Protein AF-A0A936IAR1-F1 (afdb_monomer_lite)

Radius of gyration: 33.83 Å; chains: 1; bounding box: 69×89×82 Å

Secondary structure (DSSP, 8-state):
--EEEEEEEEEEPPS-GGGTT--EEEEEEE-STTTTGGGT--HHHHHHHH---TTSEE-SS--SEEEEEEE---EEEEEEEEEEEEE-TT--EEEEEEEEEEEE--EEEEEEETT--EEEEEEEE-TTS-EEEEPPPBSSHHHHHHHHHHHHHHHHHHHHHHHHHHHHHHHHHHHHHHH--EEEEEEEEEE--SS--TTHHHHHHHHHHHHHHHTT--TT--HHHHHHHHHHHHHHHHHHHHHS-TTSHHHHHHHHHHHHHHHHHHHHTT-HHHHHHHHHHHHTT-S-THHHHHHHHHHHHHHHHHHHTT--STTPPP--TT--------------S---PPP---------GGGS---TT-EEEEEEEEETT--EEEEEEEE---TT-----SSTT--EEEEEE-TTS-EEEE---TTTEEEEEETTEEEEEEEE--TT-SS--EEEEEEEEEE-SS-EEEEEE---SS------PEEEEE-TT--EEEE-TT-TTHHHHHHHHTTT-HHHHHHHHH--SSPP-HHHHHHHHHHHHHTT-

Foldseek 3Di:
DDKDKAKAKFKDFALDLPCLVFAEEEEEEAEPFLQQVLLVHDDVVLCVPQADAARHHYDNDQGQKYKYKYKHHKDWPAWDKDWDWDADPVRDIAIKIKIKTKIWIWIKIFIAGSVRHTPDIDTLTDPVPIDMDMGDIGRDPVVCVVCVVVRCSVPVSVVVVVRSSVSSNVVNVVNNRRHHIDIDIDILMADADPDDDPVRVVVVVLVVQLSVLRNPHYFPDDLVVSCVSSVVSLVVLVVLLVVFDCVDPVSVVVNLSSLVNQLSSCLQSLNLVSNVVSLVVNCVSDPPCPVSVVVNVVVVSRVVSCVSSVHSHSSDRRDPPPDDRNPPPPPPPPDDDDDDDPDDDPDDDDDDCVVDPADPPWDKFWKWFAWPVRDIATFIKTFQDDSGPDQQQDDPPHRIWTWHADPVRDIDTDGSPLNTTAWMDGHPKTKGWDFDDDPPDDDGTDTWIWIFPDDAQAKTKTWTDDNDPDDDDDPFIWIWMAGPVRDIDIDTQPPQCNLVVQCVVLVQQVVLNVVSVVDDSGDDDSVNSSVVRVSSNVSVD

Structure (mmCIF, N/CA/C/O backbone):
data_AF-A0A936IAR1-F1
#
_entry.id   AF-A0A936IAR1-F1
#
loop_
_atom_site.group_PDB
_atom_site.id
_atom_site.type_symbol
_atom_site.label_atom_id
_atom_site.label_alt_id
_atom_site.label_comp_id
_atom_site.label_asym_id
_atom_site.label_entity_id
_atom_site.label_seq_id
_atom_site.pdbx_PDB_ins_code
_atom_site.Cartn_x
_atom_site.Cartn_y
_atom_site.Cartn_z
_atom_site.occupancy
_atom_site.B_iso_or_equiv
_atom_site.auth_seq_id
_atom_site.auth_comp_id
_atom_site.auth_asym_id
_atom_site.auth_atom_id
_atom_site.pdbx_PDB_model_num
ATOM 1 N N . MET A 1 1 ? -17.694 34.033 28.158 1.00 59.47 1 MET A N 1
ATOM 2 C CA . MET A 1 1 ? -18.047 32.607 28.309 1.00 59.47 1 MET A CA 1
ATOM 3 C C . MET A 1 1 ? -16.721 31.924 28.421 1.00 59.47 1 MET A C 1
ATOM 5 O O . MET A 1 1 ? -16.069 31.722 27.400 1.00 59.47 1 MET A O 1
ATOM 9 N N . ASP A 1 2 ? -16.324 31.655 29.648 1.00 74.88 2 ASP A N 1
ATOM 10 C CA . ASP A 1 2 ? -15.101 30.946 29.929 1.00 74.88 2 ASP A CA 1
ATOM 11 C C . ASP A 1 2 ? -15.314 29.484 29.563 1.00 74.88 2 ASP A C 1
ATOM 13 O O . ASP A 1 2 ? -16.327 28.851 29.879 1.00 74.88 2 ASP A O 1
ATOM 17 N N . LYS A 1 3 ? -14.375 29.000 28.765 1.00 82.31 3 LYS A N 1
ATOM 18 C CA . LYS A 1 3 ? -14.337 27.645 28.248 1.00 82.31 3 LYS A CA 1
ATOM 19 C C . LYS A 1 3 ? -13.062 27.039 28.778 1.00 82.31 3 LYS A C 1
ATOM 21 O O . LYS A 1 3 ? -11.990 27.591 28.531 1.00 82.31 3 LYS A O 1
ATOM 26 N N . ASN A 1 4 ? -13.180 25.905 29.445 1.00 83.44 4 ASN A N 1
ATOM 27 C CA . ASN A 1 4 ? -12.021 25.112 29.796 1.00 83.44 4 ASN A CA 1
ATOM 28 C C . ASN A 1 4 ? -11.993 23.873 28.909 1.00 83.44 4 ASN A C 1
ATOM 30 O O . ASN A 1 4 ? -13.017 23.225 28.698 1.00 83.44 4 ASN A O 1
ATOM 34 N N . SER A 1 5 ? -10.840 23.603 28.304 1.00 87.31 5 SER A N 1
ATOM 35 C CA . SER A 1 5 ? -10.680 22.512 27.346 1.00 87.31 5 SER A CA 1
ATOM 36 C C . SER A 1 5 ? -9.645 21.529 27.859 1.00 87.31 5 SER A C 1
ATOM 38 O O . SER A 1 5 ? -8.493 21.891 28.088 1.00 87.31 5 SER A O 1
ATOM 40 N N . THR A 1 6 ? -10.059 20.277 28.021 1.00 88.62 6 THR A N 1
ATOM 41 C CA . THR A 1 6 ? -9.188 19.184 28.453 1.00 88.62 6 THR A CA 1
ATOM 42 C C . THR A 1 6 ? -8.866 18.292 27.257 1.00 88.62 6 THR A C 1
ATOM 44 O O . THR A 1 6 ? -9.799 17.823 26.601 1.00 88.62 6 THR A O 1
ATOM 47 N N . PRO A 1 7 ? -7.579 18.056 26.942 1.00 89.25 7 PRO A N 1
ATOM 48 C CA . PRO A 1 7 ? -7.218 17.157 25.860 1.00 89.25 7 PRO A CA 1
ATOM 49 C C . PRO A 1 7 ? -7.567 15.723 26.250 1.00 89.25 7 PRO A C 1
ATOM 51 O O . PRO A 1 7 ? -7.289 15.291 27.369 1.00 89.25 7 PRO A O 1
ATOM 54 N N . ILE A 1 8 ? -8.129 14.986 25.305 1.00 89.06 8 ILE A N 1
ATOM 55 C CA . ILE A 1 8 ? -8.399 13.559 25.420 1.00 89.06 8 ILE A CA 1
ATOM 56 C C . ILE A 1 8 ? -7.881 12.839 24.182 1.00 89.06 8 ILE A C 1
ATOM 58 O O . ILE A 1 8 ? -7.588 13.452 23.154 1.00 89.06 8 ILE A O 1
ATOM 62 N N . SER A 1 9 ? -7.797 11.520 24.284 1.00 89.25 9 SER A N 1
ATOM 63 C CA . SER A 1 9 ? -7.494 10.661 23.150 1.00 89.25 9 SER A CA 1
ATOM 64 C C . SER A 1 9 ? -8.516 9.541 23.073 1.00 89.25 9 SER A C 1
ATOM 66 O O . SER A 1 9 ? -8.748 8.860 24.074 1.00 89.25 9 SER A O 1
ATOM 68 N N . HIS A 1 10 ? -9.135 9.365 21.912 1.00 89.75 10 HIS A N 1
ATOM 69 C CA . HIS A 1 10 ? -10.097 8.295 21.661 1.00 89.75 10 HIS A CA 1
ATOM 70 C C . HIS A 1 10 ? -9.846 7.658 20.294 1.00 89.75 10 HIS A C 1
ATOM 72 O O . HIS A 1 10 ? -9.006 8.103 19.512 1.00 89.75 10 HIS A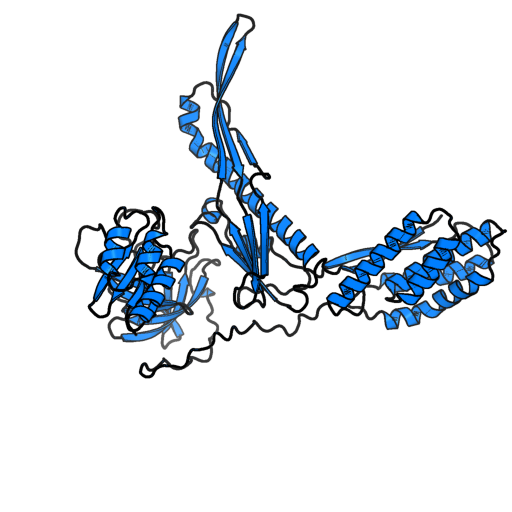 O 1
ATOM 78 N N . THR A 1 11 ? -10.567 6.583 19.995 1.00 91.56 11 THR A N 1
ATOM 79 C CA . THR A 1 11 ? -10.471 5.907 18.703 1.00 91.56 11 THR A CA 1
ATOM 80 C C . THR A 1 11 ? -11.414 6.560 17.703 1.00 91.56 11 THR A C 1
ATOM 82 O O . THR A 1 11 ? -12.587 6.802 17.985 1.00 91.56 11 THR A O 1
ATOM 85 N N . CYS A 1 12 ? -10.893 6.849 16.518 1.00 91.62 12 CYS A N 1
ATOM 86 C CA . CYS A 1 12 ? -11.665 7.214 15.347 1.00 91.62 12 CYS A CA 1
ATOM 87 C C . CYS A 1 12 ? -11.872 5.959 14.498 1.00 91.62 12 CYS A C 1
ATOM 89 O O . CYS A 1 12 ? -10.909 5.271 14.136 1.00 91.62 12 CYS A O 1
ATOM 91 N N . PHE A 1 13 ? -13.135 5.655 14.217 1.00 93.44 13 PHE A N 1
ATOM 92 C CA . PHE A 1 13 ? -13.544 4.447 13.510 1.00 93.44 13 PHE A CA 1
ATOM 93 C C . PHE A 1 13 ? -13.489 4.639 11.991 1.00 93.44 13 PHE A C 1
ATOM 95 O O . PHE A 1 13 ? -13.667 5.762 11.508 1.00 93.44 13 PHE A O 1
ATOM 102 N N . PRO A 1 14 ? -13.262 3.555 11.234 1.00 94.81 14 PRO A N 1
ATOM 103 C CA . PRO A 1 14 ? -13.163 3.637 9.786 1.00 94.81 14 PRO A CA 1
ATOM 104 C C . PRO A 1 14 ? -14.493 3.990 9.124 1.00 94.81 14 PRO A C 1
ATOM 106 O O . PRO A 1 14 ? -15.549 3.531 9.552 1.00 94.81 14 PRO A O 1
ATOM 109 N N . GLU A 1 15 ? -14.439 4.730 8.014 1.00 92.25 15 GLU A N 1
ATOM 110 C CA . GLU A 1 15 ? -15.634 5.050 7.212 1.00 92.25 15 GLU A CA 1
ATOM 111 C C . GLU A 1 15 ? -16.291 3.796 6.601 1.00 92.25 15 GLU A C 1
ATOM 113 O O . GLU A 1 15 ? -17.480 3.803 6.278 1.00 92.25 15 GLU A O 1
ATOM 118 N N . SER A 1 16 ? -15.534 2.704 6.461 1.00 93.56 16 SER A N 1
ATOM 119 C CA . SER A 1 16 ? -16.003 1.400 6.008 1.00 93.56 16 SER A CA 1
ATOM 120 C C . SER A 1 16 ? -15.569 0.291 6.962 1.00 93.56 16 SER A C 1
ATOM 122 O O . SER A 1 16 ? -14.384 0.090 7.216 1.00 93.56 16 SER A O 1
ATOM 124 N N . SER A 1 17 ? -16.529 -0.518 7.409 1.00 94.19 17 SER A N 1
ATOM 125 C CA . SER A 1 17 ? -16.262 -1.686 8.255 1.00 94.19 17 SER A CA 1
ATOM 126 C C . SER A 1 17 ? -15.832 -2.937 7.479 1.00 94.19 17 SER A C 1
ATOM 128 O O . SER A 1 17 ? -15.724 -4.013 8.065 1.00 94.19 17 SER A O 1
ATOM 130 N N . ALA A 1 18 ? -15.616 -2.835 6.162 1.00 94.38 18 ALA A N 1
ATOM 131 C CA . ALA A 1 18 ? -15.387 -3.990 5.292 1.00 94.38 18 ALA A CA 1
ATOM 132 C C . ALA A 1 18 ? -14.153 -4.821 5.688 1.00 94.38 18 ALA A C 1
ATOM 134 O O . ALA A 1 18 ? -14.153 -6.034 5.502 1.00 94.38 18 ALA A O 1
ATOM 135 N N . LEU A 1 19 ? -13.123 -4.176 6.248 1.00 95.56 19 LEU A N 1
ATOM 136 C CA . LEU A 1 19 ? -11.888 -4.834 6.691 1.00 95.56 19 LEU A CA 1
ATOM 137 C C . LEU A 1 19 ? -11.817 -5.026 8.213 1.00 95.56 19 LEU A C 1
ATOM 139 O O . LEU A 1 19 ? -10.897 -5.680 8.696 1.00 95.56 19 LEU A O 1
ATOM 143 N N . SER A 1 20 ? -12.797 -4.526 8.975 1.00 93.81 20 SER A N 1
ATOM 144 C CA . SER A 1 20 ? -12.802 -4.589 10.443 1.00 93.81 20 SER A CA 1
ATOM 145 C C . SER A 1 20 ? -12.692 -6.005 11.032 1.00 93.81 20 SER A C 1
ATOM 147 O O . SER A 1 20 ? -12.072 -6.136 12.088 1.00 93.81 20 SER A O 1
ATOM 149 N N . PRO A 1 21 ? -13.222 -7.076 10.400 1.00 93.75 21 PRO A N 1
ATOM 150 C CA . PRO A 1 21 ? -12.999 -8.441 10.883 1.00 93.75 21 PRO A CA 1
ATOM 151 C C . PRO A 1 21 ? -11.535 -8.903 10.811 1.00 93.75 21 PRO A C 1
ATOM 153 O O . PRO A 1 21 ? -11.141 -9.776 11.578 1.00 93.75 21 PRO A O 1
ATOM 156 N N . LEU A 1 22 ? -10.727 -8.320 9.919 1.00 94.50 22 LEU A N 1
ATOM 157 C CA . LEU A 1 22 ? -9.343 -8.720 9.649 1.00 94.50 22 LEU A CA 1
ATOM 158 C C . LEU A 1 22 ? -8.383 -7.898 10.507 1.00 94.50 22 LEU A C 1
ATOM 160 O O . LEU A 1 22 ? -8.612 -6.708 10.719 1.00 94.50 22 LEU A O 1
ATOM 164 N N . LYS A 1 23 ? -7.303 -8.492 11.007 1.00 95.12 23 LYS A N 1
ATOM 165 C CA . LYS A 1 23 ? -6.324 -7.851 11.905 1.00 95.12 23 LYS A CA 1
ATOM 166 C C . LYS A 1 23 ? -4.976 -7.583 11.244 1.00 95.12 23 LYS A C 1
ATOM 168 O O . LYS A 1 23 ? -4.215 -6.741 11.726 1.00 95.12 23 LYS A O 1
ATOM 173 N N . THR A 1 24 ? -4.666 -8.288 10.164 1.00 96.25 24 THR A N 1
ATOM 174 C CA . THR A 1 24 ? -3.362 -8.243 9.496 1.00 96.25 24 THR A CA 1
ATOM 175 C C . THR A 1 24 ? -3.468 -7.867 8.042 1.00 96.25 24 THR A C 1
ATOM 177 O O . THR A 1 24 ? -4.444 -8.201 7.377 1.00 96.25 24 THR A O 1
ATOM 180 N N . TYR A 1 25 ? -2.422 -7.224 7.533 1.00 97.69 25 TYR A N 1
ATOM 181 C CA . TYR A 1 25 ? -2.314 -6.942 6.112 1.00 97.69 25 TYR A CA 1
ATOM 182 C C . TYR A 1 25 ? -0.898 -7.126 5.603 1.00 97.69 25 TYR A C 1
ATOM 184 O O . TYR A 1 25 ? 0.074 -6.937 6.337 1.00 97.69 25 TYR A O 1
ATOM 192 N N . GLN A 1 26 ? -0.802 -7.439 4.317 1.00 96.50 26 GLN A N 1
ATOM 193 C CA . GLN A 1 26 ? 0.455 -7.521 3.597 1.00 96.50 26 GLN A CA 1
ATOM 194 C C . GLN A 1 26 ? 0.488 -6.475 2.474 1.00 96.50 26 GLN A C 1
ATOM 196 O O . GLN A 1 26 ? -0.248 -6.600 1.494 1.00 96.50 26 GLN A O 1
ATOM 201 N N . PRO A 1 27 ? 1.343 -5.450 2.559 1.00 96.19 27 PRO A N 1
ATOM 202 C CA . PRO A 1 27 ? 1.571 -4.545 1.444 1.00 96.19 27 PRO A CA 1
ATOM 203 C C . PRO A 1 27 ? 2.509 -5.170 0.406 1.00 96.19 27 PRO A C 1
ATOM 205 O O . PRO A 1 27 ? 3.500 -5.820 0.739 1.00 96.19 27 PRO A O 1
ATOM 208 N N . ARG A 1 28 ? 2.213 -4.941 -0.872 1.00 94.12 28 ARG A N 1
ATOM 209 C CA . ARG A 1 28 ? 3.037 -5.344 -2.013 1.00 94.12 28 ARG A CA 1
ATOM 210 C C . ARG A 1 28 ? 3.104 -4.193 -3.006 1.00 94.12 28 ARG A C 1
ATOM 212 O O . ARG A 1 28 ? 2.122 -3.485 -3.204 1.00 94.12 28 ARG A O 1
ATOM 219 N N . ILE A 1 29 ? 4.266 -4.012 -3.624 1.00 92.81 29 ILE A N 1
ATOM 220 C CA . ILE A 1 29 ? 4.448 -3.064 -4.724 1.00 92.81 29 ILE A CA 1
ATOM 221 C C . ILE A 1 29 ? 4.847 -3.859 -5.963 1.00 92.81 29 ILE A C 1
ATOM 223 O O . ILE A 1 29 ? 5.839 -4.587 -5.948 1.00 92.81 29 ILE A O 1
ATOM 227 N N . SER A 1 30 ? 4.065 -3.699 -7.019 1.00 86.38 30 SER A N 1
ATOM 228 C CA . SER A 1 30 ? 4.265 -4.267 -8.344 1.00 86.38 30 SER A CA 1
ATOM 229 C C . SER A 1 30 ? 4.662 -3.140 -9.298 1.00 86.38 30 SER A C 1
ATOM 231 O O . SER A 1 30 ? 4.007 -2.103 -9.343 1.00 86.38 30 SER A O 1
ATOM 233 N N . GLU A 1 31 ? 5.734 -3.324 -10.060 1.00 86.62 31 GLU A N 1
ATOM 234 C CA . GLU A 1 31 ? 6.292 -2.300 -10.953 1.00 86.62 31 GLU A CA 1
ATOM 235 C C . GLU A 1 31 ? 6.893 -2.926 -12.225 1.00 86.62 31 GLU A C 1
ATOM 237 O O . GLU A 1 31 ? 7.175 -4.132 -12.239 1.00 86.62 31 GLU A O 1
ATOM 242 N N . PRO A 1 32 ? 7.160 -2.130 -13.279 1.00 81.50 32 PRO A N 1
ATOM 243 C CA . PRO A 1 32 ? 8.092 -2.513 -14.323 1.00 81.50 32 PRO A CA 1
ATOM 244 C C . PRO A 1 32 ? 9.456 -2.866 -13.726 1.00 81.50 32 PRO A C 1
ATOM 246 O O . PRO A 1 32 ? 9.906 -2.262 -12.754 1.00 81.50 32 PRO A O 1
ATOM 249 N N . VAL A 1 33 ? 10.126 -3.847 -14.327 1.00 73.25 33 VAL A N 1
ATOM 250 C CA . VAL A 1 33 ? 11.434 -4.328 -13.862 1.00 73.25 33 VAL A CA 1
ATOM 251 C C . VAL A 1 33 ? 12.431 -3.164 -13.789 1.00 73.25 33 VAL A C 1
ATOM 253 O O . VAL A 1 33 ? 12.594 -2.441 -14.770 1.00 73.25 33 VAL A O 1
ATOM 256 N N . GLY A 1 34 ? 13.062 -2.986 -12.624 1.00 72.56 34 GLY A N 1
ATOM 257 C CA . GLY A 1 34 ? 14.086 -1.965 -12.374 1.00 72.56 34 GLY A CA 1
ATOM 258 C C . GLY A 1 34 ? 13.572 -0.525 -12.263 1.00 72.56 34 GLY A C 1
ATOM 259 O O . GLY A 1 34 ? 14.375 0.402 -12.140 1.00 72.56 34 GLY A O 1
ATOM 260 N N . PHE A 1 35 ? 12.253 -0.288 -12.312 1.00 82.12 35 PHE A N 1
ATOM 261 C CA . PHE A 1 35 ? 11.709 1.070 -12.378 1.00 82.12 35 PHE A CA 1
ATOM 262 C C . PHE A 1 35 ? 12.065 1.917 -11.149 1.00 82.12 35 PHE A C 1
ATOM 264 O O . PHE A 1 35 ? 12.648 2.986 -11.314 1.00 82.12 35 PHE A O 1
ATOM 271 N N . LEU A 1 36 ? 11.755 1.456 -9.939 1.00 82.06 36 LEU A N 1
ATOM 272 C CA . LEU A 1 36 ? 12.003 2.133 -8.663 1.00 82.06 36 LEU A CA 1
ATOM 273 C C . LEU A 1 36 ? 13.494 2.340 -8.415 1.00 82.06 36 LEU A C 1
ATOM 275 O O . LEU A 1 36 ? 13.924 3.411 -7.980 1.00 82.06 36 LEU A O 1
ATOM 279 N N . SER A 1 37 ? 14.287 1.339 -8.755 1.00 80.88 37 SER A N 1
ATOM 280 C CA . SER A 1 37 ? 15.728 1.385 -8.601 1.00 80.88 37 SER A CA 1
ATOM 281 C C . SER A 1 37 ? 16.409 2.370 -9.539 1.00 80.88 37 SER A C 1
ATOM 283 O O . SER A 1 37 ? 17.278 3.125 -9.104 1.00 80.88 37 SER A O 1
ATOM 285 N N . ALA A 1 38 ? 15.920 2.519 -10.774 1.00 79.62 38 ALA A N 1
ATOM 286 C CA . ALA A 1 38 ? 16.352 3.603 -11.656 1.00 79.62 38 ALA A CA 1
ATOM 287 C C . ALA A 1 38 ? 16.104 5.008 -11.054 1.00 79.62 38 ALA A C 1
ATOM 289 O O . ALA A 1 38 ? 16.736 5.980 -11.480 1.00 79.62 38 ALA A O 1
ATOM 290 N N . GLN A 1 39 ? 15.226 5.117 -10.045 1.00 87.38 39 GLN A N 1
ATOM 291 C CA . GLN A 1 39 ? 14.935 6.342 -9.285 1.00 87.38 39 GLN A CA 1
ATOM 292 C C . GLN A 1 39 ? 15.647 6.403 -7.920 1.00 87.38 39 GLN A C 1
ATOM 294 O O . GLN A 1 39 ? 15.382 7.312 -7.130 1.00 87.38 39 GLN A O 1
ATOM 299 N N . GLY A 1 40 ? 16.538 5.454 -7.609 1.00 84.00 40 GLY A N 1
ATOM 300 C CA . GLY A 1 40 ? 17.265 5.404 -6.338 1.00 84.00 40 GLY A CA 1
ATOM 301 C C . GLY A 1 40 ? 16.359 5.127 -5.133 1.00 84.00 40 GLY A C 1
ATOM 302 O O . GLY A 1 40 ? 16.486 5.766 -4.079 1.00 84.00 40 GLY A O 1
ATOM 303 N N . THR A 1 41 ? 15.386 4.230 -5.294 1.00 87.38 41 THR A N 1
ATOM 304 C CA . THR A 1 41 ? 14.528 3.737 -4.211 1.00 87.38 41 THR A CA 1
ATOM 305 C C . THR A 1 41 ? 14.225 2.247 -4.396 1.00 87.38 41 THR A C 1
ATOM 307 O O . THR A 1 41 ? 14.564 1.665 -5.417 1.00 87.38 41 THR A O 1
ATOM 310 N N . ASN A 1 42 ? 13.608 1.608 -3.403 1.00 88.12 42 ASN A N 1
ATOM 311 C CA . ASN A 1 42 ? 13.212 0.204 -3.479 1.00 88.12 42 ASN A CA 1
ATOM 312 C C . ASN A 1 42 ? 11.896 -0.043 -2.729 1.00 88.12 42 ASN A C 1
ATOM 314 O O . ASN A 1 42 ? 11.464 0.758 -1.895 1.00 88.12 42 ASN A O 1
ATOM 318 N N . ARG A 1 43 ? 11.261 -1.182 -3.023 1.00 86.75 43 ARG A N 1
ATOM 319 C CA . ARG A 1 43 ? 9.927 -1.537 -2.514 1.00 86.75 43 ARG A CA 1
ATOM 320 C C . ARG A 1 43 ? 9.879 -1.617 -0.990 1.00 86.75 43 ARG A C 1
ATOM 322 O O . ARG A 1 43 ? 8.948 -1.088 -0.393 1.00 86.75 43 ARG A O 1
ATOM 329 N N . ILE A 1 44 ? 10.884 -2.239 -0.370 1.00 84.56 44 ILE A N 1
ATOM 330 C CA . ILE A 1 44 ? 10.948 -2.446 1.085 1.00 84.56 44 ILE A CA 1
ATOM 331 C C . ILE A 1 44 ? 10.984 -1.096 1.804 1.00 84.56 44 ILE A C 1
ATOM 333 O O . ILE A 1 44 ? 10.205 -0.861 2.724 1.00 84.56 44 ILE A O 1
ATOM 337 N N . MET A 1 45 ? 11.836 -0.179 1.337 1.00 90.69 45 MET A N 1
ATOM 338 C CA . MET A 1 45 ? 11.936 1.174 1.883 1.00 90.69 45 MET A CA 1
ATOM 339 C C . MET A 1 45 ? 10.597 1.915 1.787 1.00 90.69 45 MET A C 1
ATOM 341 O O . MET A 1 45 ? 10.149 2.510 2.766 1.00 90.69 45 MET A O 1
ATOM 345 N N . LEU A 1 46 ? 9.944 1.866 0.622 1.00 92.94 46 LEU A N 1
ATOM 346 C CA . LEU A 1 46 ? 8.663 2.536 0.406 1.00 92.94 46 LEU A CA 1
ATOM 347 C C . LEU A 1 46 ? 7.555 1.965 1.303 1.00 92.94 46 LEU A C 1
ATOM 349 O O . LEU A 1 46 ? 6.819 2.722 1.935 1.00 92.94 46 LEU A O 1
ATOM 353 N N . ILE A 1 47 ? 7.471 0.637 1.397 1.00 93.69 47 ILE A N 1
ATOM 354 C CA . ILE A 1 47 ? 6.500 -0.069 2.238 1.00 93.69 47 ILE A CA 1
ATOM 355 C C . ILE A 1 47 ? 6.696 0.265 3.717 1.00 93.69 47 ILE A C 1
ATOM 357 O O . ILE A 1 47 ? 5.732 0.547 4.433 1.00 93.69 47 ILE A O 1
ATOM 361 N N . ASN A 1 48 ? 7.937 0.229 4.197 1.00 90.38 48 ASN A N 1
ATOM 362 C CA . ASN A 1 48 ? 8.222 0.428 5.612 1.00 90.38 48 ASN A CA 1
ATOM 363 C C . ASN A 1 48 ? 7.990 1.874 6.045 1.00 90.38 48 ASN A C 1
ATOM 365 O O . ASN A 1 48 ? 7.453 2.088 7.129 1.00 90.38 48 ASN A O 1
ATOM 369 N N . ASN A 1 49 ? 8.316 2.838 5.182 1.00 94.00 49 ASN A N 1
ATOM 370 C CA . ASN A 1 49 ? 8.288 4.253 5.541 1.00 94.00 49 ASN A CA 1
ATOM 371 C C . ASN A 1 49 ? 6.952 4.949 5.262 1.00 94.00 49 ASN A C 1
ATOM 373 O O . ASN A 1 49 ? 6.679 5.975 5.885 1.00 94.00 49 ASN A O 1
ATOM 377 N N . PHE A 1 50 ? 6.149 4.457 4.312 1.00 96.69 50 PHE A N 1
ATOM 378 C CA . PHE A 1 50 ? 4.976 5.201 3.832 1.00 96.69 50 PHE A CA 1
ATOM 379 C C . PHE A 1 50 ? 3.662 4.439 3.881 1.00 96.69 50 PHE A C 1
ATOM 381 O O . PHE A 1 50 ? 2.623 5.071 3.720 1.00 96.69 50 PHE A O 1
ATOM 388 N N . ILE A 1 51 ? 3.678 3.122 4.092 1.00 96.75 51 ILE A N 1
ATOM 389 C CA . ILE A 1 51 ? 2.447 2.336 4.143 1.00 96.75 51 ILE A CA 1
ATOM 390 C C . ILE A 1 51 ? 2.193 1.901 5.575 1.00 96.75 51 ILE A C 1
ATOM 392 O O . ILE A 1 51 ? 2.895 1.042 6.123 1.00 96.75 51 ILE A O 1
ATOM 396 N N . ASP A 1 52 ? 1.157 2.502 6.146 1.00 96.69 52 ASP A N 1
ATOM 397 C CA . ASP A 1 52 ? 0.599 2.115 7.427 1.00 96.69 52 ASP A CA 1
ATOM 398 C C . ASP A 1 52 ? -0.931 2.239 7.432 1.00 96.69 52 ASP A C 1
ATOM 400 O O . ASP A 1 52 ? -1.496 3.122 6.778 1.00 96.69 52 ASP A O 1
ATOM 404 N N . ILE A 1 53 ? -1.601 1.330 8.137 1.00 97.12 53 ILE A N 1
ATOM 405 C CA . ILE A 1 53 ? -3.052 1.352 8.330 1.00 97.12 53 ILE A CA 1
ATOM 406 C C . ILE A 1 53 ? -3.303 1.236 9.828 1.00 97.12 53 ILE A C 1
ATOM 408 O O . ILE A 1 53 ? -3.079 0.176 10.416 1.00 97.12 53 ILE A O 1
ATOM 412 N N . GLY A 1 54 ? -3.783 2.322 10.440 1.00 95.50 54 GLY A N 1
ATOM 413 C CA . GLY A 1 54 ? -4.028 2.365 11.883 1.00 95.50 54 GLY A CA 1
ATOM 414 C C . GLY A 1 54 ? -4.893 1.193 12.360 1.00 95.50 54 GLY A C 1
ATOM 415 O O . GLY A 1 54 ? -5.912 0.877 11.746 1.00 95.50 54 GLY A O 1
ATOM 416 N N . GLY A 1 55 ? -4.487 0.531 13.445 1.00 93.69 55 GLY A N 1
ATOM 417 C CA . GLY A 1 55 ? -5.237 -0.583 14.036 1.00 93.69 55 GLY A CA 1
ATOM 418 C C . GLY A 1 55 ? -5.103 -1.931 13.321 1.00 93.69 55 GLY A C 1
ATOM 419 O O . GLY A 1 55 ? -5.890 -2.833 13.607 1.00 93.69 55 GLY A O 1
ATOM 420 N N . TYR A 1 56 ? -4.129 -2.087 12.420 1.00 96.38 56 TYR A N 1
ATOM 421 C CA . TYR A 1 56 ? -3.783 -3.369 11.803 1.00 96.38 56 TYR A CA 1
ATOM 422 C C . TYR A 1 56 ? -2.299 -3.674 11.980 1.00 96.38 56 TYR A C 1
ATOM 424 O O . TYR A 1 56 ? -1.459 -2.777 12.038 1.00 96.38 56 TYR A O 1
ATOM 432 N N . LYS A 1 57 ? -1.956 -4.962 12.013 1.00 95.69 57 LYS A N 1
ATOM 433 C CA . LYS A 1 57 ? -0.563 -5.414 12.015 1.00 95.69 57 LYS A CA 1
ATOM 434 C C . LYS A 1 57 ? -0.081 -5.625 10.579 1.00 95.69 57 LYS A C 1
ATOM 436 O O . LYS A 1 57 ? -0.604 -6.478 9.862 1.00 95.69 57 LYS A O 1
ATOM 441 N N . LYS A 1 58 ? 0.935 -4.861 10.178 1.00 96.00 58 LYS A N 1
ATOM 442 C CA . LYS A 1 58 ? 1.655 -5.065 8.915 1.00 96.00 58 LYS A CA 1
ATOM 443 C C . LYS A 1 58 ? 2.492 -6.343 9.000 1.00 96.00 58 LYS A C 1
ATOM 445 O O . LYS A 1 58 ? 3.276 -6.487 9.937 1.00 96.00 58 LYS A O 1
ATOM 450 N N . LEU A 1 59 ? 2.342 -7.239 8.029 1.00 92.94 59 LEU A N 1
ATOM 451 C CA . LEU A 1 59 ? 3.142 -8.454 7.873 1.00 92.94 59 LEU A CA 1
ATOM 452 C C . LEU A 1 59 ? 3.875 -8.444 6.525 1.00 92.94 59 LEU A C 1
ATOM 454 O O . LEU A 1 59 ? 3.388 -7.878 5.547 1.00 92.94 59 LEU A O 1
ATOM 458 N N . GLU A 1 60 ? 5.040 -9.089 6.460 1.00 87.19 60 GLU A N 1
ATOM 459 C CA . GLU A 1 60 ? 5.792 -9.249 5.204 1.00 87.19 60 GLU A CA 1
ATOM 460 C C . GLU A 1 60 ? 5.133 -10.262 4.256 1.00 87.19 60 GLU A C 1
ATOM 462 O O . GLU A 1 60 ? 5.190 -10.116 3.032 1.00 87.19 60 GLU A O 1
ATOM 467 N N . ALA A 1 61 ? 4.473 -11.267 4.832 1.00 87.12 61 ALA A N 1
ATOM 468 C CA . ALA A 1 61 ? 3.765 -12.349 4.163 1.00 87.12 61 ALA A CA 1
ATOM 469 C C . ALA A 1 61 ? 2.506 -12.731 4.953 1.00 87.12 61 ALA A C 1
ATOM 471 O O . ALA A 1 61 ? 2.369 -12.352 6.117 1.00 87.12 61 ALA A O 1
ATOM 472 N N . ASP A 1 62 ? 1.605 -13.477 4.310 1.00 89.56 62 ASP A N 1
ATOM 473 C CA . ASP A 1 62 ? 0.481 -14.146 4.977 1.00 89.56 62 ASP A CA 1
ATOM 474 C C . ASP A 1 62 ? -0.430 -13.204 5.784 1.00 89.56 62 ASP A C 1
ATOM 476 O O . ASP A 1 62 ? -0.909 -13.529 6.872 1.00 89.56 62 ASP A O 1
ATOM 480 N N . GLY A 1 63 ? -0.663 -12.003 5.249 1.00 92.88 63 GLY A N 1
ATOM 481 C CA . GLY A 1 63 ? -1.702 -11.111 5.753 1.00 92.88 63 GLY A CA 1
ATOM 482 C C . GLY A 1 63 ? -3.093 -11.637 5.398 1.00 92.88 63 GLY A C 1
ATOM 483 O O . GLY A 1 63 ? -3.299 -12.185 4.318 1.00 92.88 63 GLY A O 1
ATOM 484 N N . GLU A 1 64 ? -4.065 -11.416 6.280 1.00 95.69 64 GLU A N 1
ATOM 485 C CA . GLU A 1 64 ? -5.478 -11.744 6.030 1.00 95.69 64 GLU A CA 1
ATOM 486 C C . GLU A 1 64 ? -6.063 -10.991 4.822 1.00 95.69 64 GLU A C 1
ATOM 488 O O . GLU A 1 64 ? -7.045 -11.431 4.222 1.00 95.69 64 GLU A O 1
ATOM 493 N N . PHE A 1 65 ? -5.449 -9.866 4.450 1.00 97.19 65 PHE A N 1
ATOM 494 C CA . PHE A 1 65 ? -5.657 -9.194 3.173 1.00 97.19 65 PHE A CA 1
ATOM 495 C C . PHE A 1 65 ? -4.352 -8.601 2.639 1.00 97.19 65 PHE A C 1
ATOM 497 O O . PHE A 1 65 ? -3.372 -8.403 3.366 1.00 97.19 65 PHE A O 1
ATOM 504 N N . ILE A 1 66 ? -4.344 -8.293 1.346 1.00 97.50 66 ILE A N 1
ATOM 505 C CA . ILE A 1 66 ? -3.184 -7.770 0.629 1.00 97.50 66 ILE A CA 1
ATOM 506 C C . ILE A 1 66 ? -3.518 -6.384 0.083 1.00 97.50 66 ILE A C 1
ATOM 508 O O . ILE A 1 66 ? -4.552 -6.193 -0.554 1.00 97.50 66 ILE A O 1
ATOM 512 N N . ILE A 1 67 ? -2.615 -5.428 0.296 1.00 98.12 67 ILE A N 1
ATOM 513 C CA . ILE A 1 67 ? -2.627 -4.130 -0.383 1.00 98.12 67 ILE A CA 1
ATOM 514 C C . ILE A 1 67 ? -1.627 -4.210 -1.529 1.00 98.12 67 ILE A C 1
ATOM 516 O O . ILE A 1 67 ? -0.423 -4.110 -1.307 1.00 98.12 67 ILE A O 1
ATOM 520 N N . ASP A 1 68 ? -2.116 -4.421 -2.744 1.00 96.44 68 ASP A N 1
ATOM 521 C CA . ASP A 1 68 ? -1.286 -4.528 -3.939 1.00 96.44 68 ASP A CA 1
ATOM 522 C C . ASP A 1 68 ? -1.268 -3.200 -4.704 1.00 96.44 68 ASP A C 1
ATOM 524 O O . ASP A 1 68 ? -2.292 -2.725 -5.200 1.00 96.44 68 ASP A O 1
ATOM 528 N N . ILE A 1 69 ? -0.089 -2.586 -4.756 1.00 97.81 69 ILE A N 1
ATOM 529 C CA . ILE A 1 69 ? 0.156 -1.265 -5.331 1.00 97.81 69 ILE A CA 1
ATOM 530 C C . ILE A 1 69 ? 0.841 -1.453 -6.675 1.00 97.81 69 ILE A C 1
ATOM 532 O O . ILE A 1 69 ? 1.999 -1.857 -6.739 1.00 97.81 69 ILE A O 1
ATOM 536 N N . LEU A 1 70 ? 0.132 -1.132 -7.746 1.00 94.00 70 LEU A N 1
ATOM 537 C CA . LEU A 1 70 ? 0.602 -1.242 -9.117 1.00 94.00 70 LEU A CA 1
ATOM 538 C C . LEU A 1 70 ? 1.128 0.120 -9.580 1.00 94.00 70 LEU A C 1
ATOM 540 O O . LEU A 1 70 ? 0.373 1.093 -9.636 1.00 94.00 70 LEU A O 1
ATOM 544 N N . LEU A 1 71 ? 2.417 0.184 -9.902 1.00 92.50 71 LEU A N 1
ATOM 545 C CA . LEU A 1 71 ? 3.069 1.336 -10.517 1.00 92.50 71 LEU A CA 1
ATOM 546 C C . LEU A 1 71 ? 3.226 1.060 -12.013 1.00 92.50 71 LEU A C 1
ATOM 548 O O . LEU A 1 71 ? 3.942 0.134 -12.366 1.00 92.50 71 LEU A O 1
ATOM 552 N N . ASP A 1 72 ? 2.639 1.872 -12.893 1.00 83.81 72 ASP A N 1
ATOM 553 C CA . ASP A 1 72 ? 2.688 1.630 -14.353 1.00 83.81 72 ASP A CA 1
ATOM 554 C C . ASP A 1 72 ? 3.871 2.326 -15.062 1.00 83.81 72 ASP A C 1
ATOM 556 O O . ASP A 1 72 ? 3.952 2.374 -16.293 1.00 83.81 72 ASP A O 1
ATOM 560 N N . GLY A 1 73 ? 4.806 2.888 -14.292 1.00 87.38 73 GLY A N 1
ATOM 561 C CA . GLY A 1 73 ? 5.925 3.677 -14.806 1.00 87.38 73 GLY A CA 1
ATOM 562 C C . GLY A 1 73 ? 5.529 5.088 -15.263 1.00 87.38 73 GLY A C 1
ATOM 563 O O . GLY A 1 73 ? 4.410 5.555 -15.054 1.00 87.38 73 GLY A O 1
ATOM 564 N N . ILE A 1 74 ? 6.482 5.806 -15.861 1.00 92.31 74 ILE A N 1
ATOM 565 C CA . ILE A 1 74 ? 6.303 7.212 -16.253 1.00 92.31 74 ILE A CA 1
ATOM 566 C C . ILE A 1 74 ? 5.509 7.307 -17.557 1.00 92.31 74 ILE A C 1
ATOM 568 O O . ILE A 1 74 ? 5.895 6.740 -18.577 1.00 92.31 74 ILE A O 1
ATOM 572 N N . GLN A 1 75 ? 4.443 8.101 -17.535 1.00 94.06 75 GLN A N 1
ATOM 573 C CA . GLN A 1 75 ? 3.631 8.451 -18.694 1.00 94.06 75 GLN A CA 1
ATOM 574 C C . GLN A 1 75 ? 3.866 9.918 -19.057 1.00 94.06 75 GLN A C 1
ATOM 576 O O . GLN A 1 75 ? 3.534 10.823 -18.290 1.00 94.06 75 GLN A O 1
ATOM 581 N N . TYR A 1 76 ? 4.443 10.163 -20.234 1.00 93.19 76 TYR A N 1
ATOM 582 C CA . TYR A 1 76 ? 4.720 11.513 -20.726 1.00 93.19 76 TYR A CA 1
ATOM 583 C C . TYR A 1 76 ? 3.508 12.085 -21.467 1.00 93.19 76 TYR A C 1
ATOM 585 O O . TYR A 1 76 ? 2.978 11.469 -22.387 1.00 93.19 76 TYR A O 1
ATOM 593 N N . THR A 1 77 ? 3.098 13.292 -21.087 1.00 94.69 77 THR A N 1
ATOM 594 C CA . THR A 1 77 ? 2.053 14.079 -21.772 1.00 94.69 77 THR A CA 1
ATOM 595 C C . THR A 1 77 ? 2.650 15.187 -22.634 1.00 94.69 77 THR A C 1
ATOM 597 O O . THR A 1 77 ? 2.103 15.532 -23.677 1.00 94.69 77 THR A O 1
ATOM 600 N N . GLU A 1 78 ? 3.814 15.702 -22.241 1.00 93.25 78 GLU A N 1
ATOM 601 C CA . GLU A 1 78 ? 4.628 16.612 -23.034 1.00 93.25 78 GLU A CA 1
ATOM 602 C C . GLU A 1 78 ? 6.084 16.161 -22.920 1.00 93.25 78 GLU A C 1
ATOM 604 O O . GLU A 1 78 ? 6.565 15.853 -21.831 1.00 93.25 78 GLU A O 1
ATOM 609 N N . ASN A 1 79 ? 6.779 16.085 -24.048 1.00 94.69 79 ASN A N 1
ATOM 610 C CA . ASN A 1 79 ? 8.191 15.727 -24.089 1.00 94.69 79 ASN A CA 1
ATOM 611 C C . ASN A 1 79 ? 8.805 16.349 -25.343 1.00 94.69 79 ASN A C 1
ATOM 613 O O . ASN A 1 79 ? 8.840 15.728 -26.408 1.00 94.69 79 ASN A O 1
ATOM 617 N N . ARG A 1 80 ? 9.138 17.639 -25.267 1.00 95.25 80 ARG A N 1
ATOM 618 C CA . ARG A 1 80 ? 9.538 18.402 -26.453 1.00 95.25 80 ARG A CA 1
ATOM 619 C C . ARG A 1 80 ? 10.502 19.530 -26.144 1.00 95.25 80 ARG A C 1
ATOM 621 O O . ARG A 1 80 ? 10.495 20.133 -25.074 1.00 95.25 80 ARG A O 1
ATOM 628 N N . LYS A 1 81 ? 11.254 19.890 -27.175 1.00 96.00 81 LYS A N 1
ATOM 629 C CA . LYS A 1 81 ? 12.032 21.120 -27.235 1.00 96.00 81 LYS A CA 1
ATOM 630 C C . LYS A 1 81 ? 11.113 22.332 -27.440 1.00 96.00 81 LYS A C 1
ATOM 632 O O . LYS A 1 81 ? 10.159 22.276 -28.214 1.00 96.00 81 LYS A O 1
ATOM 637 N N . ILE A 1 82 ? 11.433 23.430 -26.769 1.00 96.38 82 ILE A N 1
ATOM 638 C CA . ILE A 1 82 ? 10.782 24.736 -26.861 1.00 96.38 82 ILE A CA 1
ATOM 639 C C . ILE A 1 82 ? 11.788 25.731 -27.440 1.00 96.38 82 ILE A C 1
ATOM 641 O O . ILE A 1 82 ? 12.926 25.815 -26.977 1.00 96.38 82 ILE A O 1
ATOM 645 N N . THR A 1 83 ? 11.351 26.511 -28.427 1.00 96.44 83 THR A N 1
ATOM 646 C CA . THR A 1 83 ? 12.095 27.664 -28.944 1.00 96.44 83 THR A CA 1
ATOM 647 C C . THR A 1 83 ? 11.424 28.933 -28.436 1.00 96.44 83 THR A C 1
ATOM 649 O O . THR A 1 83 ? 10.245 29.154 -28.698 1.00 96.44 83 THR A O 1
ATOM 652 N N . ASN A 1 84 ? 12.171 29.764 -27.717 1.00 93.62 84 ASN A N 1
ATOM 653 C CA . ASN A 1 84 ? 11.727 31.073 -27.256 1.00 93.62 84 ASN A CA 1
ATOM 654 C C . ASN A 1 84 ? 12.433 32.145 -28.088 1.00 93.62 84 ASN A C 1
ATOM 656 O O . ASN A 1 84 ? 13.663 32.185 -28.113 1.00 93.62 84 ASN A O 1
ATOM 660 N N . SER A 1 85 ? 11.664 33.011 -28.740 1.00 93.56 85 SER A N 1
ATOM 661 C CA . SER A 1 85 ? 12.181 34.099 -29.572 1.00 93.56 85 SER A CA 1
ATOM 662 C C . SER A 1 85 ? 11.916 35.441 -28.899 1.00 93.56 85 SER A C 1
ATOM 664 O O . SER A 1 85 ? 10.777 35.744 -28.546 1.00 93.56 85 SER A O 1
ATOM 666 N N . THR A 1 86 ? 12.951 36.259 -28.743 1.00 91.62 86 THR A N 1
ATOM 667 C CA . THR A 1 86 ? 12.854 37.630 -28.223 1.00 91.62 86 THR A CA 1
ATOM 668 C C . THR A 1 86 ? 13.415 38.605 -29.246 1.00 91.62 86 THR A C 1
ATOM 670 O O . THR A 1 86 ? 14.523 38.415 -29.742 1.00 91.62 86 THR A O 1
ATOM 673 N N . ALA A 1 87 ? 12.652 39.651 -29.567 1.00 92.69 87 ALA A N 1
ATOM 674 C CA . ALA A 1 87 ? 13.116 40.751 -30.406 1.00 92.69 87 ALA A CA 1
ATOM 675 C C . ALA A 1 87 ? 13.709 41.861 -29.531 1.00 92.69 87 ALA A C 1
ATOM 677 O O . ALA A 1 87 ? 13.125 42.226 -28.509 1.00 92.69 87 ALA A O 1
ATOM 678 N N . ASP A 1 88 ? 14.865 42.394 -29.917 1.00 89.94 88 ASP A N 1
ATOM 679 C CA . ASP A 1 88 ? 15.399 43.604 -29.294 1.00 89.94 88 ASP A CA 1
ATOM 680 C C . ASP A 1 88 ? 14.676 44.872 -29.794 1.00 89.94 88 ASP A C 1
ATOM 682 O O . ASP A 1 88 ? 13.807 44.826 -30.668 1.00 89.94 88 ASP A O 1
ATOM 686 N N . LYS A 1 89 ? 15.036 46.038 -29.239 1.00 89.06 89 LYS A N 1
ATOM 687 C CA . LYS A 1 89 ? 14.449 47.335 -29.630 1.00 89.06 89 LYS A CA 1
ATOM 688 C C . LYS A 1 89 ? 14.716 47.711 -31.097 1.00 89.06 89 LYS A C 1
ATOM 690 O O . LYS A 1 89 ? 14.042 48.598 -31.609 1.00 89.06 89 LYS A O 1
ATOM 695 N N . ALA A 1 90 ? 15.680 47.064 -31.753 1.00 89.12 90 ALA A N 1
ATOM 696 C CA . ALA A 1 90 ? 16.001 47.244 -33.166 1.00 89.12 90 ALA A CA 1
ATOM 697 C C . ALA A 1 90 ? 15.314 46.193 -34.066 1.00 89.12 90 ALA A C 1
ATOM 699 O O . ALA A 1 90 ? 15.529 46.190 -35.276 1.00 89.12 90 ALA A O 1
ATOM 700 N N . GLY A 1 91 ? 14.486 45.307 -33.497 1.00 87.81 91 GLY A N 1
ATOM 701 C CA . GLY A 1 91 ? 13.764 44.260 -34.219 1.00 87.81 91 GLY A CA 1
ATOM 702 C C . GLY A 1 91 ? 14.585 42.998 -34.504 1.00 87.81 91 GLY A C 1
ATOM 703 O O . GLY A 1 91 ? 14.097 42.105 -35.198 1.00 87.81 91 GLY A O 1
ATOM 704 N N . LYS A 1 92 ? 15.810 42.873 -33.978 1.00 90.62 92 LYS A N 1
ATOM 705 C CA . LYS A 1 92 ? 16.629 41.669 -34.157 1.00 90.62 92 LYS A CA 1
ATOM 706 C C . LYS A 1 92 ? 16.106 40.550 -33.261 1.00 90.62 92 LYS A C 1
ATOM 708 O O . LYS A 1 92 ? 16.066 40.680 -32.038 1.00 90.62 92 LYS A O 1
ATOM 713 N N . ILE A 1 93 ? 15.745 39.427 -33.877 1.00 91.06 93 ILE A N 1
ATOM 714 C CA . ILE A 1 93 ? 15.248 38.240 -33.178 1.00 91.06 93 ILE A CA 1
ATOM 715 C C . ILE A 1 93 ? 16.430 37.413 -32.664 1.00 91.06 93 ILE A C 1
ATOM 717 O O . ILE A 1 93 ? 17.297 37.002 -33.435 1.00 91.06 93 ILE A O 1
ATOM 721 N N . THR A 1 94 ? 16.435 37.133 -31.363 1.00 92.50 94 THR A N 1
ATOM 722 C CA . THR A 1 94 ? 17.338 36.173 -30.722 1.00 92.50 94 THR A CA 1
ATOM 723 C C . THR A 1 94 ? 16.528 34.973 -30.249 1.00 92.50 94 THR A C 1
ATOM 725 O O . THR A 1 94 ? 15.514 35.131 -29.571 1.00 92.50 94 THR A O 1
ATOM 728 N N . ASN A 1 95 ? 16.972 33.770 -30.610 1.00 95.19 95 ASN A N 1
ATOM 729 C CA . ASN A 1 95 ? 16.341 32.525 -30.182 1.00 95.19 95 ASN A CA 1
ATOM 730 C C . ASN A 1 95 ? 17.087 31.934 -28.986 1.00 95.19 95 ASN A C 1
ATOM 732 O O . ASN A 1 95 ? 18.314 31.962 -28.936 1.00 95.19 95 ASN A O 1
ATOM 736 N N . SER A 1 96 ? 16.338 31.350 -28.059 1.00 95.25 96 SER A N 1
ATOM 737 C CA . SER A 1 96 ? 16.851 30.469 -27.014 1.00 95.25 96 SER A CA 1
ATOM 738 C C . SER A 1 96 ? 16.056 29.171 -27.000 1.00 95.25 96 SER A C 1
ATOM 740 O O . SER A 1 96 ? 14.876 29.142 -27.354 1.00 95.25 96 SER A O 1
ATOM 742 N N . TYR A 1 97 ? 16.703 28.087 -26.604 1.00 96.75 97 TYR A N 1
ATOM 743 C CA . TYR A 1 97 ? 16.163 26.738 -26.662 1.00 96.75 97 TYR A CA 1
ATOM 744 C C . TYR A 1 97 ? 16.117 26.146 -25.258 1.00 96.75 97 TYR A C 1
ATOM 746 O O . TYR A 1 97 ? 17.073 26.262 -24.501 1.00 96.75 97 TYR A O 1
ATOM 754 N N . SER A 1 98 ? 15.010 25.511 -24.905 1.00 96.81 98 SER A N 1
ATOM 755 C CA . SER A 1 98 ? 14.878 24.720 -23.680 1.00 96.81 98 SER A CA 1
ATOM 756 C C . SER A 1 98 ? 14.126 23.437 -23.995 1.00 96.81 98 SER A C 1
ATOM 758 O O . SER A 1 98 ? 13.605 23.266 -25.096 1.00 96.81 98 SER A O 1
ATOM 760 N N . TYR A 1 99 ? 14.039 22.529 -23.040 1.00 96.81 99 TYR A N 1
ATOM 761 C CA . TYR A 1 99 ? 13.301 21.287 -23.178 1.00 96.81 99 TYR A CA 1
ATOM 762 C C . TYR A 1 99 ? 12.300 21.172 -22.044 1.00 96.81 99 TYR A C 1
ATOM 764 O O . TYR A 1 99 ? 12.635 21.472 -20.902 1.00 96.81 99 TYR A O 1
ATOM 772 N N . LYS A 1 100 ? 11.071 20.776 -22.357 1.00 97.12 100 LYS A N 1
ATOM 773 C CA . LYS A 1 100 ? 10.003 20.632 -21.376 1.00 97.12 100 LYS A CA 1
ATOM 774 C C . LYS A 1 100 ? 9.486 19.209 -21.371 1.00 97.12 100 LYS A C 1
ATOM 776 O O . LYS A 1 100 ? 9.178 18.637 -22.420 1.00 97.12 100 LYS A O 1
ATOM 781 N N . VAL A 1 101 ? 9.360 18.686 -20.162 1.00 97.00 101 VAL A N 1
ATOM 782 C CA . VAL A 1 101 ? 8.784 17.386 -19.872 1.00 97.00 101 VAL A CA 1
ATOM 783 C C . VAL A 1 101 ? 7.611 17.590 -18.929 1.00 97.00 101 VAL A C 1
ATOM 785 O O . VAL A 1 101 ? 7.750 18.248 -17.904 1.00 97.00 101 VAL A O 1
ATOM 788 N N . VAL A 1 102 ? 6.462 17.019 -19.270 1.00 97.25 102 VAL A N 1
ATOM 789 C CA . VAL A 1 102 ? 5.299 16.920 -18.387 1.00 97.25 102 VAL A CA 1
ATOM 790 C C . VAL A 1 102 ? 4.898 15.459 -18.327 1.00 97.25 102 VAL A C 1
ATOM 792 O O . VAL A 1 102 ? 4.653 14.835 -19.362 1.00 97.25 102 VAL A O 1
ATOM 795 N N . PHE A 1 103 ? 4.834 14.896 -17.128 1.00 96.12 103 PHE A N 1
ATOM 796 C CA . PHE A 1 103 ? 4.597 13.475 -16.924 1.00 96.12 103 PHE A CA 1
ATOM 797 C C . PHE A 1 103 ? 3.702 13.202 -15.717 1.00 96.12 103 PHE A C 1
ATOM 799 O O . PHE A 1 103 ? 3.460 14.074 -14.891 1.00 96.12 103 PHE A O 1
ATOM 806 N N . TYR A 1 104 ? 3.217 11.973 -15.608 1.00 96.75 104 TYR A N 1
ATOM 807 C CA . TYR A 1 104 ? 2.587 11.433 -14.406 1.00 96.75 104 TYR A CA 1
ATOM 808 C C . TYR A 1 104 ? 2.919 9.946 -14.286 1.00 96.75 104 TYR A C 1
ATOM 810 O O . TYR A 1 104 ? 3.466 9.353 -15.216 1.00 96.75 104 TYR A O 1
ATOM 818 N N . ILE A 1 105 ? 2.613 9.344 -13.140 1.00 96.12 105 ILE A N 1
ATOM 819 C CA . ILE A 1 105 ? 2.779 7.905 -12.918 1.00 96.12 105 ILE A CA 1
ATOM 820 C C . ILE A 1 105 ? 1.418 7.378 -12.467 1.00 96.12 105 ILE A C 1
ATOM 822 O O . ILE A 1 105 ? 0.962 7.774 -11.391 1.00 96.12 105 ILE A O 1
ATOM 826 N N . PRO A 1 106 ? 0.734 6.547 -13.273 1.00 94.75 106 PRO A N 1
ATOM 827 C CA . PRO A 1 106 ? -0.477 5.875 -12.831 1.00 94.75 106 PRO A CA 1
ATOM 828 C C . PRO A 1 106 ? -0.155 4.962 -11.646 1.00 94.75 106 PRO A C 1
ATOM 830 O O . PRO A 1 106 ? 0.799 4.179 -11.697 1.00 94.75 106 PRO A O 1
ATOM 833 N N . ILE A 1 107 ? -0.939 5.094 -10.574 1.00 97.00 107 ILE A N 1
ATOM 834 C CA . ILE A 1 107 ? -0.822 4.253 -9.380 1.00 97.00 107 ILE A CA 1
ATOM 835 C C . ILE A 1 107 ? -2.196 3.680 -9.059 1.00 97.00 107 ILE A C 1
ATOM 837 O O . ILE A 1 107 ? -3.086 4.398 -8.585 1.00 97.00 107 ILE A O 1
ATOM 841 N N . THR A 1 108 ? -2.333 2.377 -9.295 1.00 96.25 108 THR A N 1
ATOM 842 C CA . THR A 1 108 ? -3.554 1.615 -9.024 1.00 96.25 108 THR A CA 1
ATOM 843 C C . THR A 1 108 ? -3.377 0.792 -7.760 1.00 96.25 108 THR A C 1
ATOM 845 O O . THR A 1 108 ? -2.360 0.133 -7.567 1.00 96.25 108 THR A O 1
ATOM 848 N N . ILE A 1 109 ? -4.385 0.808 -6.899 1.00 98.00 109 ILE A N 1
ATOM 849 C CA . ILE A 1 109 ? -4.419 0.072 -5.642 1.00 98.00 109 ILE A CA 1
ATOM 850 C C . ILE A 1 109 ? -5.466 -1.017 -5.756 1.00 98.00 109 ILE A C 1
ATOM 852 O O . ILE A 1 109 ? -6.614 -0.739 -6.105 1.00 98.00 109 ILE A O 1
ATOM 856 N N . ARG A 1 110 ? -5.088 -2.247 -5.418 1.00 97.69 110 ARG A N 1
ATOM 857 C CA . ARG A 1 110 ? -6.011 -3.367 -5.250 1.00 97.69 110 ARG A CA 1
ATOM 858 C C . ARG A 1 110 ? -5.962 -3.841 -3.811 1.00 97.69 110 ARG A C 1
ATOM 860 O O . ARG A 1 110 ? -4.886 -4.075 -3.269 1.00 97.69 110 ARG A O 1
ATOM 867 N N . ILE A 1 111 ? -7.131 -4.010 -3.211 1.00 97.81 111 ILE A N 1
ATOM 868 C CA . ILE A 1 111 ? -7.259 -4.717 -1.939 1.00 97.81 111 ILE A CA 1
ATOM 869 C C . ILE A 1 111 ? -7.724 -6.121 -2.275 1.00 97.81 111 ILE A C 1
ATOM 871 O O . ILE A 1 111 ? -8.772 -6.282 -2.904 1.00 97.81 111 ILE A O 1
ATOM 875 N N . LEU A 1 112 ? -6.926 -7.114 -1.903 1.00 95.88 112 LEU A N 1
ATOM 876 C CA . LEU A 1 112 ? -7.212 -8.521 -2.150 1.00 95.88 112 LEU A CA 1
ATOM 877 C C . LEU A 1 112 ? -7.485 -9.235 -0.828 1.00 95.88 112 LEU A C 1
ATOM 879 O O . LEU A 1 112 ? -6.864 -8.900 0.177 1.00 95.88 112 LEU A O 1
ATOM 883 N N . ASP A 1 113 ? -8.358 -10.235 -0.834 1.00 94.31 113 ASP A N 1
ATOM 884 C CA . ASP A 1 113 ? -8.493 -11.149 0.304 1.00 94.31 113 ASP A CA 1
ATOM 885 C C . ASP A 1 113 ? -7.269 -12.090 0.416 1.00 94.31 113 ASP A C 1
ATOM 887 O O . ASP A 1 113 ? -6.372 -12.088 -0.436 1.00 94.31 113 ASP A O 1
ATOM 891 N N . ALA A 1 114 ? -7.226 -12.924 1.459 1.00 90.44 114 ALA A N 1
ATOM 892 C CA . ALA A 1 114 ? -6.171 -13.926 1.644 1.00 90.44 114 ALA A CA 1
ATOM 893 C C . ALA A 1 114 ? -6.056 -14.940 0.481 1.00 90.44 114 ALA A C 1
ATOM 895 O O . ALA A 1 114 ? -4.988 -15.508 0.254 1.00 90.44 114 ALA A O 1
ATOM 896 N N . ASN A 1 115 ? -7.133 -15.139 -0.287 1.00 87.31 115 ASN A N 1
ATOM 897 C CA . ASN A 1 115 ? -7.173 -15.998 -1.473 1.00 87.31 115 ASN A CA 1
ATOM 898 C C . ASN A 1 115 ? -6.793 -15.247 -2.763 1.00 87.31 115 ASN A C 1
ATOM 900 O O . ASN A 1 115 ? -6.866 -15.816 -3.851 1.00 87.31 115 ASN A O 1
ATOM 904 N N . GLN A 1 116 ? -6.360 -13.987 -2.651 1.00 89.50 116 GLN A N 1
ATOM 905 C CA . GLN A 1 116 ? -6.003 -13.087 -3.750 1.00 89.50 116 GLN A CA 1
ATOM 906 C C . GLN A 1 116 ? -7.178 -12.664 -4.649 1.00 89.50 116 GLN A C 1
ATOM 908 O O . GLN A 1 116 ? -6.960 -12.120 -5.736 1.00 89.50 116 GLN A O 1
ATOM 913 N N . ASN A 1 117 ? -8.425 -12.839 -4.206 1.00 90.44 117 ASN A N 1
ATOM 914 C CA . ASN A 1 117 ? -9.578 -12.273 -4.901 1.00 90.44 117 ASN A CA 1
ATOM 915 C C . ASN A 1 117 ? -9.631 -10.766 -4.665 1.00 90.44 117 ASN A C 1
ATOM 917 O O . ASN A 1 117 ? -9.444 -10.289 -3.548 1.00 90.44 117 ASN A O 1
ATOM 921 N N . THR A 1 118 ? -9.925 -10.000 -5.714 1.00 94.19 118 THR A N 1
ATOM 922 C CA . THR A 1 118 ? -10.023 -8.540 -5.602 1.00 94.19 118 THR A CA 1
ATOM 923 C C . THR A 1 118 ? -11.298 -8.137 -4.866 1.00 94.19 118 THR A C 1
ATOM 925 O O . THR A 1 118 ? -12.398 -8.368 -5.359 1.00 94.19 118 THR A O 1
ATOM 928 N N . MET A 1 119 ? -11.143 -7.490 -3.711 1.00 94.38 119 MET A N 1
ATOM 929 C CA . MET A 1 119 ? -12.237 -6.907 -2.930 1.00 94.38 119 MET A CA 1
ATOM 930 C C . MET A 1 119 ? -12.595 -5.506 -3.431 1.00 94.38 119 MET A C 1
ATOM 932 O O . MET A 1 119 ? -13.767 -5.161 -3.550 1.00 94.38 119 MET A O 1
ATOM 936 N N . THR A 1 120 ? -11.583 -4.683 -3.716 1.00 95.94 120 THR A N 1
ATOM 937 C CA . THR A 1 120 ? -11.771 -3.343 -4.286 1.00 95.94 120 THR A CA 1
ATOM 938 C C . THR A 1 120 ? -10.557 -2.906 -5.098 1.00 95.94 120 THR A C 1
ATOM 940 O O . THR A 1 120 ? -9.452 -3.433 -4.939 1.00 95.94 120 THR A O 1
ATOM 943 N N . THR A 1 121 ? -10.765 -1.953 -6.002 1.00 95.94 121 THR A N 1
ATOM 944 C CA . THR A 1 121 ? -9.722 -1.337 -6.823 1.00 95.94 121 THR A CA 1
ATOM 945 C C . THR A 1 121 ? -9.993 0.151 -6.973 1.00 95.94 121 THR A C 1
ATOM 947 O O . THR A 1 121 ? -11.128 0.549 -7.228 1.00 95.94 121 THR A O 1
ATOM 950 N N . PHE A 1 122 ? -8.955 0.972 -6.833 1.00 94.94 122 PHE A N 1
ATOM 951 C CA . PHE A 1 122 ? -9.038 2.413 -7.056 1.00 94.94 122 PHE A CA 1
ATOM 952 C C . PHE A 1 122 ? -7.688 2.988 -7.493 1.00 94.94 122 PHE A C 1
ATOM 954 O O . PHE A 1 122 ? -6.638 2.404 -7.241 1.00 94.94 122 PHE A O 1
ATOM 961 N N . GLU A 1 123 ? -7.712 4.151 -8.135 1.00 93.69 123 GLU A N 1
ATOM 962 C CA . GLU A 1 123 ? -6.507 4.906 -8.483 1.00 93.69 123 GLU A CA 1
ATOM 963 C C . GLU A 1 123 ? -6.264 6.003 -7.450 1.00 93.69 123 GLU A C 1
ATOM 965 O O . GLU A 1 123 ? -7.195 6.721 -7.078 1.00 93.69 123 GLU A O 1
ATOM 970 N N . ILE A 1 124 ? -5.012 6.181 -7.028 1.00 91.81 124 ILE A N 1
ATOM 971 C CA . ILE A 1 124 ? -4.640 7.312 -6.163 1.00 91.81 124 ILE A CA 1
ATOM 972 C C . ILE A 1 124 ? -3.946 8.444 -6.921 1.00 91.81 124 ILE A C 1
ATOM 974 O O . ILE A 1 124 ? -3.971 9.602 -6.500 1.00 91.81 124 ILE A O 1
ATOM 978 N N . ARG A 1 125 ? -3.342 8.123 -8.066 1.00 90.75 125 ARG A N 1
ATOM 979 C CA . ARG A 1 125 ? -2.702 9.081 -8.965 1.00 90.75 125 ARG A CA 1
ATOM 980 C C . ARG A 1 125 ? -2.972 8.688 -10.408 1.00 90.75 125 ARG A C 1
ATOM 982 O O . ARG A 1 125 ? -2.866 7.515 -10.756 1.00 90.75 125 ARG A O 1
ATOM 989 N N . ASN A 1 126 ? -3.283 9.680 -11.237 1.00 88.69 126 ASN A N 1
ATOM 990 C CA . ASN A 1 126 ? -3.504 9.505 -12.671 1.00 88.69 126 ASN A CA 1
ATOM 991 C C . ASN A 1 126 ? -3.117 10.772 -13.449 1.00 88.69 126 ASN A C 1
ATOM 993 O O . ASN A 1 126 ? -2.379 11.622 -12.949 1.00 88.69 126 ASN A O 1
ATOM 997 N N . SER A 1 127 ? -3.621 10.911 -14.677 1.00 87.75 127 SER A N 1
ATOM 998 C CA . SER A 1 127 ? -3.315 12.024 -15.584 1.00 87.75 127 SER A CA 1
ATOM 999 C C . SER A 1 127 ? -3.685 13.411 -15.045 1.00 87.75 127 SER A C 1
ATOM 1001 O O . SER A 1 127 ? -3.252 14.413 -15.607 1.00 87.75 127 SER A O 1
ATOM 1003 N N . LYS A 1 128 ? -4.444 13.501 -13.946 1.00 91.00 128 LYS A N 1
ATOM 1004 C CA . LYS A 1 128 ? -4.726 14.766 -13.245 1.00 91.00 128 LYS A CA 1
ATOM 1005 C C . LYS A 1 128 ? -3.573 15.224 -12.350 1.00 91.00 128 LYS A C 1
ATOM 1007 O O . LYS A 1 128 ? -3.505 16.394 -11.985 1.00 91.00 128 LYS A O 1
ATOM 1012 N N . ASN A 1 129 ? -2.671 14.320 -11.980 1.00 94.44 129 ASN A N 1
ATOM 1013 C CA . ASN A 1 129 ? -1.538 14.584 -11.101 1.00 94.44 129 ASN A CA 1
ATOM 1014 C C . ASN A 1 129 ? -0.265 14.724 -11.939 1.00 94.44 129 ASN A C 1
ATOM 1016 O O . ASN A 1 129 ? 0.628 13.881 -11.866 1.00 94.44 129 ASN A O 1
ATOM 1020 N N . LEU A 1 130 ? -0.211 15.769 -12.763 1.00 95.81 130 LEU A N 1
ATOM 1021 C CA . LEU A 1 130 ? 0.941 16.047 -13.613 1.00 95.81 130 LEU A CA 1
ATOM 1022 C C . LEU A 1 130 ? 2.107 16.603 -12.789 1.00 95.81 130 LEU A C 1
ATOM 1024 O O . LEU A 1 130 ? 1.917 17.313 -11.802 1.00 95.81 130 LEU A O 1
ATOM 1028 N N . GLN A 1 131 ? 3.315 16.267 -13.211 1.00 97.19 131 GLN A N 1
ATOM 1029 C CA . GLN A 1 131 ? 4.573 16.878 -12.811 1.00 97.19 131 GLN A CA 1
ATOM 1030 C C . GLN A 1 131 ? 5.210 17.477 -14.051 1.00 97.19 131 GLN A C 1
ATOM 1032 O O . GLN A 1 131 ? 5.116 16.896 -15.133 1.00 97.19 131 GLN A O 1
ATOM 1037 N N . ASP A 1 132 ? 5.871 18.613 -13.901 1.00 96.81 132 ASP A N 1
ATOM 1038 C CA . ASP A 1 132 ? 6.579 19.258 -14.987 1.00 96.81 132 ASP A CA 1
ATOM 1039 C C . ASP A 1 132 ? 8.022 19.581 -14.613 1.00 96.81 132 ASP A C 1
ATOM 1041 O O . ASP A 1 132 ? 8.390 19.803 -13.460 1.00 96.81 132 ASP A O 1
ATOM 1045 N N . TRP A 1 133 ? 8.864 19.572 -15.633 1.00 97.19 133 TRP A N 1
ATOM 1046 C CA . TRP A 1 133 ? 10.240 20.009 -15.555 1.00 97.19 133 TRP A CA 1
ATOM 1047 C C . TRP A 1 133 ? 10.600 20.708 -16.858 1.00 97.19 133 TRP A C 1
ATOM 1049 O O . TRP A 1 133 ? 10.230 20.264 -17.947 1.00 97.19 133 TRP A O 1
ATOM 1059 N N . THR A 1 134 ? 11.322 21.817 -16.745 1.00 97.06 134 THR A N 1
ATOM 1060 C CA . THR A 1 134 ? 11.889 22.524 -17.891 1.00 97.06 134 THR A CA 1
ATOM 1061 C C . THR A 1 134 ? 13.386 22.671 -17.669 1.00 97.06 134 THR A C 1
ATOM 1063 O O . THR A 1 134 ? 13.805 23.116 -16.602 1.00 97.06 134 THR A O 1
ATOM 1066 N N . SER A 1 135 ? 14.175 22.294 -18.672 1.00 96.94 135 SER A N 1
ATOM 1067 C CA . SER A 1 135 ? 15.631 22.417 -18.653 1.00 96.94 135 SER A CA 1
ATOM 1068 C C . SER A 1 135 ? 16.080 23.875 -18.571 1.00 96.94 135 SER A C 1
ATOM 1070 O O . SER A 1 135 ? 15.307 24.815 -18.803 1.00 96.94 135 SER A O 1
ATOM 1072 N N . SER A 1 136 ? 17.383 24.061 -18.370 1.00 96.00 136 SER A N 1
ATOM 1073 C CA . SER A 1 136 ? 18.026 25.354 -18.597 1.00 96.00 136 SER A CA 1
ATOM 1074 C C . SER A 1 136 ? 17.787 25.858 -20.028 1.00 96.00 136 SER A C 1
ATOM 1076 O O . SER A 1 136 ? 17.497 25.084 -20.950 1.00 96.00 136 SER A O 1
ATOM 1078 N N . ARG A 1 137 ? 17.903 27.177 -20.221 1.00 95.88 137 ARG A N 1
ATOM 1079 C CA . ARG A 1 137 ? 17.844 27.807 -21.547 1.00 95.88 137 ARG A CA 1
ATOM 1080 C C . ARG A 1 137 ? 19.234 27.873 -22.170 1.00 95.88 137 ARG A C 1
ATOM 1082 O O . ARG A 1 137 ? 20.187 28.292 -21.523 1.00 95.88 137 ARG A O 1
ATOM 1089 N N . TYR A 1 138 ? 19.301 27.549 -23.451 1.00 96.19 138 TYR A N 1
ATOM 1090 C CA . TYR A 1 138 ? 20.514 27.489 -24.254 1.00 96.19 138 TYR A CA 1
ATOM 1091 C C . TYR A 1 138 ? 20.435 28.451 -25.435 1.00 96.19 138 TYR A C 1
ATOM 1093 O O . TYR A 1 138 ? 19.373 28.621 -26.034 1.00 96.19 138 TYR A O 1
ATOM 1101 N N . ALA A 1 139 ? 21.554 29.081 -25.793 1.00 95.00 139 ALA A N 1
ATOM 1102 C CA . ALA A 1 139 ? 21.616 29.970 -26.955 1.00 95.00 139 ALA A CA 1
ATOM 1103 C C . ALA A 1 139 ? 21.559 29.189 -28.281 1.00 95.00 139 ALA A C 1
ATOM 1105 O O . ALA A 1 139 ? 20.995 29.669 -29.266 1.00 95.00 139 ALA A O 1
ATOM 1106 N N . HIS A 1 140 ? 22.092 27.964 -28.301 1.00 95.31 140 HIS A N 1
ATOM 1107 C CA . HIS A 1 140 ? 22.107 27.098 -29.475 1.00 95.31 140 HIS A CA 1
ATOM 1108 C C . HIS A 1 140 ? 21.385 25.777 -29.199 1.00 95.31 140 HIS A C 1
ATOM 1110 O O . HIS A 1 140 ? 21.473 25.220 -28.110 1.00 95.31 140 HIS A O 1
ATOM 1116 N N . SER A 1 141 ? 20.674 25.255 -30.207 1.00 94.38 141 SER A N 1
ATOM 1117 C CA . SER A 1 141 ? 19.989 23.955 -30.100 1.00 94.38 141 SER A CA 1
ATOM 1118 C C . SER A 1 141 ? 20.955 22.829 -29.773 1.00 94.38 141 SER A C 1
ATOM 1120 O O . SER A 1 141 ? 20.625 21.953 -28.991 1.00 94.38 141 SER A O 1
ATOM 1122 N N . ARG A 1 142 ? 22.140 22.863 -30.384 1.00 94.62 142 ARG A N 1
ATOM 1123 C CA . ARG A 1 142 ? 23.139 21.813 -30.237 1.00 94.62 142 ARG A CA 1
ATOM 1124 C C . ARG A 1 142 ? 23.583 21.653 -28.783 1.00 94.62 142 ARG A C 1
ATOM 1126 O O . ARG A 1 142 ? 23.653 20.530 -28.308 1.00 94.62 142 ARG A O 1
ATOM 1133 N N . ASP A 1 143 ? 23.790 22.763 -28.076 1.00 94.25 143 ASP A N 1
ATOM 1134 C CA . ASP A 1 143 ? 24.186 22.744 -26.663 1.00 94.25 143 ASP A CA 1
ATOM 1135 C C . ASP A 1 143 ? 23.115 22.084 -25.783 1.00 94.25 143 ASP A C 1
ATOM 1137 O O . ASP A 1 143 ? 23.440 21.364 -24.841 1.00 94.25 143 ASP A O 1
ATOM 1141 N N . LEU A 1 144 ? 21.836 22.320 -26.104 1.00 94.12 144 LEU A N 1
ATOM 1142 C CA . LEU A 1 144 ? 20.719 21.646 -25.449 1.00 94.12 144 LEU A CA 1
ATOM 1143 C C . LEU A 1 144 ? 20.755 20.144 -25.749 1.00 94.12 144 LEU A C 1
ATOM 1145 O O . LEU A 1 144 ? 20.697 19.343 -24.823 1.00 94.12 144 LEU A O 1
ATOM 1149 N N . ASP A 1 145 ? 20.862 19.764 -27.023 1.00 92.38 145 ASP A N 1
ATOM 1150 C CA . ASP A 1 145 ? 20.829 18.363 -27.455 1.00 92.38 145 ASP A CA 1
ATOM 1151 C C . ASP A 1 145 ? 21.991 17.545 -26.847 1.00 92.38 145 ASP A C 1
ATOM 1153 O O . ASP A 1 145 ? 21.808 16.378 -26.503 1.00 92.38 145 ASP A O 1
ATOM 1157 N N . GLU A 1 146 ? 23.160 18.164 -26.648 1.00 94.25 146 GLU A N 1
ATOM 1158 C CA . GLU A 1 146 ? 24.332 17.539 -26.018 1.00 94.25 146 GLU A CA 1
ATOM 1159 C C . GLU A 1 146 ? 24.155 17.303 -24.507 1.00 94.25 146 GLU A C 1
ATOM 1161 O O . GLU A 1 146 ? 24.700 16.338 -23.978 1.00 94.25 146 GLU A O 1
ATOM 1166 N N . LYS A 1 147 ? 23.388 18.148 -23.803 1.00 94.69 147 LYS A N 1
ATOM 1167 C CA . LYS A 1 147 ? 23.274 18.118 -22.329 1.00 94.69 147 LYS A CA 1
ATOM 1168 C C . LYS A 1 147 ? 21.949 17.583 -21.802 1.00 94.69 147 LYS A C 1
ATOM 1170 O O . LYS A 1 147 ? 21.838 17.269 -20.616 1.00 94.69 147 LYS A O 1
ATOM 1175 N N . ILE A 1 148 ? 20.926 17.499 -22.652 1.00 94.19 148 ILE A N 1
ATOM 1176 C CA . ILE A 1 148 ? 19.553 17.302 -22.188 1.00 94.19 148 ILE A CA 1
ATOM 1177 C C . ILE A 1 148 ? 19.342 15.970 -21.475 1.00 94.19 148 ILE A C 1
ATOM 1179 O O . ILE A 1 148 ? 18.597 15.927 -20.503 1.00 94.19 148 ILE A O 1
ATOM 1183 N N . ASN A 1 149 ? 19.981 14.890 -21.926 1.00 90.38 149 ASN A N 1
ATOM 1184 C CA . ASN A 1 149 ? 19.782 13.577 -21.314 1.00 90.38 149 ASN A CA 1
ATOM 1185 C C . ASN A 1 149 ? 20.286 13.560 -19.865 1.00 90.38 149 ASN A C 1
ATOM 1187 O O . ASN A 1 149 ? 19.546 13.138 -18.979 1.00 90.38 149 ASN A O 1
ATOM 1191 N N . ASP A 1 150 ? 21.473 14.113 -19.614 1.00 91.25 150 ASP A N 1
ATOM 1192 C CA . ASP A 1 150 ? 22.056 14.179 -18.273 1.00 91.25 150 ASP A CA 1
ATOM 1193 C C . ASP A 1 150 ? 21.244 15.100 -17.352 1.00 91.25 150 ASP A C 1
ATOM 1195 O O . ASP A 1 150 ? 20.891 14.706 -16.239 1.00 91.25 150 ASP A O 1
ATOM 1199 N N . GLU A 1 151 ? 20.884 16.306 -17.819 1.00 93.94 151 GLU A N 1
ATOM 1200 C CA . GLU A 1 151 ? 20.052 17.233 -17.036 1.00 93.94 151 GLU A CA 1
ATOM 1201 C C . GLU A 1 151 ? 18.684 16.633 -16.708 1.00 93.94 151 GLU A C 1
ATOM 1203 O O . GLU A 1 151 ? 18.197 16.753 -15.577 1.00 93.94 151 GLU A O 1
ATOM 1208 N N . ARG A 1 152 ? 18.058 15.987 -17.698 1.00 90.94 152 ARG A N 1
ATOM 1209 C CA . ARG A 1 152 ? 16.753 15.348 -17.550 1.00 90.94 152 ARG A CA 1
ATOM 1210 C C . ARG A 1 152 ? 16.830 14.230 -16.529 1.00 90.94 152 ARG A C 1
ATOM 1212 O O . ARG A 1 152 ? 15.998 14.187 -15.630 1.00 90.94 152 ARG A O 1
ATOM 1219 N N . ASP A 1 153 ? 17.810 13.346 -16.639 1.00 87.81 153 ASP A N 1
ATOM 1220 C CA . ASP A 1 153 ? 17.919 12.197 -15.748 1.00 87.81 153 ASP A CA 1
ATOM 1221 C C . ASP A 1 153 ? 18.238 12.638 -14.310 1.00 87.81 153 ASP A C 1
ATOM 1223 O O . ASP A 1 153 ? 17.660 12.102 -13.364 1.00 87.81 153 ASP A O 1
ATOM 1227 N N . GLN A 1 154 ? 19.074 13.664 -14.123 1.00 92.69 154 GLN A N 1
ATOM 1228 C CA . GLN A 1 154 ? 19.353 14.238 -12.800 1.00 92.69 154 GLN A CA 1
ATOM 1229 C C . GLN A 1 154 ? 18.138 14.948 -12.188 1.00 92.69 154 GLN A C 1
ATOM 1231 O O . GLN A 1 154 ? 17.951 14.903 -10.972 1.00 92.69 154 GLN A O 1
ATOM 1236 N N . SER A 1 155 ? 17.300 15.582 -13.012 1.00 94.38 155 SER A N 1
ATOM 1237 C CA . SER A 1 155 ? 16.167 16.383 -12.533 1.00 94.38 155 SER A CA 1
ATOM 1238 C C . SER A 1 155 ? 14.879 15.578 -12.362 1.00 94.38 155 SER A C 1
ATOM 1240 O O . SER A 1 155 ? 14.131 15.804 -11.413 1.00 94.38 155 SER A O 1
ATOM 1242 N N . ILE A 1 156 ? 14.598 14.624 -13.253 1.00 94.19 156 ILE A N 1
ATOM 1243 C CA . ILE A 1 156 ? 13.355 13.841 -13.226 1.00 94.19 156 ILE A CA 1
ATOM 1244 C C . ILE A 1 156 ? 13.383 12.788 -12.120 1.00 94.19 156 ILE A C 1
ATOM 1246 O O . ILE A 1 156 ? 12.374 12.628 -11.436 1.00 94.19 156 ILE A O 1
ATOM 1250 N N . LYS A 1 157 ? 14.515 12.112 -11.885 1.00 93.31 157 LYS A N 1
ATOM 1251 C CA . LYS A 1 157 ? 14.631 11.081 -10.836 1.00 93.31 157 LYS A CA 1
ATOM 1252 C C . LYS A 1 157 ? 14.129 11.539 -9.455 1.00 93.31 157 LYS A C 1
ATOM 1254 O O . LYS A 1 157 ? 13.255 10.871 -8.895 1.00 93.31 157 LYS A O 1
ATOM 1259 N N . PRO A 1 158 ? 14.583 12.679 -8.891 1.00 95.06 158 PRO A N 1
ATOM 1260 C CA . PRO A 1 158 ? 14.078 13.145 -7.599 1.00 95.06 158 PRO A CA 1
ATOM 1261 C C . PRO A 1 158 ? 12.600 13.561 -7.643 1.00 95.06 158 PRO A C 1
ATOM 1263 O O . PRO A 1 158 ? 11.896 13.374 -6.648 1.00 95.06 158 PRO A O 1
ATOM 1266 N N . LEU A 1 159 ? 12.099 14.077 -8.774 1.00 96.56 159 LEU A N 1
ATOM 1267 C CA . LEU A 1 159 ? 10.676 14.402 -8.939 1.00 96.56 159 LEU A CA 1
ATOM 1268 C C . LEU A 1 159 ? 9.809 13.141 -8.924 1.00 96.56 159 LEU A C 1
ATOM 1270 O O . LEU A 1 159 ? 8.801 13.101 -8.223 1.00 96.56 159 LEU A O 1
ATOM 1274 N N . VAL A 1 160 ? 10.227 12.095 -9.639 1.00 96.12 160 VAL A N 1
ATOM 1275 C CA . VAL A 1 160 ? 9.563 10.785 -9.655 1.00 96.12 160 VAL A CA 1
ATOM 1276 C C . VAL A 1 160 ? 9.550 10.169 -8.260 1.00 96.12 160 VAL A C 1
ATOM 1278 O O . VAL A 1 160 ? 8.494 9.753 -7.783 1.00 96.12 160 VAL A O 1
ATOM 1281 N N . LYS A 1 161 ? 10.696 10.158 -7.571 1.00 95.69 161 LYS A N 1
ATOM 1282 C CA . LYS A 1 161 ? 10.785 9.653 -6.198 1.00 95.69 161 LYS A CA 1
ATOM 1283 C C . LYS A 1 161 ? 9.814 10.391 -5.276 1.00 95.69 161 LYS A C 1
ATOM 1285 O O . LYS A 1 161 ? 8.968 9.759 -4.650 1.00 95.69 161 LYS A O 1
ATOM 1290 N N . LYS A 1 162 ? 9.862 11.728 -5.260 1.00 96.31 162 LYS A N 1
ATOM 1291 C CA . LYS A 1 162 ? 8.955 12.561 -4.454 1.00 96.31 162 LYS A CA 1
ATOM 1292 C C . LYS A 1 162 ? 7.485 12.307 -4.793 1.00 96.31 162 LYS A C 1
ATOM 1294 O O . LYS A 1 162 ? 6.647 12.281 -3.891 1.00 96.31 162 LYS A O 1
ATOM 1299 N N . TYR A 1 163 ? 7.165 12.114 -6.071 1.00 96.94 163 TYR A N 1
ATOM 1300 C CA . TYR A 1 163 ? 5.813 11.806 -6.525 1.00 96.94 163 TYR A CA 1
ATOM 1301 C C . TYR A 1 163 ? 5.286 10.506 -5.909 1.00 96.94 163 TYR A C 1
ATOM 1303 O O . TYR A 1 163 ? 4.198 10.501 -5.330 1.00 96.94 163 TYR A O 1
ATOM 1311 N N . ILE A 1 164 ? 6.076 9.430 -5.986 1.00 97.06 164 ILE A N 1
ATOM 1312 C CA . ILE A 1 164 ? 5.725 8.114 -5.435 1.00 97.06 164 ILE A CA 1
ATOM 1313 C C . ILE A 1 164 ? 5.603 8.191 -3.911 1.00 97.06 164 ILE A C 1
ATOM 1315 O O . ILE A 1 164 ? 4.595 7.761 -3.360 1.00 97.06 164 ILE A O 1
ATOM 1319 N N . GLU A 1 165 ? 6.574 8.798 -3.224 1.00 96.69 165 GLU A N 1
ATOM 1320 C CA . GLU A 1 165 ? 6.536 8.962 -1.764 1.00 96.69 165 GLU A CA 1
ATOM 1321 C C . GLU A 1 165 ? 5.290 9.735 -1.310 1.00 96.69 165 GLU A C 1
ATOM 1323 O O . GLU A 1 165 ? 4.616 9.337 -0.361 1.00 96.69 165 GLU A O 1
ATOM 1328 N N . THR A 1 166 ? 4.940 10.817 -2.013 1.00 96.75 166 THR A N 1
ATOM 1329 C CA . THR A 1 166 ? 3.732 11.601 -1.711 1.00 96.75 166 THR A CA 1
ATOM 1330 C C . THR A 1 166 ? 2.473 10.773 -1.957 1.00 96.75 166 THR A C 1
ATOM 1332 O O . THR A 1 166 ? 1.563 10.783 -1.137 1.00 96.75 166 THR A O 1
ATOM 1335 N N . ALA A 1 167 ? 2.411 10.025 -3.062 1.00 97.25 167 ALA A N 1
ATOM 1336 C CA . ALA A 1 167 ? 1.279 9.154 -3.358 1.00 97.25 167 ALA A CA 1
ATOM 1337 C C . ALA A 1 167 ? 1.084 8.059 -2.298 1.00 97.25 167 ALA A C 1
ATOM 1339 O O . ALA A 1 167 ? -0.046 7.800 -1.902 1.00 97.25 167 ALA A O 1
ATOM 1340 N N . LEU A 1 168 ? 2.161 7.445 -1.801 1.00 97.56 168 LEU A N 1
ATOM 1341 C CA . LEU A 1 168 ? 2.068 6.416 -0.763 1.00 97.56 168 LEU A CA 1
ATOM 1342 C C . LEU A 1 168 ? 1.684 6.989 0.608 1.00 97.56 168 LEU A C 1
ATOM 1344 O O . LEU A 1 168 ? 0.922 6.355 1.333 1.00 97.56 168 LEU A O 1
ATOM 1348 N N . ARG A 1 169 ? 2.132 8.204 0.949 1.00 96.88 169 ARG A N 1
ATOM 1349 C CA . ARG A 1 169 ? 1.643 8.909 2.148 1.00 96.88 169 ARG A CA 1
ATOM 1350 C C . ARG A 1 169 ? 0.143 9.182 2.058 1.00 96.88 169 ARG A C 1
ATOM 1352 O O . ARG A 1 169 ? -0.589 8.868 2.994 1.00 96.88 169 ARG A O 1
ATOM 1359 N N . ASP A 1 170 ? -0.313 9.708 0.923 1.00 96.25 170 ASP A N 1
ATOM 1360 C CA . ASP A 1 170 ? -1.738 9.949 0.678 1.00 96.25 170 ASP A CA 1
ATOM 1361 C C . ASP A 1 170 ? -2.531 8.634 0.732 1.00 96.25 170 ASP A C 1
ATOM 1363 O O . ASP A 1 170 ? -3.641 8.603 1.264 1.00 96.25 170 ASP A O 1
ATOM 1367 N N . LEU A 1 171 ? -1.940 7.531 0.254 1.00 97.19 171 LEU A N 1
ATOM 1368 C CA . LEU A 1 171 ? -2.533 6.198 0.332 1.00 97.19 171 LEU A CA 1
ATOM 1369 C C . LEU A 1 171 ? -2.707 5.749 1.775 1.00 97.19 171 LEU A C 1
ATOM 1371 O O . LEU A 1 171 ? -3.792 5.307 2.133 1.00 97.19 171 LEU A O 1
ATOM 1375 N N . SER A 1 172 ? -1.671 5.860 2.604 1.00 97.38 172 SER A N 1
ATOM 1376 C CA . SER A 1 172 ? -1.764 5.475 4.014 1.00 97.38 172 SER A CA 1
ATOM 1377 C C . SER A 1 172 ? -2.818 6.294 4.758 1.00 97.38 172 SER A C 1
ATOM 1379 O O . SER A 1 172 ? -3.612 5.727 5.512 1.00 97.38 172 SER A O 1
ATOM 1381 N N . ILE A 1 173 ? -2.902 7.601 4.488 1.00 95.81 173 ILE A N 1
ATOM 1382 C CA . ILE A 1 173 ? -3.952 8.466 5.041 1.00 95.81 173 ILE A CA 1
ATOM 1383 C C . ILE A 1 173 ? -5.332 7.991 4.575 1.00 95.81 173 ILE A C 1
ATOM 1385 O O . ILE A 1 173 ? -6.240 7.838 5.393 1.00 95.81 173 ILE A O 1
ATOM 1389 N N . HIS A 1 174 ? -5.491 7.725 3.276 1.00 96.31 174 HIS A N 1
ATOM 1390 C CA . HIS A 1 174 ? -6.749 7.260 2.703 1.00 96.31 174 HIS A CA 1
ATOM 1391 C C . HIS A 1 174 ? -7.180 5.910 3.288 1.00 96.31 174 HIS A C 1
ATOM 1393 O O . HIS A 1 174 ? -8.299 5.792 3.779 1.00 96.31 174 HIS A O 1
ATOM 1399 N N . LEU A 1 175 ? -6.291 4.914 3.303 1.00 97.12 175 LEU A N 1
ATOM 1400 C CA . LEU A 1 175 ? -6.564 3.584 3.851 1.00 97.12 175 LEU A CA 1
ATOM 1401 C C . LEU A 1 175 ? -6.860 3.646 5.350 1.00 97.12 175 LEU A C 1
ATOM 1403 O O . LEU A 1 175 ? -7.796 2.999 5.811 1.00 97.12 175 LEU A O 1
ATOM 1407 N N . THR A 1 176 ? -6.124 4.460 6.110 1.00 96.69 176 THR A N 1
ATOM 1408 C CA . THR A 1 176 ? -6.386 4.646 7.543 1.00 96.69 176 THR A CA 1
ATOM 1409 C C . THR A 1 176 ? -7.735 5.317 7.786 1.00 96.69 176 THR A C 1
ATOM 1411 O O . THR A 1 176 ? -8.447 4.939 8.706 1.00 96.69 176 THR A O 1
ATOM 1414 N N . LYS A 1 177 ? -8.128 6.293 6.965 1.00 94.56 177 LYS A N 1
ATOM 1415 C CA . LYS A 1 177 ? -9.444 6.935 7.071 1.00 94.56 177 LYS A CA 1
ATOM 1416 C C . LYS A 1 177 ? -10.580 5.985 6.689 1.00 94.56 177 LYS A C 1
ATOM 1418 O O . LYS A 1 177 ? -11.601 5.944 7.369 1.00 94.56 177 LYS A O 1
ATOM 1423 N N . GLN A 1 178 ? -10.389 5.225 5.617 1.00 95.88 178 GLN A N 1
ATOM 1424 C CA . GLN A 1 178 ? -11.423 4.366 5.059 1.00 95.88 178 GLN A CA 1
ATOM 1425 C C . GLN A 1 178 ? -11.602 3.069 5.851 1.00 95.88 178 GLN A C 1
ATOM 1427 O O . GLN A 1 178 ? -12.732 2.621 6.005 1.00 95.88 178 GLN A O 1
ATOM 1432 N N . TYR A 1 179 ? -10.512 2.472 6.339 1.00 96.38 179 TYR A N 1
ATOM 1433 C CA . TYR A 1 179 ? -10.495 1.120 6.915 1.00 96.38 179 TYR A CA 1
ATOM 1434 C C . TYR A 1 179 ? -9.783 1.020 8.269 1.00 96.38 179 TYR A C 1
ATOM 1436 O O . TYR A 1 179 ? -9.970 0.029 8.975 1.00 96.38 179 TYR A O 1
ATOM 1444 N N . GLY A 1 180 ? -8.982 2.026 8.632 1.00 95.56 180 GLY A N 1
ATOM 1445 C CA . GLY A 1 180 ? -8.177 2.074 9.850 1.00 95.56 180 GLY A CA 1
ATOM 1446 C C . GLY A 1 180 ? -8.926 2.484 11.118 1.00 95.56 180 GLY A C 1
ATOM 1447 O O . GLY A 1 180 ? -9.917 3.206 11.087 1.00 95.56 180 GLY A O 1
ATOM 1448 N N . PHE A 1 181 ? -8.373 2.066 12.253 1.00 94.81 181 PHE A N 1
ATOM 1449 C CA . PHE A 1 181 ? -8.698 2.543 13.593 1.00 94.81 181 PHE A CA 1
ATOM 1450 C C . PHE A 1 181 ? -7.549 3.447 14.024 1.00 94.81 181 PHE A C 1
ATOM 1452 O O . PHE A 1 181 ? -6.445 2.966 14.290 1.00 94.81 181 PHE A O 1
ATOM 1459 N N . ARG A 1 182 ? -7.772 4.761 14.034 1.00 91.38 182 ARG A N 1
ATOM 1460 C CA . ARG A 1 182 ? -6.727 5.726 14.401 1.00 91.38 182 ARG A CA 1
ATOM 1461 C C . ARG A 1 182 ? -7.009 6.330 15.760 1.00 91.38 182 ARG A C 1
ATOM 1463 O O . ARG A 1 182 ? -8.159 6.571 16.109 1.00 91.38 182 ARG A O 1
ATOM 1470 N N . GLU A 1 183 ? -5.950 6.615 16.494 1.00 90.44 183 GLU A N 1
ATOM 1471 C CA . GLU A 1 183 ? -6.047 7.450 17.678 1.00 90.44 183 GLU A CA 1
ATOM 1472 C C . GLU A 1 183 ? -6.269 8.907 17.244 1.00 90.44 183 GLU A C 1
ATOM 1474 O O . GLU A 1 183 ? -5.526 9.445 16.419 1.00 90.44 183 GLU A O 1
ATOM 1479 N N . GLU A 1 184 ? -7.314 9.534 17.770 1.00 88.75 184 GLU A N 1
ATOM 1480 C CA . GLU A 1 184 ? -7.660 10.928 17.530 1.00 88.75 184 GLU A CA 1
ATOM 1481 C C . GLU A 1 184 ? -7.552 11.704 18.838 1.00 88.75 184 GLU A C 1
ATOM 1483 O O . GLU A 1 184 ? -8.091 11.306 19.873 1.00 88.75 184 GLU A O 1
ATOM 1488 N N . ARG A 1 185 ? -6.813 12.815 18.780 1.00 89.19 185 ARG A N 1
ATOM 1489 C CA . ARG A 1 185 ? -6.733 13.766 19.883 1.00 89.19 185 ARG A CA 1
ATOM 1490 C C . ARG A 1 185 ? -7.875 14.750 19.737 1.00 89.19 185 ARG A C 1
ATOM 1492 O O . ARG A 1 185 ? -7.928 15.472 18.743 1.00 89.19 185 ARG A O 1
ATOM 1499 N N . ASP A 1 186 ? -8.724 14.801 20.745 1.00 87.56 186 ASP A N 1
ATOM 1500 C CA . ASP A 1 186 ? -9.851 15.721 20.810 1.00 87.56 186 ASP A CA 1
ATOM 1501 C C . ASP A 1 186 ? -9.749 16.590 22.069 1.00 87.56 186 ASP A C 1
ATOM 1503 O O . ASP A 1 186 ? -8.919 16.355 22.953 1.00 87.56 186 ASP A O 1
ATOM 1507 N N . TRP A 1 187 ? -10.570 17.630 22.139 1.00 87.75 187 TRP A N 1
ATOM 1508 C CA . TRP A 1 187 ? -10.647 18.538 23.271 1.00 87.75 187 TRP A CA 1
ATOM 1509 C C . TRP A 1 187 ? -12.064 18.540 23.819 1.00 87.75 187 TRP A C 1
ATOM 1511 O O . TRP A 1 187 ? -13.001 18.997 23.166 1.00 87.75 187 TRP A O 1
ATOM 1521 N N . VAL A 1 188 ? -12.214 18.094 25.062 1.00 86.31 188 VAL A N 1
ATOM 1522 C CA . VAL A 1 188 ? -13.489 18.206 25.765 1.00 86.31 188 VAL A CA 1
ATOM 1523 C C . VAL A 1 188 ? -13.599 19.615 26.326 1.00 86.31 188 VAL A C 1
ATOM 1525 O O . VAL A 1 188 ? -12.825 19.989 27.209 1.00 86.31 188 VAL A O 1
ATOM 1528 N N . THR A 1 189 ? -14.534 20.405 25.796 1.00 86.62 189 THR A N 1
ATOM 1529 C CA . THR A 1 189 ? -14.738 21.800 26.200 1.00 86.62 189 THR A CA 1
ATOM 1530 C C . THR A 1 189 ? -15.927 21.939 27.140 1.00 86.62 189 THR A C 1
ATOM 1532 O O . THR A 1 189 ? -17.079 22.012 26.698 1.00 86.62 189 THR A O 1
ATOM 1535 N N . PHE A 1 190 ? -15.638 22.095 28.427 1.00 86.94 190 PHE A N 1
ATOM 1536 C CA . PHE A 1 190 ? -16.645 22.390 29.435 1.00 86.94 190 PHE A CA 1
ATOM 1537 C C . PHE A 1 190 ? -16.861 23.896 29.588 1.00 86.94 190 PHE A C 1
ATOM 1539 O O . PHE A 1 190 ? -15.933 24.707 29.515 1.00 86.94 190 PHE A O 1
ATOM 1546 N N . TYR A 1 191 ? -18.126 24.269 29.771 1.00 87.06 191 TYR A N 1
ATOM 1547 C CA . TYR A 1 191 ? -18.559 25.654 29.894 1.00 87.06 191 TYR A CA 1
ATOM 1548 C C . TYR A 1 191 ? -18.660 26.052 31.364 1.00 87.06 191 TYR A C 1
ATOM 1550 O O . TYR A 1 191 ? -19.412 25.449 32.143 1.00 87.06 191 TYR A O 1
ATOM 1558 N N . GLU A 1 192 ? -17.939 27.114 31.711 1.00 83.94 192 GLU A N 1
ATOM 1559 C CA . GLU A 1 192 ? -17.889 27.706 33.043 1.00 83.94 192 GLU A CA 1
ATOM 1560 C C . GLU A 1 192 ? -18.580 29.077 33.069 1.00 83.94 192 GLU A C 1
ATOM 1562 O O . GLU A 1 192 ? -18.989 29.631 32.045 1.00 83.94 192 GLU A O 1
ATOM 1567 N N . LEU A 1 193 ? -18.782 29.619 34.270 1.00 75.06 193 LEU A N 1
ATOM 1568 C CA . LEU A 1 193 ? -19.286 30.976 34.457 1.00 75.06 193 LEU A CA 1
ATOM 1569 C C . LEU A 1 193 ? -18.156 31.908 34.900 1.00 75.06 193 LEU A C 1
ATOM 1571 O O . LEU A 1 193 ? -17.542 31.690 35.937 1.00 75.06 193 LEU A O 1
ATOM 1575 N N . ASP A 1 194 ? -18.000 33.008 34.169 1.00 68.56 194 ASP A N 1
ATOM 1576 C CA . ASP A 1 194 ? -16.964 34.036 34.351 1.00 68.56 194 ASP A CA 1
ATOM 1577 C C . ASP A 1 194 ? -17.169 34.892 35.630 1.00 68.56 194 ASP A C 1
ATOM 1579 O O . ASP A 1 194 ? -16.389 35.797 35.915 1.00 68.56 194 ASP A O 1
ATOM 1583 N N . SER A 1 195 ? -18.256 34.694 36.393 1.00 66.19 195 SER A N 1
ATOM 1584 C CA . SER A 1 195 ? -18.650 35.582 37.503 1.00 66.19 195 SER A CA 1
ATOM 1585 C C . SER A 1 195 ? -18.840 34.835 38.829 1.00 66.19 195 SER A C 1
ATOM 1587 O O . SER A 1 195 ? -19.596 33.863 38.871 1.00 66.19 195 SER A O 1
ATOM 1589 N N . PRO A 1 196 ? -18.228 35.297 39.939 1.00 61.09 196 PRO A N 1
ATOM 1590 C CA . PRO A 1 196 ? -18.385 34.679 41.250 1.00 61.09 196 PRO A CA 1
ATOM 1591 C C . PRO A 1 196 ? -19.789 34.943 41.804 1.00 61.09 196 PRO A C 1
ATOM 1593 O O . PRO A 1 196 ? -20.185 36.087 42.011 1.00 61.09 196 PRO A O 1
ATOM 1596 N N . HIS A 1 197 ? -20.549 33.885 42.078 1.00 65.00 197 HIS A N 1
ATOM 1597 C CA . HIS A 1 197 ? -21.792 33.985 42.841 1.00 65.00 197 HIS A CA 1
ATOM 1598 C C . HIS A 1 197 ? -22.014 32.717 43.676 1.00 65.00 197 HIS A C 1
ATOM 1600 O O . HIS A 1 197 ? -21.555 31.642 43.287 1.00 65.00 197 HIS A O 1
ATOM 1606 N N . PRO A 1 198 ? -22.665 32.807 44.851 1.00 65.56 198 PRO A N 1
ATOM 1607 C CA . PRO A 1 198 ? -22.588 31.769 45.887 1.00 65.56 198 PRO A CA 1
ATOM 1608 C C . PRO A 1 198 ? -23.092 30.382 45.461 1.00 65.56 198 PRO A C 1
ATOM 1610 O O . PRO A 1 198 ? -22.592 29.369 45.944 1.00 65.56 198 PRO A O 1
ATOM 1613 N N . LYS A 1 199 ? -24.038 30.310 44.511 1.00 62.47 199 LYS A N 1
ATOM 1614 C CA . LYS A 1 199 ? -24.504 29.034 43.927 1.00 62.47 199 LYS A CA 1
ATOM 1615 C C . LYS A 1 199 ? -23.483 28.374 42.979 1.00 62.47 199 LYS A C 1
ATOM 1617 O O . LYS A 1 199 ? -23.664 27.218 42.614 1.00 62.47 199 LYS A O 1
ATOM 1622 N N . TYR A 1 200 ? -22.413 29.075 42.598 1.00 74.06 200 TYR A N 1
ATOM 1623 C CA . TYR A 1 200 ? -21.445 28.652 41.577 1.00 74.06 200 TYR A CA 1
ATOM 1624 C C . TYR A 1 200 ? -20.191 27.983 42.148 1.00 74.06 200 TYR A C 1
ATOM 1626 O O . TYR A 1 200 ? -19.482 27.302 41.412 1.00 74.06 200 TYR A O 1
ATOM 1634 N N . THR A 1 201 ? -19.944 28.077 43.459 1.00 79.44 201 THR A N 1
ATOM 1635 C CA . THR A 1 201 ? -18.832 27.357 44.105 1.00 79.44 201 THR A CA 1
ATOM 1636 C C . THR A 1 201 ? -18.993 25.843 43.963 1.00 79.44 201 THR A C 1
ATOM 1638 O O . THR A 1 201 ? -18.019 25.136 43.724 1.00 79.44 201 THR A O 1
ATOM 1641 N N . ASN A 1 202 ? -20.226 25.337 44.068 1.00 86.12 202 ASN A N 1
ATOM 1642 C CA . ASN A 1 202 ? -20.502 23.916 43.854 1.00 86.12 202 ASN A CA 1
ATOM 1643 C C . ASN A 1 202 ? -20.423 23.533 42.374 1.00 86.12 202 ASN A C 1
ATOM 1645 O O . ASN A 1 202 ? -19.896 22.470 42.077 1.00 86.12 202 ASN A O 1
ATOM 1649 N N . TYR A 1 203 ? -20.864 24.408 41.464 1.00 87.12 203 TYR A N 1
ATOM 1650 C CA . TYR A 1 203 ? -20.738 24.185 40.023 1.00 87.12 203 TYR A CA 1
ATOM 1651 C C . TYR A 1 203 ? -19.272 24.014 39.615 1.00 87.12 203 TYR A C 1
ATOM 1653 O O . TYR A 1 203 ? -18.920 23.018 38.991 1.00 87.12 203 TYR A O 1
ATOM 1661 N N . LYS A 1 204 ? -18.402 24.933 40.054 1.00 86.88 204 LYS A N 1
ATOM 1662 C CA . LYS A 1 204 ? -16.963 24.864 39.788 1.00 86.88 204 LYS A CA 1
ATOM 1663 C C . LYS A 1 204 ? -16.328 23.583 40.331 1.00 86.88 204 LYS A C 1
ATOM 1665 O O . LYS A 1 204 ? -15.613 22.920 39.599 1.00 86.88 204 LYS A O 1
ATOM 1670 N N . LYS A 1 205 ? -16.672 23.171 41.559 1.00 90.38 205 LYS A N 1
ATOM 1671 C CA . LYS A 1 205 ? -16.198 21.892 42.124 1.00 90.38 205 LYS A CA 1
ATOM 1672 C C . LYS A 1 205 ? -16.534 20.688 41.239 1.00 90.38 205 LYS A C 1
ATOM 1674 O O . LYS A 1 205 ? -15.727 19.768 41.155 1.00 90.38 205 LYS A O 1
ATOM 1679 N N . GLN A 1 206 ? -17.710 20.677 40.607 1.00 93.00 206 GLN A N 1
ATOM 1680 C CA . GLN A 1 206 ? -18.089 19.592 39.699 1.00 93.00 206 GLN A CA 1
ATOM 1681 C C . GLN A 1 206 ? -17.315 19.644 38.378 1.00 93.00 206 GLN A C 1
ATOM 1683 O O . GLN A 1 206 ? -16.897 18.600 37.889 1.00 93.00 206 GLN A O 1
ATOM 1688 N N . ILE A 1 207 ? -17.070 20.838 37.831 1.00 90.62 207 ILE A N 1
ATOM 1689 C CA . ILE A 1 207 ? -16.218 21.010 36.643 1.00 90.62 207 ILE A CA 1
ATOM 1690 C C . ILE A 1 207 ? -14.779 20.557 36.934 1.00 90.62 207 ILE A C 1
ATOM 1692 O O . ILE A 1 207 ? -14.239 19.743 36.191 1.00 90.62 207 ILE A O 1
ATOM 1696 N N . ASP A 1 208 ? -14.202 20.977 38.063 1.00 89.75 208 ASP A N 1
ATOM 1697 C CA . ASP A 1 208 ? -12.851 20.580 38.480 1.00 89.75 208 ASP A CA 1
ATOM 1698 C C . ASP A 1 208 ? -12.723 19.046 38.625 1.00 89.75 208 ASP A C 1
ATOM 1700 O O . ASP A 1 208 ? -11.701 18.458 38.257 1.00 89.75 208 ASP A O 1
ATOM 1704 N N . LEU A 1 209 ? -13.766 18.379 39.147 1.00 91.81 209 LEU A N 1
ATOM 1705 C CA . LEU A 1 209 ? -13.831 16.915 39.252 1.00 91.81 209 LEU A CA 1
ATOM 1706 C C . LEU A 1 209 ? -13.794 16.252 37.870 1.00 91.81 209 LEU A C 1
ATOM 1708 O O . LEU A 1 209 ? -13.028 15.311 37.658 1.00 91.81 209 LEU A O 1
ATOM 1712 N N . ILE A 1 210 ? -14.600 16.757 36.938 1.00 91.88 210 ILE A N 1
ATOM 1713 C CA . ILE A 1 210 ? -14.673 16.260 35.564 1.00 91.88 210 ILE A CA 1
ATOM 1714 C C . ILE A 1 210 ? -13.327 16.432 34.859 1.00 91.88 210 ILE A C 1
ATOM 1716 O O . ILE A 1 210 ? -12.804 15.482 34.285 1.00 91.88 210 ILE A O 1
ATOM 1720 N N . GLU A 1 211 ? -12.723 17.615 34.925 1.00 90.44 211 GLU A N 1
ATOM 1721 C CA . GLU A 1 211 ? -11.438 17.876 34.274 1.00 90.44 211 GLU A CA 1
ATOM 1722 C C . GLU A 1 211 ? -10.324 16.982 34.793 1.00 90.44 211 GLU A C 1
ATOM 1724 O O . GLU A 1 211 ? -9.510 16.478 34.017 1.00 90.44 211 GLU A O 1
ATOM 1729 N N . LYS A 1 212 ? -10.273 16.785 36.113 1.00 90.25 212 LYS A N 1
ATOM 1730 C CA . LYS A 1 212 ? -9.303 15.884 36.730 1.00 90.25 212 LYS A CA 1
ATOM 1731 C C . LYS A 1 212 ? -9.433 14.471 36.163 1.00 90.25 212 LYS A C 1
ATOM 1733 O O . LYS A 1 212 ? -8.414 13.828 35.924 1.00 90.25 212 LYS A O 1
ATOM 1738 N N . GLU A 1 213 ? -10.661 14.013 35.942 1.00 90.19 213 GLU A N 1
ATOM 1739 C CA . GLU A 1 213 ? -10.935 12.695 35.385 1.00 90.19 213 GLU A CA 1
ATOM 1740 C C . GLU A 1 213 ? -10.543 12.612 33.901 1.00 90.19 213 GLU A C 1
ATOM 1742 O O . GLU A 1 213 ? -9.726 11.768 33.526 1.00 90.19 213 GLU A O 1
ATOM 1747 N N . PHE A 1 214 ? -11.036 13.528 33.062 1.00 88.25 214 PHE A N 1
ATOM 1748 C CA . PHE A 1 214 ? -10.787 13.511 31.615 1.00 88.25 214 PHE A CA 1
ATOM 1749 C C . PHE A 1 214 ? -9.317 13.737 31.242 1.00 88.25 214 PHE A C 1
ATOM 1751 O O . PHE A 1 214 ? -8.862 13.198 30.238 1.00 88.25 214 PHE A O 1
ATOM 1758 N N . LYS A 1 215 ? -8.521 14.432 32.069 1.00 86.56 215 LYS A N 1
ATOM 1759 C CA . LYS A 1 215 ? -7.060 14.551 31.861 1.00 86.56 215 LYS A CA 1
ATOM 1760 C C . LYS A 1 215 ? -6.340 13.201 31.852 1.00 86.56 215 LYS A C 1
ATOM 1762 O O . LYS A 1 215 ? -5.231 13.107 31.328 1.00 86.56 215 LYS A O 1
ATOM 1767 N N . SER A 1 216 ? -6.933 12.171 32.455 1.00 82.44 216 SER A N 1
ATOM 1768 C CA . SER A 1 216 ? -6.357 10.826 32.492 1.00 82.44 216 SER A CA 1
ATOM 1769 C C . SER A 1 216 ? -6.762 9.945 31.305 1.00 82.44 216 SER A C 1
ATOM 1771 O O . SER A 1 216 ? -6.166 8.884 31.131 1.00 82.44 216 SER A O 1
ATOM 1773 N N . TYR A 1 217 ? -7.723 10.381 30.480 1.00 81.75 217 TYR A N 1
ATOM 1774 C CA . TYR A 1 217 ? -8.336 9.553 29.443 1.00 81.75 217 TYR A CA 1
ATOM 1775 C C . TYR A 1 217 ? -7.427 9.298 28.244 1.00 81.75 217 TYR A C 1
ATOM 1777 O O . TYR A 1 217 ? -6.861 10.218 27.646 1.00 81.75 217 TYR A O 1
ATOM 1785 N N . LYS A 1 218 ? -7.350 8.026 27.855 1.00 79.56 218 LYS A N 1
ATOM 1786 C CA . LYS A 1 218 ? -6.605 7.535 26.695 1.00 79.56 218 LYS A CA 1
ATOM 1787 C C . LYS A 1 218 ? -7.382 6.422 25.996 1.00 79.56 218 LYS A C 1
ATOM 1789 O O . LYS A 1 218 ? -8.234 5.771 26.602 1.00 79.56 218 LYS A O 1
ATOM 1794 N N . SER A 1 219 ? -7.028 6.157 24.741 1.00 78.06 219 SER A N 1
ATOM 1795 C CA . SER A 1 219 ? -7.497 4.977 24.010 1.00 78.06 219 SER A CA 1
ATOM 1796 C C . SER A 1 219 ? -7.196 3.691 24.796 1.00 78.06 219 SER A C 1
ATOM 1798 O O . SER A 1 219 ? -6.125 3.551 25.385 1.00 78.06 219 SER A O 1
ATOM 1800 N N . GLY A 1 220 ? -8.152 2.760 24.825 1.00 79.81 220 GLY A N 1
ATOM 1801 C CA . GLY A 1 220 ? -8.083 1.493 25.559 1.00 79.81 220 GLY A CA 1
ATOM 1802 C C . GLY A 1 220 ? -8.612 1.528 26.999 1.00 79.81 220 GLY A C 1
ATOM 1803 O O . GLY A 1 220 ? -8.637 0.484 27.647 1.00 79.81 220 GLY A O 1
ATOM 1804 N N . MET A 1 221 ? -9.032 2.684 27.526 1.00 83.31 221 MET A N 1
ATOM 1805 C CA . MET A 1 221 ? -9.545 2.780 28.900 1.00 83.31 221 MET A CA 1
ATOM 1806 C C . MET A 1 221 ? -10.975 2.252 29.065 1.00 83.31 221 MET A C 1
ATOM 1808 O O . MET A 1 221 ? -11.815 2.370 28.175 1.00 83.31 221 MET A O 1
ATOM 1812 N N . ASN A 1 222 ? -11.269 1.727 30.260 1.00 83.81 222 ASN A N 1
ATOM 1813 C CA . ASN A 1 222 ? -12.624 1.372 30.668 1.00 83.81 222 ASN A CA 1
ATOM 1814 C C . ASN A 1 222 ? -13.398 2.623 31.115 1.00 83.81 222 ASN A C 1
ATOM 1816 O O . ASN A 1 222 ? -13.147 3.189 32.180 1.00 83.81 222 ASN A O 1
ATOM 1820 N N . VAL A 1 223 ? -14.380 3.018 30.312 1.00 86.38 223 VAL A N 1
ATOM 1821 C CA . VAL A 1 223 ? -15.225 4.194 30.555 1.00 86.38 223 VAL A CA 1
ATOM 1822 C C . VAL A 1 223 ? -16.135 4.036 31.780 1.00 86.38 223 VAL A C 1
ATOM 1824 O O . VAL A 1 223 ? -16.510 5.031 32.399 1.00 86.38 223 VAL A O 1
ATOM 1827 N N . GLN A 1 224 ? -16.469 2.805 32.186 1.00 86.44 224 GLN A N 1
ATOM 1828 C CA . GLN A 1 224 ? -17.393 2.573 33.305 1.00 86.44 224 GLN A CA 1
ATOM 1829 C C . GLN A 1 224 ? -16.824 3.050 34.643 1.00 86.44 224 GLN A C 1
ATOM 1831 O O . GLN A 1 224 ? -17.536 3.681 35.424 1.00 86.44 224 GLN A O 1
ATOM 1836 N N . ASP A 1 225 ? -15.534 2.819 34.886 1.00 84.94 225 ASP A N 1
ATOM 1837 C CA . ASP A 1 225 ? -14.887 3.239 36.133 1.00 84.94 225 ASP A CA 1
ATOM 1838 C C . ASP A 1 225 ? -14.872 4.762 36.253 1.00 84.94 225 ASP A C 1
ATOM 1840 O O . ASP A 1 225 ? -15.041 5.335 37.329 1.00 84.94 225 ASP A O 1
ATOM 1844 N N . ALA A 1 226 ? -14.684 5.433 35.124 1.00 85.31 226 ALA A N 1
ATOM 1845 C CA . ALA A 1 226 ? -14.672 6.873 35.087 1.00 85.31 226 ALA A CA 1
ATOM 1846 C C . ALA A 1 226 ? -16.083 7.460 35.208 1.00 85.31 226 ALA A C 1
ATOM 1848 O O . ALA A 1 226 ? -16.268 8.395 35.985 1.00 85.31 226 ALA A O 1
ATOM 1849 N N . ARG A 1 227 ? -17.092 6.854 34.561 1.00 90.06 227 ARG A N 1
ATOM 1850 C CA . ARG A 1 227 ? -18.511 7.191 34.772 1.00 90.06 227 ARG A CA 1
ATOM 1851 C C . ARG A 1 227 ? -18.864 7.160 36.259 1.00 90.06 227 ARG A C 1
ATOM 1853 O O . ARG A 1 227 ? -19.442 8.118 36.757 1.00 90.06 227 ARG A O 1
ATOM 1860 N N . GLN A 1 228 ? -18.454 6.119 36.986 1.00 90.88 228 GLN A N 1
ATOM 1861 C CA . GLN A 1 228 ? -18.682 6.029 38.434 1.00 90.88 228 GLN A CA 1
ATOM 1862 C C . GLN A 1 228 ? -18.039 7.191 39.208 1.00 90.88 228 GLN A C 1
ATOM 1864 O O . GLN A 1 228 ? -18.663 7.742 40.114 1.00 90.88 228 GLN A O 1
ATOM 1869 N N . ARG A 1 229 ? -16.813 7.597 38.847 1.00 90.88 229 ARG A N 1
ATOM 1870 C CA . ARG A 1 229 ? -16.095 8.696 39.518 1.00 90.88 229 ARG A CA 1
ATOM 1871 C C . ARG A 1 229 ? -16.720 10.069 39.278 1.00 90.88 229 ARG A C 1
ATOM 1873 O O . ARG A 1 229 ? -16.684 10.902 40.182 1.00 90.88 229 ARG A O 1
ATOM 1880 N N . ILE A 1 230 ? -17.295 10.305 38.098 1.00 93.38 230 ILE A N 1
ATOM 1881 C CA . ILE A 1 230 ? -17.918 11.594 37.751 1.00 93.38 230 ILE A CA 1
ATOM 1882 C C . ILE A 1 230 ? -19.442 11.615 37.897 1.00 93.38 230 ILE A C 1
ATOM 1884 O O . ILE A 1 230 ? -20.046 12.676 37.735 1.00 93.38 230 ILE A O 1
ATOM 1888 N N . GLN A 1 231 ? -20.065 10.497 38.279 1.00 94.50 231 GLN A N 1
ATOM 1889 C CA . GLN A 1 231 ? -21.500 10.422 38.558 1.00 94.50 231 GLN A CA 1
ATOM 1890 C C . GLN A 1 231 ? -21.995 11.541 39.498 1.00 94.50 231 GLN A C 1
ATOM 1892 O O . GLN A 1 231 ? -23.006 12.158 39.166 1.00 94.50 231 GLN A O 1
ATOM 1897 N N . PRO A 1 232 ? -21.278 11.925 40.582 1.00 95.12 232 PRO A N 1
ATOM 1898 C CA . PRO A 1 232 ? -21.708 13.037 41.435 1.00 95.12 232 PRO A CA 1
ATOM 1899 C C . PRO A 1 232 ? -21.852 14.377 40.694 1.00 95.12 232 PRO A C 1
ATOM 1901 O O . PRO A 1 232 ? -22.747 15.165 41.005 1.00 95.12 232 PRO A O 1
ATOM 1904 N N . ALA A 1 233 ? -20.995 14.638 39.700 1.00 94.38 233 ALA A N 1
ATOM 1905 C CA . ALA A 1 233 ? -21.069 15.844 38.879 1.00 94.38 233 ALA A CA 1
ATOM 1906 C C . ALA A 1 233 ? -22.252 15.793 37.904 1.00 94.38 233 ALA A C 1
ATOM 1908 O O . ALA A 1 233 ? -22.966 16.785 37.747 1.00 94.38 233 ALA A O 1
ATOM 1909 N N . MET A 1 234 ? -22.491 14.629 37.292 1.00 95.62 234 MET A N 1
ATOM 1910 C CA . MET A 1 234 ? -23.635 14.403 36.404 1.00 95.62 234 MET A CA 1
ATOM 1911 C C . MET A 1 234 ? -24.964 14.549 37.154 1.00 95.62 234 MET A C 1
ATOM 1913 O O . MET A 1 234 ? -25.857 15.252 36.682 1.00 95.62 234 MET A O 1
ATOM 1917 N N . ASP A 1 235 ? -25.070 13.960 38.346 1.00 95.44 235 ASP A N 1
ATOM 1918 C CA . ASP A 1 235 ? -26.255 14.057 39.202 1.00 95.44 235 ASP A CA 1
ATOM 1919 C C . ASP A 1 235 ? -26.514 15.506 39.624 1.00 95.44 235 ASP A C 1
ATOM 1921 O O . ASP A 1 235 ? -27.646 15.989 39.545 1.00 95.44 235 ASP A O 1
ATOM 1925 N N . TYR A 1 236 ? -25.457 16.232 40.011 1.00 94.31 236 TYR A N 1
ATOM 1926 C CA . TYR A 1 236 ? -25.549 17.654 40.329 1.00 94.31 236 TYR A CA 1
ATOM 1927 C C . TYR A 1 236 ? -26.094 18.462 39.146 1.00 94.31 236 TYR A C 1
ATOM 1929 O O . TYR A 1 236 ? -27.046 19.225 39.315 1.00 94.31 236 TYR A O 1
ATOM 1937 N N . PHE A 1 237 ? -25.530 18.300 37.947 1.00 94.19 237 PHE A N 1
ATOM 1938 C CA . PHE A 1 237 ? -26.003 19.029 36.772 1.00 94.19 237 PHE A CA 1
ATOM 1939 C C . PHE A 1 237 ? -27.443 18.657 36.406 1.00 94.19 237 PHE A C 1
ATOM 1941 O O . PHE A 1 237 ? -28.243 19.549 36.121 1.00 94.19 237 PHE A O 1
ATOM 1948 N N . ALA A 1 238 ? -27.809 17.375 36.470 1.00 94.44 238 ALA A N 1
ATOM 1949 C CA . ALA A 1 238 ? -29.169 16.927 36.182 1.00 94.44 238 ALA A CA 1
ATOM 1950 C C . ALA A 1 238 ? -30.192 17.544 37.154 1.00 94.44 238 ALA A C 1
ATOM 1952 O O . ALA A 1 238 ? -31.255 18.003 36.732 1.00 94.44 238 ALA A O 1
ATOM 1953 N N . ASP A 1 239 ? -29.844 17.628 38.439 1.00 94.12 239 ASP A N 1
ATOM 1954 C CA . ASP A 1 239 ? -30.646 18.281 39.474 1.00 94.12 239 ASP A CA 1
ATOM 1955 C C . ASP A 1 239 ? -30.806 19.796 39.240 1.00 94.12 239 ASP A C 1
ATOM 1957 O O . ASP A 1 239 ? -31.883 20.351 39.475 1.00 94.12 239 ASP A O 1
ATOM 1961 N N . GLN A 1 240 ? -29.777 20.479 38.720 1.00 91.38 240 GLN A N 1
ATOM 1962 C CA . GLN A 1 240 ? -29.860 21.916 38.437 1.00 91.38 240 GLN A CA 1
ATOM 1963 C C . GLN A 1 240 ? -30.844 22.257 37.309 1.00 91.38 240 GLN A C 1
ATOM 1965 O O . GLN A 1 240 ? -31.451 23.328 37.357 1.00 91.38 240 GLN A O 1
ATOM 1970 N N . ILE A 1 241 ? -31.068 21.369 36.331 1.00 91.81 241 ILE A N 1
ATOM 1971 C CA . ILE A 1 241 ? -31.953 21.645 35.181 1.00 91.81 241 ILE A CA 1
ATOM 1972 C C . ILE A 1 241 ? -33.360 22.075 35.627 1.00 91.81 241 ILE A C 1
ATOM 1974 O O . ILE A 1 241 ? -33.922 23.009 35.058 1.00 91.81 241 ILE A O 1
ATOM 1978 N N . SER A 1 242 ? -33.929 21.425 36.648 1.00 88.69 242 SER A N 1
ATOM 1979 C CA . SER A 1 242 ? -35.289 21.723 37.131 1.00 88.69 242 SER A CA 1
ATOM 1980 C C . SER A 1 242 ? -35.363 22.936 38.067 1.00 88.69 242 SER A C 1
ATOM 1982 O O . SER A 1 242 ? -36.444 23.479 38.289 1.00 88.69 242 SER A O 1
ATOM 1984 N N . LYS A 1 243 ? -34.221 23.374 38.612 1.00 88.94 243 LYS A N 1
ATOM 1985 C CA . LYS A 1 243 ? -34.126 24.437 39.627 1.00 88.94 243 LYS A CA 1
ATOM 1986 C C . LYS A 1 243 ? -33.804 25.811 39.046 1.00 88.94 243 LYS A C 1
ATOM 1988 O O . LYS A 1 243 ? -33.981 26.815 39.736 1.00 88.94 243 LYS A O 1
ATOM 1993 N N . LEU A 1 244 ? -33.293 25.865 37.819 1.00 86.88 244 LEU A N 1
ATOM 1994 C CA . LEU A 1 244 ? -32.865 27.102 37.173 1.00 86.88 244 LEU A CA 1
ATOM 1995 C C . LEU A 1 244 ? -34.033 27.793 36.462 1.00 86.88 244 LEU A C 1
ATOM 1997 O O . LEU A 1 244 ? -34.735 27.198 35.645 1.00 86.88 244 LEU A O 1
ATOM 2001 N N . ASN A 1 245 ? -34.228 29.077 36.760 1.00 84.75 245 ASN A N 1
ATOM 2002 C CA . ASN A 1 245 ? -35.285 29.887 36.169 1.00 84.75 245 ASN A CA 1
ATOM 2003 C C . ASN A 1 245 ? -34.883 30.397 34.775 1.00 84.75 245 ASN A C 1
ATOM 2005 O O . ASN A 1 245 ? -33.888 31.104 34.630 1.00 84.75 245 ASN A O 1
ATOM 2009 N N . LYS A 1 246 ? -35.704 30.106 33.759 1.00 87.25 246 LYS A N 1
ATOM 2010 C CA . LYS A 1 246 ? -35.492 30.565 32.376 1.00 87.25 246 LYS A CA 1
ATOM 2011 C C . LYS A 1 246 ? -35.676 32.076 32.193 1.00 87.25 246 LYS A C 1
ATOM 2013 O O . LYS A 1 246 ? -35.111 32.640 31.264 1.00 87.25 246 LYS A O 1
ATOM 2018 N N . SER A 1 247 ? -36.451 32.731 33.057 1.00 86.38 247 SER A N 1
ATOM 2019 C CA . SER A 1 247 ? -36.697 34.178 32.986 1.00 86.38 247 SER A CA 1
ATOM 2020 C C . SER A 1 247 ? -35.546 35.013 33.555 1.00 86.38 247 SER A C 1
ATOM 2022 O O . SER A 1 247 ? -35.442 36.198 33.246 1.00 86.38 247 SER A O 1
ATOM 2024 N N . ASP A 1 248 ? -34.675 34.420 34.377 1.00 87.81 248 ASP A N 1
ATOM 2025 C CA . ASP A 1 248 ? -33.478 35.087 34.887 1.00 87.81 248 ASP A CA 1
ATOM 2026 C C . ASP A 1 248 ? -32.306 34.862 33.924 1.00 87.81 248 ASP A C 1
ATOM 2028 O O . ASP A 1 248 ? -31.920 33.729 33.646 1.00 87.81 248 ASP A O 1
ATOM 2032 N N . LYS A 1 249 ? -31.701 35.945 33.423 1.00 85.25 249 LYS A N 1
ATOM 2033 C CA . LYS A 1 249 ? -30.642 35.876 32.402 1.00 85.25 249 LYS A CA 1
ATOM 2034 C C . LYS A 1 249 ? -29.414 35.070 32.852 1.00 85.25 249 LYS A C 1
ATOM 2036 O O . LYS A 1 249 ? -28.792 34.402 32.025 1.00 85.25 249 LYS A O 1
ATOM 2041 N N . GLN A 1 250 ? -29.035 35.142 34.129 1.00 83.94 250 GLN A N 1
ATOM 2042 C CA . GLN A 1 250 ? -27.867 34.424 34.646 1.00 83.94 250 GLN A CA 1
ATOM 2043 C C . GLN A 1 250 ? -28.177 32.939 34.845 1.00 83.94 250 GLN A C 1
ATOM 2045 O O . GLN A 1 250 ? -27.383 32.090 34.440 1.00 83.94 250 GLN A O 1
ATOM 2050 N N . GLN A 1 251 ? -29.345 32.617 35.401 1.00 86.81 251 GLN A N 1
ATOM 2051 C CA . GLN A 1 251 ? -29.790 31.233 35.570 1.00 86.81 251 GLN A CA 1
ATOM 2052 C C . GLN A 1 251 ? -30.080 30.560 34.229 1.00 86.81 251 GLN A C 1
ATOM 2054 O O . GLN A 1 251 ? -29.759 29.388 34.062 1.00 86.81 251 GLN A O 1
ATOM 2059 N N . TYR A 1 252 ? -30.590 31.301 33.246 1.00 87.75 252 TYR A N 1
ATOM 2060 C CA . TYR A 1 252 ? -30.760 30.824 31.878 1.00 87.75 252 TYR A CA 1
ATOM 2061 C C . TYR A 1 252 ? -29.419 30.475 31.222 1.00 87.75 252 TYR A C 1
ATOM 2063 O O . TYR A 1 252 ? -29.274 29.407 30.628 1.00 87.75 252 TYR A O 1
ATOM 2071 N N . LYS A 1 253 ? -28.397 31.327 31.389 1.00 85.62 253 LYS A N 1
ATOM 2072 C CA . LYS A 1 253 ? -27.031 31.027 30.930 1.00 85.62 253 LYS A CA 1
ATOM 2073 C C . LYS A 1 253 ? -26.470 29.779 31.619 1.00 85.62 253 LYS A C 1
ATOM 2075 O O . LYS A 1 253 ? -25.881 28.930 30.955 1.00 85.62 253 LYS A O 1
ATOM 2080 N N . LEU A 1 254 ? -26.683 29.644 32.928 1.00 87.38 254 LEU A N 1
ATOM 2081 C CA . LEU A 1 254 ? -26.266 28.460 33.675 1.00 87.38 254 LEU A CA 1
ATOM 2082 C C . LEU A 1 254 ? -26.996 27.196 33.200 1.00 87.38 254 LEU A C 1
ATOM 2084 O O . LEU A 1 254 ? -26.364 26.153 33.065 1.00 87.38 254 LEU A O 1
ATOM 2088 N N . LEU A 1 255 ? -28.292 27.282 32.898 1.00 90.25 255 LEU A N 1
ATOM 2089 C CA . LEU A 1 255 ? -29.074 26.169 32.361 1.00 90.25 255 LEU A CA 1
ATOM 2090 C C . LEU A 1 255 ? -28.493 25.696 31.024 1.00 90.25 255 LEU A C 1
ATOM 2092 O O . LEU A 1 255 ? -28.284 24.498 30.845 1.00 90.25 255 LEU A O 1
ATOM 2096 N N . LYS A 1 256 ? -28.155 26.637 30.130 1.00 88.88 256 LYS A N 1
ATOM 2097 C CA . LYS A 1 256 ? -27.477 26.333 28.862 1.00 88.88 256 LYS A CA 1
ATOM 2098 C C . LYS A 1 256 ? -26.160 25.596 29.093 1.00 88.88 256 LYS A C 1
ATOM 2100 O O . LYS A 1 256 ? -25.964 24.520 28.545 1.00 88.88 256 LYS A O 1
ATOM 2105 N N . HIS A 1 257 ? -25.281 26.126 29.943 1.00 89.31 257 HIS A N 1
ATOM 2106 C CA . HIS A 1 257 ? -23.990 25.487 30.229 1.00 89.31 257 HIS A CA 1
ATOM 2107 C C . HIS A 1 257 ? -24.154 24.099 30.864 1.00 89.31 257 HIS A C 1
ATOM 2109 O O . HIS A 1 257 ? -23.446 23.168 30.495 1.00 89.31 257 HIS A O 1
ATOM 2115 N N . THR A 1 258 ? -25.119 23.950 31.773 1.00 92.25 258 THR A N 1
ATOM 2116 C CA . THR A 1 258 ? -25.432 22.681 32.442 1.00 92.25 258 THR A CA 1
ATOM 2117 C C . THR A 1 258 ? -25.838 21.615 31.426 1.00 92.25 258 THR A C 1
ATOM 2119 O O . THR A 1 258 ? -25.311 20.506 31.454 1.00 92.25 258 THR A O 1
ATOM 2122 N N . LEU A 1 259 ? -26.733 21.957 30.496 1.00 91.88 259 LEU A N 1
ATOM 2123 C CA . LEU A 1 259 ? -27.164 21.050 29.433 1.00 91.88 259 LEU A CA 1
ATOM 2124 C C . LEU A 1 259 ? -26.033 20.731 28.455 1.00 91.88 259 LEU A C 1
ATOM 2126 O O . LEU A 1 259 ? -25.858 19.563 28.111 1.00 91.88 259 LEU A O 1
ATOM 2130 N N . ILE A 1 260 ? -25.234 21.737 28.071 1.00 88.88 260 ILE A N 1
ATOM 2131 C CA . ILE A 1 260 ? -24.079 21.529 27.192 1.00 88.88 260 ILE A CA 1
ATOM 2132 C C . ILE A 1 260 ? -23.081 20.555 27.819 1.00 88.88 260 ILE A C 1
ATOM 2134 O O . ILE A 1 260 ? -22.639 19.606 27.172 1.00 88.88 260 ILE A O 1
ATOM 2138 N N . ASN A 1 261 ? -22.744 20.769 29.088 1.00 92.75 261 ASN A N 1
ATOM 2139 C CA . ASN A 1 261 ? -21.809 19.917 29.804 1.00 92.75 261 ASN A CA 1
ATOM 2140 C C . ASN A 1 261 ? -22.372 18.503 29.973 1.00 92.75 261 ASN A C 1
ATOM 2142 O O . ASN A 1 261 ? -21.650 17.547 29.718 1.00 92.75 261 ASN A O 1
ATOM 2146 N N . LEU A 1 262 ? -23.653 18.346 30.326 1.00 93.56 262 LEU A N 1
ATOM 2147 C CA . LEU A 1 262 ? -24.276 17.025 30.444 1.00 93.56 262 LEU A CA 1
ATOM 2148 C C . LEU A 1 262 ? -24.240 16.248 29.136 1.00 93.56 262 LEU A C 1
ATOM 2150 O O . LEU A 1 262 ? -23.769 15.113 29.134 1.00 93.56 262 LEU A O 1
ATOM 2154 N N . PHE A 1 263 ? -24.697 16.829 28.024 1.00 89.19 263 PHE A N 1
ATOM 2155 C CA . PHE A 1 263 ? -24.686 16.075 26.775 1.00 89.19 263 PHE A CA 1
ATOM 2156 C C . PHE A 1 263 ? -23.243 15.717 26.373 1.00 89.19 263 PHE A C 1
ATOM 2158 O O . PHE A 1 263 ? -23.007 14.594 25.942 1.00 89.19 263 PHE A O 1
ATOM 2165 N N . GLN A 1 264 ? -22.256 16.605 26.571 1.00 89.19 264 GLN A N 1
ATOM 2166 C CA . GLN A 1 264 ? -20.848 16.279 26.304 1.00 89.19 264 GLN A CA 1
ATOM 2167 C C . GLN A 1 264 ? -20.325 15.147 27.194 1.00 89.19 264 GLN A C 1
ATOM 2169 O O . GLN A 1 264 ? -19.660 14.245 26.694 1.00 89.19 264 GLN A O 1
ATOM 2174 N N . LEU A 1 265 ? -20.643 15.156 28.492 1.00 92.69 265 LEU A N 1
ATOM 2175 C CA . LEU A 1 265 ? -20.279 14.066 29.400 1.00 92.69 265 LEU A CA 1
ATOM 2176 C C . LEU A 1 265 ? -20.843 12.742 28.898 1.00 92.69 265 LEU A C 1
ATOM 2178 O O . LEU A 1 265 ? -20.109 11.772 28.774 1.00 92.69 265 LEU A O 1
ATOM 2182 N N . HIS A 1 266 ? -22.127 12.714 28.550 1.00 91.62 266 HIS A N 1
ATOM 2183 C CA . HIS A 1 266 ? -22.754 11.508 28.027 1.00 91.62 266 HIS A CA 1
ATOM 2184 C C . HIS A 1 266 ? -22.139 11.047 26.694 1.00 91.62 266 HIS A C 1
ATOM 2186 O O . HIS A 1 266 ? -21.964 9.845 26.511 1.00 91.62 266 HIS A O 1
ATOM 2192 N N . PHE A 1 267 ? -21.727 11.969 25.809 1.00 88.19 267 PHE A N 1
ATOM 2193 C CA . PHE A 1 267 ? -20.984 11.636 24.584 1.00 88.19 267 PHE A CA 1
ATOM 2194 C C . PHE A 1 267 ? -19.696 10.871 24.901 1.00 88.19 267 PHE A C 1
ATOM 2196 O O . PHE A 1 267 ? -19.527 9.737 24.463 1.00 88.19 267 PHE A O 1
ATOM 2203 N N . TYR A 1 268 ? -18.805 11.471 25.695 1.00 89.25 268 TYR A N 1
ATOM 2204 C CA . TYR A 1 268 ? -17.491 10.892 25.985 1.00 89.25 268 TYR A CA 1
ATOM 2205 C C . TYR A 1 268 ? -17.537 9.742 27.004 1.00 89.25 268 TYR A C 1
ATOM 2207 O O . TYR A 1 268 ? -16.521 9.101 27.251 1.00 89.25 268 TYR A O 1
ATOM 2215 N N . LEU A 1 269 ? -18.701 9.459 27.594 1.00 89.62 269 LEU A N 1
ATOM 2216 C CA . LEU A 1 269 ? -18.926 8.314 28.478 1.00 89.62 269 LEU A CA 1
ATOM 2217 C C . LEU A 1 269 ? -19.654 7.147 27.801 1.00 89.62 269 LEU A C 1
ATOM 2219 O O . LEU A 1 269 ? -20.154 6.263 28.505 1.00 89.62 269 LEU A O 1
ATOM 2223 N N . ASP A 1 270 ? -19.751 7.138 26.470 1.00 87.75 270 ASP A N 1
ATOM 2224 C CA . ASP A 1 270 ? -20.476 6.118 25.704 1.00 87.75 270 ASP A CA 1
ATOM 2225 C C . ASP A 1 270 ? -21.949 5.959 26.153 1.00 87.75 270 ASP A C 1
ATOM 2227 O O . ASP A 1 270 ? -22.513 4.864 26.140 1.00 87.75 270 ASP A O 1
ATOM 2231 N N . ASP A 1 271 ? -22.596 7.043 26.599 1.00 88.88 271 ASP A N 1
ATOM 2232 C CA . ASP A 1 271 ? -24.017 7.066 26.963 1.00 88.88 271 ASP A CA 1
ATOM 2233 C C . ASP A 1 271 ? -24.853 7.745 25.876 1.00 88.88 271 ASP A C 1
ATOM 2235 O O . ASP A 1 271 ? -25.208 8.923 25.958 1.00 88.88 271 ASP A O 1
ATOM 2239 N N . TYR A 1 272 ? -25.175 6.983 24.835 1.00 85.62 272 TYR A N 1
ATOM 2240 C CA . TYR A 1 272 ? -25.926 7.493 23.691 1.00 85.62 272 TYR A CA 1
ATOM 2241 C C . TYR A 1 272 ? -27.332 8.000 24.066 1.00 85.62 272 TYR A C 1
ATOM 2243 O O . TYR A 1 272 ? -27.760 9.052 23.589 1.00 85.62 272 TYR A O 1
ATOM 2251 N N . GLU A 1 273 ? -28.037 7.296 24.956 1.00 89.00 273 GLU A N 1
ATOM 2252 C CA . GLU A 1 273 ? -29.382 7.694 25.393 1.00 89.00 273 GLU A CA 1
ATOM 2253 C C . GLU A 1 273 ? -29.339 8.991 26.207 1.00 89.00 273 GLU A C 1
ATOM 2255 O O . GLU A 1 273 ? -30.134 9.907 25.978 1.00 89.00 273 GLU A O 1
ATOM 2260 N N . GLY A 1 274 ? -28.369 9.109 27.121 1.00 91.50 274 GLY A N 1
ATOM 2261 C CA . GLY A 1 274 ? -28.132 10.342 27.863 1.00 91.50 274 GLY A CA 1
ATOM 2262 C C . GLY A 1 274 ? -27.775 11.510 26.942 1.00 91.50 274 GLY A C 1
ATOM 2263 O O . GLY A 1 274 ? -28.361 12.587 27.063 1.00 91.50 274 GLY A O 1
ATOM 2264 N N . PHE A 1 275 ? -26.884 11.290 25.971 1.00 88.69 275 PHE A N 1
ATOM 2265 C CA . PHE A 1 275 ? -26.506 12.308 24.991 1.00 88.69 275 PHE A CA 1
ATOM 2266 C C . PHE A 1 275 ? -27.729 12.841 24.251 1.00 88.69 275 PHE A C 1
ATOM 2268 O O . PHE A 1 275 ? -27.950 14.051 24.223 1.00 88.69 275 PHE A O 1
ATOM 2275 N N . LYS A 1 276 ? -28.544 11.937 23.697 1.00 86.69 276 LYS A N 1
ATOM 2276 C CA . LYS A 1 276 ? -29.739 12.295 22.934 1.00 86.69 276 LYS A CA 1
ATOM 2277 C C . LYS A 1 276 ? -30.740 13.055 23.798 1.00 86.69 276 LYS A C 1
ATOM 2279 O O . LYS A 1 276 ? -31.196 14.124 23.411 1.00 86.69 276 LYS A O 1
ATOM 2284 N N . LYS A 1 277 ? -31.014 12.562 25.010 1.00 91.69 277 LYS A N 1
ATOM 2285 C CA . LYS A 1 277 ? -31.925 13.210 25.962 1.00 91.69 277 LYS A CA 1
ATOM 2286 C C . LYS A 1 277 ? -31.525 14.658 26.255 1.00 91.69 277 LYS A C 1
ATOM 2288 O O . LYS A 1 277 ? -32.380 15.542 26.222 1.00 91.69 277 LYS A O 1
ATOM 2293 N N . TYR A 1 278 ? -30.262 14.905 26.606 1.00 91.31 278 TYR A N 1
ATOM 2294 C CA . TYR A 1 278 ? -29.818 16.251 26.988 1.00 91.31 278 TYR A CA 1
ATOM 2295 C C . TYR A 1 278 ? -29.551 17.152 25.776 1.00 91.31 278 TYR A C 1
ATOM 2297 O O . TYR A 1 278 ? -29.762 18.358 25.890 1.00 91.31 278 TYR A O 1
ATOM 2305 N N . GLY A 1 279 ? -29.190 16.579 24.623 1.00 86.06 279 GLY A N 1
ATOM 2306 C CA . GLY A 1 279 ? -29.167 17.272 23.333 1.00 86.06 279 GLY A CA 1
ATOM 2307 C C . GLY A 1 279 ? -30.552 17.795 22.950 1.00 86.06 279 GLY A C 1
ATOM 2308 O O . GLY A 1 279 ? -30.719 18.994 22.779 1.00 86.06 279 GLY A O 1
ATOM 2309 N N . ASP A 1 280 ? -31.582 16.943 22.970 1.00 85.56 280 ASP A N 1
ATOM 2310 C CA . ASP A 1 280 ? -32.968 17.335 22.664 1.00 85.56 280 ASP A CA 1
ATOM 2311 C C . ASP A 1 280 ? -33.510 18.421 23.615 1.00 85.56 280 ASP A C 1
ATOM 2313 O O . ASP A 1 280 ? -34.366 19.229 23.245 1.00 85.56 280 ASP A O 1
ATOM 2317 N N . LEU A 1 281 ? -33.061 18.430 24.876 1.00 88.75 281 LEU A N 1
ATOM 2318 C CA . LEU A 1 281 ? -33.421 19.472 25.842 1.00 88.75 281 LEU A CA 1
ATOM 2319 C C . LEU A 1 281 ? -32.716 20.800 25.554 1.00 88.75 281 LEU A C 1
ATOM 2321 O O . LEU A 1 281 ? -33.321 21.849 25.774 1.00 88.75 281 LEU A O 1
ATOM 2325 N N . TYR A 1 282 ? -31.464 20.754 25.099 1.00 86.88 282 TYR A N 1
ATOM 2326 C CA . TYR A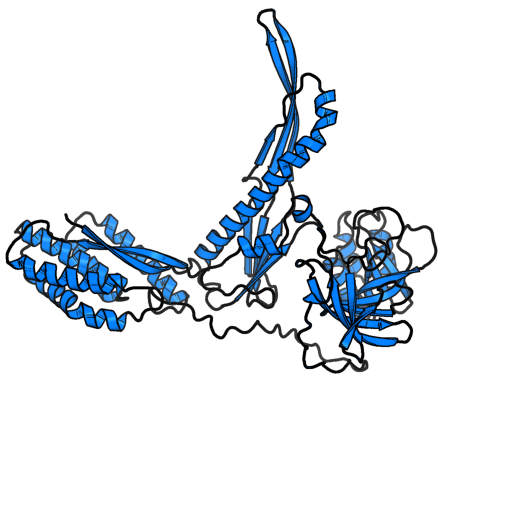 1 282 ? -30.700 21.933 24.705 1.00 86.88 282 TYR A CA 1
ATOM 2327 C C . TYR A 1 282 ? -31.253 22.544 23.405 1.00 86.88 282 TYR A C 1
ATOM 2329 O O . TYR A 1 282 ? -31.555 23.736 23.406 1.00 86.88 282 TYR A O 1
ATOM 2337 N N . SER A 1 283 ? -31.565 21.717 22.400 1.00 81.31 283 SER A N 1
ATOM 2338 C CA . SER A 1 283 ? -32.239 22.087 21.141 1.00 81.31 283 SER A CA 1
ATOM 2339 C C . SER A 1 283 ? -33.487 22.924 21.374 1.00 81.31 283 SER A C 1
ATOM 2341 O O . SER A 1 283 ? -33.682 23.970 20.771 1.00 81.31 283 SER A O 1
ATOM 2343 N N . LYS A 1 284 ? -34.334 22.502 22.313 1.00 84.50 284 LYS A N 1
ATOM 2344 C CA . LYS A 1 284 ? -35.587 23.204 22.628 1.00 84.50 284 LYS A CA 1
ATOM 2345 C C . LYS A 1 284 ? -35.384 24.549 23.334 1.00 84.50 284 LYS A C 1
ATOM 2347 O O . LYS A 1 284 ? -36.369 25.243 23.582 1.00 84.50 284 LYS A O 1
ATOM 2352 N N . LEU A 1 285 ? -34.162 24.886 23.752 1.00 83.31 285 LEU A N 1
ATOM 2353 C CA . LEU A 1 285 ? -33.831 26.185 24.345 1.00 83.31 285 LEU A CA 1
ATOM 2354 C C . LEU A 1 285 ? -33.289 27.189 23.324 1.00 83.31 285 LEU A C 1
ATOM 2356 O O . LEU A 1 285 ? -33.381 28.387 23.587 1.00 83.31 285 LEU A O 1
ATOM 2360 N N . GLU A 1 286 ? -32.713 26.741 22.210 1.00 73.19 286 GLU A N 1
ATOM 2361 C CA . GLU A 1 286 ? -32.160 27.612 21.169 1.00 73.19 286 GLU A CA 1
ATOM 2362 C C . GLU A 1 286 ? -32.976 27.444 19.880 1.00 73.19 286 GLU A C 1
ATOM 2364 O O . GLU A 1 286 ? -32.967 26.381 19.273 1.00 73.19 286 GLU A O 1
ATOM 2369 N N . ASP A 1 287 ? -33.637 28.507 19.411 1.00 61.28 287 ASP A N 1
ATOM 2370 C CA . ASP A 1 287 ? -34.392 28.500 18.139 1.00 61.28 287 ASP A CA 1
ATOM 2371 C C . ASP A 1 287 ? -33.493 28.343 16.882 1.00 61.28 287 ASP A C 1
ATOM 2373 O O . ASP A 1 287 ? -33.992 28.346 15.759 1.00 61.28 287 ASP A O 1
ATOM 2377 N N . ASP A 1 288 ? -32.172 28.195 17.050 1.00 55.69 288 ASP A N 1
ATOM 2378 C CA . ASP A 1 288 ? -31.167 28.117 15.980 1.00 55.69 288 ASP A CA 1
ATOM 2379 C C . ASP A 1 288 ? -30.390 26.778 16.065 1.00 55.69 288 ASP A C 1
ATOM 2381 O O . ASP A 1 288 ? -29.210 26.705 16.421 1.00 55.69 288 ASP A O 1
ATOM 2385 N N . SER A 1 289 ? -31.097 25.675 15.788 1.00 55.34 289 SER A N 1
ATOM 2386 C CA . SER A 1 289 ? -30.683 24.279 16.047 1.00 55.34 289 SER A CA 1
ATOM 2387 C C . SER A 1 289 ? -29.679 23.677 15.051 1.00 55.34 289 SER A C 1
ATOM 2389 O O . SER A 1 289 ? -29.307 22.508 15.173 1.00 55.34 289 SER A O 1
ATOM 2391 N N . VAL A 1 290 ? -29.198 24.444 14.065 1.00 60.91 290 VAL A N 1
ATOM 2392 C CA . VAL A 1 290 ? -28.353 23.931 12.962 1.00 60.91 290 VAL A CA 1
ATOM 2393 C C . VAL A 1 290 ? -27.062 23.271 13.471 1.00 60.91 290 VAL A C 1
ATOM 2395 O O . VAL A 1 290 ? -26.567 22.300 12.893 1.00 60.91 290 VAL A O 1
ATOM 2398 N N . TRP A 1 291 ? -26.507 23.777 14.575 1.00 62.72 291 TRP A N 1
ATOM 2399 C CA . TRP A 1 291 ? -25.305 23.216 15.196 1.00 62.72 291 TRP A CA 1
ATOM 2400 C C . TRP A 1 291 ? -25.547 21.834 15.827 1.00 62.72 291 TRP A C 1
ATOM 2402 O O . TRP A 1 291 ? -24.656 20.979 15.828 1.00 62.72 291 TRP A O 1
ATOM 2412 N N . GLU A 1 292 ? -26.754 21.593 16.332 1.00 62.69 292 GLU A N 1
ATOM 2413 C CA . GLU A 1 292 ? -27.118 20.378 17.062 1.00 62.69 292 GLU A CA 1
ATOM 2414 C C . GLU A 1 292 ? -27.486 19.235 16.130 1.00 62.69 292 GLU A C 1
ATOM 2416 O O . GLU A 1 292 ? -26.994 18.121 16.321 1.00 62.69 292 GLU A O 1
ATOM 2421 N N . ASP A 1 293 ? -28.240 19.525 15.067 1.00 66.75 293 ASP A N 1
ATOM 2422 C CA . ASP A 1 293 ? -28.591 18.539 14.042 1.00 66.75 293 ASP A CA 1
ATOM 2423 C C . ASP A 1 293 ? -27.327 17.912 13.432 1.00 66.75 293 ASP A C 1
ATOM 2425 O O . ASP A 1 293 ? -27.247 16.700 13.226 1.00 66.75 293 ASP A O 1
ATOM 2429 N N . SER A 1 294 ? -26.283 18.722 13.223 1.00 70.88 294 SER A N 1
ATOM 2430 C CA . SER A 1 294 ? -24.981 18.261 12.728 1.00 70.88 294 SER A CA 1
ATOM 2431 C C . SER A 1 294 ? -24.249 17.347 13.724 1.00 70.88 294 SER A C 1
ATOM 2433 O O . SER A 1 294 ? -23.669 16.328 13.329 1.00 70.88 294 SER A O 1
ATOM 2435 N N . ARG A 1 295 ? -24.289 17.660 15.028 1.00 70.56 295 ARG A N 1
ATOM 2436 C CA . ARG A 1 295 ? -23.659 16.834 16.076 1.00 70.56 295 ARG A CA 1
ATOM 2437 C C . ARG A 1 295 ? -24.416 15.533 16.329 1.00 70.56 295 ARG A C 1
ATOM 2439 O O . ARG A 1 295 ? -23.770 14.493 16.436 1.00 70.56 295 ARG A O 1
ATOM 2446 N N . LEU A 1 296 ? -25.748 15.568 16.362 1.00 70.50 296 LEU A N 1
ATOM 2447 C CA . LEU A 1 296 ? -26.593 14.375 16.459 1.00 70.50 296 LEU A CA 1
ATOM 2448 C C . LEU A 1 296 ? -26.365 13.450 15.258 1.00 70.50 296 LEU A C 1
ATOM 2450 O O . LEU A 1 296 ? -26.102 12.263 15.438 1.00 70.50 296 LEU A O 1
ATOM 2454 N N . LEU A 1 297 ? -26.339 14.001 14.037 1.00 75.06 297 LEU A N 1
ATOM 2455 C CA . LEU A 1 297 ? -26.019 13.240 12.825 1.00 75.06 297 LEU A CA 1
ATOM 2456 C C . LEU A 1 297 ? -24.610 12.625 12.886 1.00 75.06 297 LEU A C 1
ATOM 2458 O O . LEU A 1 297 ? -24.401 11.494 12.444 1.00 75.06 297 LEU A O 1
ATOM 2462 N N . SER A 1 298 ? -23.634 13.367 13.414 1.00 78.38 298 SER A N 1
ATOM 2463 C CA . SER A 1 298 ? -22.255 12.888 13.564 1.00 78.38 298 SER A CA 1
ATOM 2464 C C . SER A 1 298 ? -22.156 11.758 14.587 1.00 78.38 298 SER A C 1
ATOM 2466 O O . SER A 1 298 ? -21.477 10.767 14.321 1.00 78.38 298 SER A O 1
ATOM 2468 N N . LEU A 1 299 ? -22.878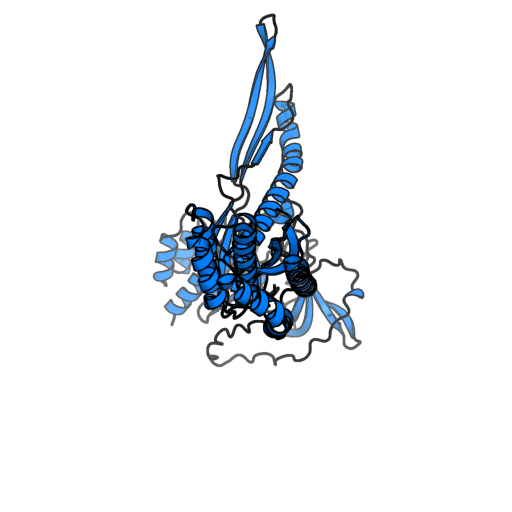 11.849 15.708 1.00 77.75 299 LEU A N 1
ATOM 2469 C CA . LEU A 1 299 ? -22.921 10.776 16.697 1.00 77.75 299 LEU A CA 1
ATOM 2470 C C . LEU A 1 299 ? -23.639 9.534 16.161 1.00 77.75 299 LEU A C 1
ATOM 2472 O O . LEU A 1 299 ? -23.157 8.426 16.365 1.00 77.75 299 LEU A O 1
ATOM 2476 N N . ASP A 1 300 ? -24.743 9.689 15.432 1.00 81.50 300 ASP A N 1
ATOM 2477 C CA . ASP A 1 300 ? -25.428 8.558 14.797 1.00 81.50 300 ASP A CA 1
ATOM 2478 C C . ASP A 1 300 ? -24.513 7.819 13.820 1.00 81.50 300 ASP A C 1
ATOM 2480 O O . ASP A 1 300 ? -24.490 6.585 13.785 1.00 81.50 300 ASP A O 1
ATOM 2484 N N . LYS A 1 301 ? -23.738 8.568 13.026 1.00 84.88 301 LYS A N 1
ATOM 2485 C CA . LYS A 1 301 ? -22.715 7.998 12.140 1.00 84.88 301 LYS A CA 1
ATOM 2486 C C . LYS A 1 301 ? -21.641 7.266 12.940 1.00 84.88 301 LYS A C 1
ATOM 2488 O O . LYS A 1 301 ? -21.310 6.134 12.596 1.00 84.88 301 LYS A O 1
ATOM 2493 N N . LEU A 1 302 ? -21.147 7.876 14.014 1.00 85.56 302 LEU A N 1
ATOM 2494 C CA . LEU A 1 302 ? -20.131 7.299 14.891 1.00 85.56 302 LEU A CA 1
ATOM 2495 C C . LEU A 1 302 ? -20.615 6.002 15.550 1.00 85.56 302 LEU A C 1
ATOM 2497 O O . LEU A 1 302 ? -19.945 4.981 15.435 1.00 85.56 302 LEU A O 1
ATOM 2501 N N . HIS A 1 303 ? -21.814 5.994 16.133 1.00 85.88 303 HIS A N 1
ATOM 2502 C CA . HIS A 1 303 ? -22.417 4.812 16.750 1.00 85.88 303 HIS A CA 1
ATOM 2503 C C . HIS A 1 303 ? -22.616 3.693 15.718 1.00 85.88 303 HIS A C 1
ATOM 2505 O O . HIS A 1 303 ? -22.249 2.542 15.962 1.00 85.88 303 HIS A O 1
ATOM 2511 N N . LYS A 1 304 ? -23.142 4.015 14.526 1.00 88.19 304 LYS A N 1
ATOM 2512 C CA . LYS A 1 304 ? -23.259 3.041 13.427 1.00 88.19 304 LYS A CA 1
ATOM 2513 C C . LYS A 1 304 ? -21.898 2.457 13.052 1.00 88.19 304 LYS A C 1
ATOM 2515 O O . LYS A 1 304 ? -21.797 1.244 12.889 1.00 88.19 304 LYS A O 1
ATOM 2520 N N . SER A 1 305 ? -20.867 3.296 12.966 1.00 88.81 305 SER A N 1
ATOM 2521 C CA . SER A 1 305 ? -19.497 2.882 12.658 1.00 88.81 305 SER A CA 1
ATOM 2522 C C . SER A 1 305 ? -18.911 1.967 13.734 1.00 88.81 305 SER A C 1
ATOM 2524 O O . SER A 1 305 ? -18.374 0.909 13.412 1.00 88.81 305 SER A O 1
ATOM 2526 N N . MET A 1 306 ? -19.067 2.328 15.012 1.00 91.25 306 MET A N 1
ATOM 2527 C CA . MET A 1 306 ? -18.650 1.516 16.158 1.00 91.25 306 MET A CA 1
ATOM 2528 C C . MET A 1 306 ? -19.302 0.137 16.112 1.00 91.25 306 MET A C 1
ATOM 2530 O O . MET A 1 306 ? -18.610 -0.881 16.106 1.00 91.25 306 MET A O 1
ATOM 2534 N N . LYS A 1 307 ? -20.633 0.102 15.973 1.00 90.81 307 LYS A N 1
ATOM 2535 C CA . LYS A 1 307 ? -21.406 -1.140 15.898 1.00 90.81 307 LYS A CA 1
ATOM 2536 C C . LYS A 1 307 ? -20.989 -2.001 14.706 1.00 90.81 307 LYS A C 1
ATOM 2538 O O . LYS A 1 307 ? -20.821 -3.206 14.863 1.00 90.81 307 LYS A O 1
ATOM 2543 N N . ALA A 1 308 ? -20.791 -1.397 13.534 1.00 90.94 308 ALA A N 1
ATOM 2544 C CA . ALA A 1 308 ? -20.344 -2.100 12.333 1.00 90.94 308 ALA A CA 1
ATOM 2545 C C . ALA A 1 308 ? -18.930 -2.691 12.481 1.00 90.94 308 ALA A C 1
ATOM 2547 O O . ALA A 1 308 ? -18.615 -3.695 11.849 1.00 90.94 308 ALA A O 1
ATOM 2548 N N . CYS A 1 309 ? -18.098 -2.101 13.341 1.00 92.38 309 CYS A N 1
ATOM 2549 C CA . CYS A 1 309 ? -16.766 -2.599 13.674 1.00 92.38 309 CYS A CA 1
ATOM 2550 C C . CYS A 1 309 ? -16.737 -3.532 14.897 1.00 92.38 309 CYS A C 1
ATOM 2552 O O . CYS A 1 309 ? -15.655 -3.953 15.295 1.00 92.38 309 CYS A O 1
ATOM 2554 N N . GLY A 1 310 ? -17.885 -3.839 15.514 1.00 90.56 310 GLY A N 1
ATOM 2555 C CA . GLY A 1 310 ? -17.948 -4.638 16.744 1.00 90.56 310 GLY A CA 1
ATOM 2556 C C . GLY A 1 310 ? -17.377 -3.932 17.982 1.00 90.56 310 GLY A C 1
ATOM 2557 O O . GLY A 1 310 ? -17.047 -4.590 18.965 1.00 90.56 310 GLY A O 1
ATOM 2558 N N . ALA A 1 311 ? -17.245 -2.607 17.943 1.00 91.19 311 ALA A N 1
ATOM 2559 C CA . ALA A 1 311 ? -16.751 -1.807 19.053 1.00 91.19 311 ALA A CA 1
ATOM 2560 C C . ALA A 1 311 ? -17.892 -1.381 19.982 1.00 91.19 311 ALA A C 1
ATOM 2562 O O . ALA A 1 311 ? -18.964 -0.972 19.536 1.00 91.19 311 ALA A O 1
ATOM 2563 N N . THR A 1 312 ? -17.635 -1.443 21.286 1.00 87.75 312 THR A N 1
ATOM 2564 C CA . THR A 1 312 ? -18.596 -1.089 22.342 1.00 87.75 312 THR A CA 1
ATOM 2565 C C . THR A 1 312 ? -18.295 0.250 23.012 1.00 87.75 312 THR A C 1
ATOM 2567 O O . THR A 1 312 ? -19.052 0.662 23.884 1.00 87.75 312 THR A O 1
ATOM 2570 N N . SER A 1 313 ? -17.191 0.907 22.648 1.00 90.25 313 SER A N 1
ATOM 2571 C CA . SER A 1 313 ? -16.718 2.138 23.287 1.00 90.25 313 SER A CA 1
ATOM 2572 C C . SER A 1 313 ? -15.953 3.026 22.311 1.00 90.25 313 SER A C 1
ATOM 2574 O O . SER A 1 313 ? -15.236 2.506 21.453 1.00 90.25 313 SER A O 1
ATOM 2576 N N . LEU A 1 314 ? -16.053 4.350 22.467 1.00 89.44 314 LEU A N 1
ATOM 2577 C CA . LEU A 1 314 ? -15.227 5.336 21.759 1.00 89.44 314 LEU A CA 1
ATOM 2578 C C . LEU A 1 314 ? -13.727 5.134 21.990 1.00 89.44 314 LEU A C 1
ATOM 2580 O O . LEU A 1 314 ? -12.907 5.539 21.170 1.00 89.44 314 LEU A O 1
ATOM 2584 N N . TYR A 1 315 ? -13.359 4.471 23.083 1.00 90.56 315 TYR A N 1
ATOM 2585 C CA . TYR A 1 315 ? -11.978 4.177 23.453 1.00 90.56 315 TYR A CA 1
ATOM 2586 C C . TYR A 1 315 ? -11.567 2.757 23.053 1.00 90.56 315 TYR A C 1
ATOM 2588 O O . TYR A 1 315 ? -10.543 2.268 23.521 1.00 90.56 315 TYR A O 1
ATOM 2596 N N . HIS A 1 316 ? -12.344 2.074 22.205 1.00 90.44 316 HIS A N 1
ATOM 2597 C CA . HIS A 1 316 ? -12.037 0.719 21.753 1.00 90.44 316 HIS A CA 1
ATOM 2598 C C . HIS A 1 316 ? -10.644 0.626 21.122 1.00 90.44 316 HIS A C 1
ATOM 2600 O O . HIS A 1 316 ? -10.400 1.169 20.049 1.00 90.44 316 HIS A O 1
ATOM 2606 N N . MET A 1 317 ? -9.759 -0.155 21.737 1.00 88.38 317 MET A N 1
ATOM 2607 C CA . MET A 1 317 ? -8.476 -0.514 21.147 1.00 88.38 317 MET A CA 1
ATOM 2608 C C . MET A 1 317 ? -8.556 -1.932 20.589 1.00 88.38 317 MET A C 1
ATOM 2610 O O . MET A 1 317 ? -8.965 -2.861 21.289 1.00 88.38 317 MET A O 1
ATOM 2614 N N . ARG A 1 318 ? -8.149 -2.109 19.331 1.00 89.19 318 ARG A N 1
ATOM 2615 C CA . ARG A 1 318 ? -8.073 -3.444 18.738 1.00 89.19 318 ARG A CA 1
ATOM 2616 C C . ARG A 1 318 ? -6.979 -4.255 19.413 1.00 89.19 318 ARG A C 1
ATOM 2618 O O . ARG A 1 318 ? -5.837 -3.813 19.504 1.00 89.19 318 ARG A O 1
ATOM 2625 N N . ASP A 1 319 ? -7.328 -5.468 19.819 1.00 88.56 319 ASP A N 1
ATOM 2626 C CA . ASP A 1 319 ? -6.356 -6.422 20.329 1.00 88.56 319 ASP A CA 1
ATOM 2627 C C . ASP A 1 319 ? -5.611 -7.116 19.179 1.00 88.56 319 ASP A C 1
ATOM 2629 O O . ASP A 1 319 ? -6.190 -7.887 18.395 1.00 88.56 319 ASP A O 1
ATOM 2633 N N . LEU A 1 320 ? -4.316 -6.811 19.098 1.00 89.62 320 LEU A N 1
ATOM 2634 C CA . LEU A 1 320 ? -3.372 -7.315 18.103 1.00 89.62 320 LEU A CA 1
ATOM 2635 C C . LEU A 1 320 ? -2.305 -8.252 18.711 1.00 89.62 320 LEU A C 1
ATOM 2637 O O . LEU A 1 320 ? -1.341 -8.595 18.022 1.00 89.62 320 LEU A O 1
ATOM 2641 N N . THR A 1 321 ? -2.441 -8.645 19.983 1.00 83.25 321 THR A N 1
ATOM 2642 C CA . THR A 1 321 ? -1.393 -9.374 20.723 1.00 83.25 321 THR A CA 1
ATOM 2643 C C . THR A 1 321 ? -1.221 -10.827 20.264 1.00 83.25 321 THR A C 1
ATOM 2645 O O . THR A 1 321 ? -0.089 -11.261 20.059 1.00 83.25 321 THR A O 1
ATOM 2648 N N . ASP A 1 322 ? -2.312 -11.532 19.952 1.00 80.62 322 ASP A N 1
ATOM 2649 C CA . ASP A 1 322 ? -2.297 -12.962 19.583 1.00 80.62 322 ASP A CA 1
ATOM 2650 C C . ASP A 1 322 ? -2.338 -13.239 18.068 1.00 80.62 322 ASP A C 1
ATOM 2652 O O . ASP A 1 322 ? -2.848 -14.259 17.596 1.00 80.62 322 ASP A O 1
ATOM 2656 N N . ILE A 1 323 ? -1.816 -12.317 17.259 1.00 83.12 323 ILE A N 1
ATOM 2657 C CA . ILE A 1 323 ? -1.855 -12.460 15.803 1.00 83.12 323 ILE A CA 1
ATOM 2658 C C . ILE A 1 323 ? -0.810 -13.471 15.318 1.00 83.12 323 ILE A C 1
ATOM 2660 O O . ILE A 1 323 ? 0.396 -13.203 15.363 1.00 83.12 323 ILE A O 1
ATOM 2664 N N . LYS A 1 324 ? -1.294 -14.578 14.746 1.00 74.62 324 LYS A N 1
ATOM 2665 C CA . LYS A 1 324 ? -0.506 -15.514 13.933 1.00 74.62 324 LYS A CA 1
ATOM 2666 C C . LYS A 1 324 ? -0.629 -15.153 12.444 1.00 74.62 324 LYS A C 1
ATOM 2668 O O . LYS A 1 324 ? -1.686 -14.660 12.050 1.00 74.62 324 LYS A O 1
ATOM 2673 N N . PRO A 1 325 ? 0.410 -15.391 11.622 1.00 77.62 325 PRO A N 1
ATOM 2674 C CA . PRO A 1 325 ? 0.293 -15.291 10.168 1.00 77.62 325 PRO A CA 1
ATOM 2675 C C . PRO A 1 325 ? -0.879 -16.140 9.669 1.00 77.62 325 PRO A C 1
ATOM 2677 O O . PRO A 1 325 ? -1.123 -17.231 10.199 1.00 77.62 325 PRO A O 1
ATOM 2680 N N . TYR A 1 326 ? -1.617 -15.643 8.679 1.00 72.62 326 TYR A N 1
ATOM 2681 C CA . TYR A 1 326 ? -2.726 -16.383 8.097 1.00 72.62 326 TYR A CA 1
ATOM 2682 C C . TYR A 1 326 ? -2.163 -17.573 7.320 1.00 72.62 326 TYR A C 1
ATOM 2684 O O . TYR A 1 326 ? -1.629 -17.412 6.227 1.00 72.62 326 TYR A O 1
ATOM 2692 N N . ALA A 1 327 ? -2.259 -18.777 7.887 1.00 60.19 327 ALA A N 1
ATOM 2693 C CA . ALA A 1 327 ? -1.858 -19.989 7.189 1.00 60.19 327 ALA A CA 1
ATOM 2694 C C . ALA A 1 327 ? -2.742 -20.140 5.947 1.00 60.19 327 ALA A C 1
ATOM 2696 O O . ALA A 1 327 ? -3.900 -20.557 6.041 1.00 60.19 327 ALA A O 1
ATOM 2697 N N . THR A 1 328 ? -2.206 -19.784 4.781 1.00 49.72 328 THR A N 1
ATOM 2698 C CA . THR A 1 328 ? -2.842 -20.086 3.507 1.00 49.72 328 THR A CA 1
ATOM 2699 C C . THR A 1 328 ? -2.846 -21.602 3.369 1.00 49.72 328 THR A C 1
ATOM 2701 O O . THR A 1 328 ? -1.882 -22.233 2.942 1.00 49.72 328 THR A O 1
ATOM 2704 N N . THR A 1 329 ? -3.952 -22.219 3.777 1.00 40.16 329 THR A N 1
ATOM 2705 C CA . THR A 1 329 ? -4.260 -23.599 3.423 1.00 40.16 329 THR A CA 1
ATOM 2706 C C . THR A 1 329 ? -4.614 -23.596 1.945 1.00 40.16 329 THR A C 1
ATOM 2708 O O . THR A 1 329 ? -5.773 -23.654 1.551 1.00 40.16 329 THR A O 1
ATOM 2711 N N . PHE A 1 330 ? -3.596 -23.487 1.089 1.00 40.62 330 PHE A N 1
ATOM 2712 C CA . PHE A 1 330 ? -3.758 -23.932 -0.282 1.00 40.62 330 PHE A CA 1
ATOM 2713 C C . PHE A 1 330 ? -4.231 -25.383 -0.186 1.00 40.62 330 PHE A C 1
ATOM 2715 O O . PHE A 1 330 ? -3.556 -26.177 0.476 1.00 40.62 330 PHE A O 1
ATOM 2722 N N . PRO A 1 331 ? -5.390 -25.747 -0.759 1.00 35.38 331 PRO A N 1
ATOM 2723 C CA . PRO A 1 331 ? -5.814 -27.131 -0.769 1.00 35.38 331 PRO A CA 1
ATOM 2724 C C . PRO A 1 331 ? -4.726 -27.920 -1.488 1.00 35.38 331 PRO A C 1
ATOM 2726 O O . PRO A 1 331 ? -4.554 -27.817 -2.704 1.00 35.38 331 PRO A O 1
ATOM 2729 N N . THR A 1 332 ? -3.947 -28.674 -0.715 1.00 34.41 332 THR A N 1
ATOM 2730 C CA . THR A 1 332 ? -2.995 -29.644 -1.227 1.00 34.41 332 THR A CA 1
ATOM 2731 C C . THR A 1 332 ? -3.831 -30.682 -1.956 1.00 34.41 332 THR A C 1
ATOM 2733 O O . THR A 1 332 ? -4.401 -31.580 -1.341 1.00 34.41 332 THR A O 1
ATOM 2736 N N . ARG A 1 333 ? -4.003 -30.489 -3.266 1.00 36.00 333 ARG A N 1
ATOM 2737 C CA . ARG A 1 333 ? -4.739 -31.402 -4.139 1.00 36.00 333 ARG A CA 1
ATOM 2738 C C . ARG A 1 333 ? -4.173 -32.802 -3.901 1.00 36.00 333 ARG A C 1
ATOM 2740 O O . ARG A 1 333 ? -2.951 -32.969 -3.924 1.00 36.00 333 ARG A O 1
ATOM 2747 N N . GLU A 1 334 ? -5.053 -33.752 -3.590 1.00 34.53 334 GLU A N 1
ATOM 2748 C CA . GLU A 1 334 ? -4.691 -35.122 -3.231 1.00 34.53 334 GLU A CA 1
ATOM 2749 C C . GLU A 1 334 ? -3.611 -35.664 -4.172 1.00 34.53 334 GLU A C 1
ATOM 2751 O O . GLU A 1 334 ? -3.725 -35.611 -5.400 1.00 34.53 334 GLU A O 1
ATOM 2756 N N . LYS A 1 335 ? -2.518 -36.128 -3.561 1.00 38.31 335 LYS A N 1
ATOM 2757 C CA . LYS A 1 335 ? -1.335 -36.646 -4.241 1.00 38.31 335 LYS A CA 1
ATOM 2758 C C . LYS A 1 335 ? -1.719 -37.851 -5.100 1.00 38.31 335 LYS A C 1
ATOM 2760 O O . LYS A 1 335 ? -1.881 -38.957 -4.590 1.00 38.31 335 LYS A O 1
ATOM 2765 N N . GLY A 1 336 ? -1.761 -37.644 -6.414 1.00 32.97 336 GLY A N 1
ATOM 2766 C CA . GLY A 1 336 ? -1.543 -38.712 -7.383 1.00 32.97 336 GLY A CA 1
ATOM 2767 C C . GLY A 1 336 ? -0.190 -39.372 -7.108 1.00 32.97 336 GLY A C 1
ATOM 2768 O O . GLY A 1 336 ? 0.829 -38.705 -6.929 1.00 32.97 336 GLY A O 1
ATOM 2769 N N . SER A 1 337 ? -0.218 -40.690 -6.984 1.00 37.12 337 SER A N 1
ATOM 2770 C CA . SER A 1 337 ? 0.851 -41.557 -6.503 1.00 37.12 337 SER A CA 1
ATOM 2771 C C . SER A 1 337 ? 2.143 -41.439 -7.327 1.00 37.12 337 SER A C 1
ATOM 2773 O O . SER A 1 337 ? 2.091 -41.450 -8.553 1.00 37.12 337 SER A O 1
ATOM 2775 N N . GLY A 1 338 ? 3.309 -41.424 -6.662 1.00 35.97 338 GLY A N 1
ATOM 2776 C CA . GLY A 1 338 ? 4.551 -41.912 -7.283 1.00 35.97 338 GLY A CA 1
ATOM 2777 C C . GLY A 1 338 ? 5.837 -41.090 -7.166 1.00 35.97 338 GLY A C 1
ATOM 2778 O O . GLY A 1 338 ? 6.817 -41.483 -7.788 1.00 35.97 338 GLY A O 1
ATOM 2779 N N . VAL A 1 339 ? 5.905 -40.004 -6.387 1.00 34.06 339 VAL A N 1
ATOM 2780 C CA . VAL A 1 339 ? 7.192 -39.331 -6.109 1.00 34.06 339 VAL A CA 1
ATOM 2781 C C . VAL A 1 339 ? 7.354 -39.139 -4.605 1.00 34.06 339 VAL A C 1
ATOM 2783 O O . VAL A 1 339 ? 6.574 -38.425 -3.975 1.00 34.06 339 VAL A O 1
ATOM 2786 N N . GLN A 1 340 ? 8.350 -39.815 -4.021 1.00 32.62 340 GLN A N 1
ATOM 2787 C CA . GLN A 1 340 ? 8.761 -39.613 -2.631 1.00 32.62 340 GLN A CA 1
ATOM 2788 C C . GLN A 1 340 ? 9.150 -38.141 -2.440 1.00 32.62 340 GLN A C 1
ATOM 2790 O O . GLN A 1 340 ? 10.103 -37.659 -3.050 1.00 32.62 340 GLN A O 1
ATOM 2795 N N . GLN A 1 341 ? 8.385 -37.420 -1.619 1.00 34.25 341 GLN A N 1
ATOM 2796 C CA . GLN A 1 341 ? 8.785 -36.099 -1.142 1.00 34.25 341 GLN A CA 1
ATOM 2797 C C . GLN A 1 341 ? 9.938 -36.249 -0.137 1.00 34.25 341 GLN A C 1
ATOM 2799 O O . GLN A 1 341 ? 9.917 -37.193 0.657 1.00 34.25 341 GLN A O 1
ATOM 2804 N N . PRO A 1 342 ? 10.919 -35.330 -0.126 1.00 37.62 342 PRO A N 1
ATOM 2805 C CA . PRO A 1 342 ? 11.894 -35.250 0.953 1.00 37.62 342 PRO A CA 1
ATOM 2806 C C . PRO A 1 342 ? 11.178 -34.921 2.269 1.00 37.62 342 PRO A C 1
ATOM 2808 O O . PRO A 1 342 ? 10.287 -34.072 2.287 1.00 37.62 342 PRO A O 1
ATOM 2811 N N . ASN A 1 343 ? 11.569 -35.601 3.347 1.00 33.53 343 ASN A N 1
ATOM 2812 C CA . ASN A 1 343 ? 11.053 -35.395 4.701 1.00 33.53 343 ASN A CA 1
ATOM 2813 C C . ASN A 1 343 ? 11.050 -33.910 5.099 1.00 33.53 343 ASN A C 1
ATOM 2815 O O . ASN A 1 343 ? 12.026 -33.200 4.851 1.00 33.53 343 ASN A O 1
ATOM 2819 N N . GLU A 1 344 ? 9.972 -33.476 5.757 1.00 34.56 344 GLU A N 1
ATOM 2820 C CA . GLU A 1 344 ? 9.870 -32.171 6.414 1.00 34.56 344 GLU A CA 1
ATOM 2821 C C . GLU A 1 344 ? 11.062 -31.965 7.359 1.00 34.56 344 GLU A C 1
ATOM 2823 O O . GLU A 1 344 ? 11.243 -32.682 8.345 1.00 34.56 344 GLU A O 1
ATOM 2828 N N . ILE A 1 345 ? 11.907 -30.987 7.031 1.00 38.84 345 ILE A N 1
ATOM 2829 C CA . ILE A 1 345 ? 13.058 -30.599 7.844 1.00 38.84 345 ILE A CA 1
ATOM 2830 C C . ILE A 1 345 ? 12.540 -29.689 8.958 1.00 38.84 345 ILE A C 1
ATOM 2832 O O . ILE A 1 345 ? 12.234 -28.520 8.730 1.00 38.84 345 ILE A O 1
ATOM 2836 N N . SER A 1 346 ? 12.426 -30.236 10.168 1.00 33.62 346 SER A N 1
ATOM 2837 C CA . SER A 1 346 ? 12.142 -29.462 11.378 1.00 33.62 346 SER A CA 1
ATOM 2838 C C . SER A 1 346 ? 13.428 -28.830 11.931 1.00 33.62 346 SER A C 1
ATOM 2840 O O . SER A 1 346 ? 14.480 -29.469 11.944 1.00 33.62 346 SER A O 1
ATOM 2842 N N . SER A 1 347 ? 13.295 -27.611 12.459 1.00 36.88 347 SER A N 1
ATOM 2843 C CA . SER A 1 347 ? 14.305 -26.765 13.119 1.00 36.88 347 SER A CA 1
ATOM 2844 C C . SER A 1 347 ? 15.263 -26.000 12.190 1.00 36.88 347 SER A C 1
ATOM 2846 O O . SER A 1 347 ? 16.323 -26.465 11.781 1.00 36.88 347 SER A O 1
ATOM 2848 N N . THR A 1 348 ? 14.897 -24.753 11.890 1.00 38.69 348 THR A N 1
ATOM 2849 C CA . THR A 1 348 ? 15.824 -23.725 11.411 1.00 38.69 348 THR A CA 1
ATOM 2850 C C . THR A 1 348 ? 16.741 -23.323 12.566 1.00 38.69 348 THR A C 1
ATOM 2852 O O . THR A 1 348 ? 16.321 -22.582 13.454 1.00 38.69 348 THR A O 1
ATOM 2855 N N . GLN A 1 349 ? 17.983 -23.812 12.580 1.00 46.75 349 GLN A N 1
ATOM 2856 C CA . GLN A 1 349 ? 19.037 -23.161 13.360 1.00 46.75 349 GLN A CA 1
ATOM 2857 C C . GLN A 1 349 ? 19.208 -21.731 12.834 1.00 46.75 349 GLN A C 1
ATOM 2859 O O . GLN A 1 349 ? 19.344 -21.510 11.630 1.00 46.75 349 GLN A O 1
ATOM 2864 N N . GLU A 1 350 ? 19.154 -20.760 13.740 1.00 42.91 350 GLU A N 1
ATOM 2865 C CA . GLU A 1 350 ? 19.374 -19.348 13.446 1.00 42.91 350 GLU A CA 1
ATOM 2866 C C . GLU A 1 350 ? 20.866 -19.157 13.128 1.00 42.91 350 GLU A C 1
ATOM 2868 O O . GLU A 1 350 ? 21.730 -19.325 13.990 1.00 42.91 350 GLU A O 1
ATOM 2873 N N . VAL A 1 351 ? 21.196 -18.913 11.858 1.00 52.31 351 VAL A N 1
ATOM 2874 C CA . VAL A 1 351 ? 22.588 -18.765 11.417 1.00 52.31 351 VAL A CA 1
ATOM 2875 C C . VAL A 1 351 ? 23.036 -17.326 11.621 1.00 52.31 351 VAL A C 1
ATOM 2877 O O . VAL A 1 351 ? 22.437 -16.397 11.086 1.00 52.31 351 VAL A O 1
ATOM 2880 N N . ASP A 1 352 ? 24.129 -17.150 12.361 1.00 57.78 352 ASP A N 1
ATOM 2881 C CA . ASP A 1 352 ? 24.790 -15.861 12.552 1.00 57.78 352 ASP A CA 1
ATOM 2882 C C . ASP A 1 352 ? 25.411 -15.369 11.232 1.00 57.78 352 ASP A C 1
ATOM 2884 O O . ASP A 1 352 ? 26.521 -15.750 10.838 1.00 57.78 352 ASP A O 1
ATOM 2888 N N . LEU A 1 353 ? 24.662 -14.512 10.536 1.00 54.31 353 LEU A N 1
ATOM 2889 C CA . LEU A 1 353 ? 25.036 -13.950 9.241 1.00 54.31 353 LEU A CA 1
ATOM 2890 C C . LEU A 1 353 ? 26.251 -13.008 9.316 1.00 54.31 353 LEU A C 1
ATOM 2892 O O . LEU A 1 353 ? 26.861 -12.736 8.281 1.00 54.31 353 LEU A O 1
ATOM 2896 N N . SER A 1 354 ? 26.658 -12.555 10.511 1.00 57.09 354 SER A N 1
ATOM 2897 C CA . SER A 1 354 ? 27.804 -11.645 10.687 1.00 57.09 354 SER A CA 1
ATOM 2898 C C . SER A 1 354 ? 29.143 -12.261 10.258 1.00 57.09 354 SER A C 1
ATOM 2900 O O . SER A 1 354 ? 30.104 -11.546 9.964 1.00 57.09 354 SER A O 1
ATOM 2902 N N . ARG A 1 355 ? 29.207 -13.595 10.157 1.00 52.59 355 ARG A N 1
ATOM 2903 C CA . ARG A 1 355 ? 30.389 -14.339 9.694 1.00 52.59 355 ARG A CA 1
ATOM 2904 C C . ARG A 1 355 ? 30.604 -14.260 8.181 1.00 52.59 355 ARG A C 1
ATOM 2906 O O . ARG A 1 355 ? 31.692 -14.579 7.700 1.00 52.59 355 ARG A O 1
ATOM 2913 N N . PHE A 1 356 ? 29.605 -13.815 7.423 1.00 57.50 356 PHE A N 1
ATOM 2914 C CA . PHE A 1 356 ? 29.722 -13.580 5.990 1.00 57.50 356 PHE A CA 1
ATOM 2915 C C . PHE A 1 356 ? 30.052 -12.104 5.763 1.00 57.50 356 PHE A C 1
ATOM 2917 O O . PHE A 1 356 ? 29.267 -11.232 6.113 1.00 57.50 356 PHE A O 1
ATOM 2924 N N . LYS A 1 357 ? 31.213 -11.798 5.166 1.00 49.31 357 LYS A N 1
ATOM 2925 C CA . LYS A 1 357 ? 31.590 -10.429 4.758 1.00 49.31 357 LYS A CA 1
ATOM 2926 C C . LYS A 1 357 ? 30.656 -9.920 3.643 1.00 49.31 357 LYS A C 1
ATOM 2928 O O . LYS A 1 357 ? 31.044 -9.941 2.477 1.00 49.31 357 LYS A O 1
ATOM 2933 N N . ARG A 1 358 ? 29.415 -9.546 3.964 1.00 56.31 358 ARG A N 1
ATOM 2934 C CA . ARG A 1 358 ? 28.377 -9.143 3.000 1.00 56.31 358 ARG A CA 1
ATOM 2935 C C . ARG A 1 358 ? 27.540 -7.969 3.510 1.00 56.31 358 ARG A C 1
ATOM 2937 O O . ARG A 1 358 ? 27.580 -7.641 4.693 1.00 56.31 358 ARG A O 1
ATOM 2944 N N . ASN A 1 359 ? 26.848 -7.302 2.588 1.00 53.41 359 ASN A N 1
ATOM 2945 C CA . ASN A 1 359 ? 26.115 -6.071 2.868 1.00 53.41 359 ASN A CA 1
ATOM 2946 C C . ASN A 1 359 ? 24.824 -6.349 3.662 1.00 53.41 359 ASN A C 1
ATOM 2948 O O . ASN A 1 359 ? 24.159 -7.354 3.416 1.00 53.41 359 ASN A O 1
ATOM 2952 N N . PRO A 1 360 ? 24.411 -5.435 4.559 1.00 45.84 360 PRO A N 1
ATOM 2953 C CA . PRO A 1 360 ? 23.222 -5.594 5.405 1.00 45.84 360 PRO A CA 1
ATOM 2954 C C . PRO A 1 360 ? 21.879 -5.605 4.648 1.00 45.84 360 PRO A C 1
ATOM 2956 O O . PRO A 1 360 ? 20.833 -5.738 5.273 1.00 45.84 360 PRO A O 1
ATOM 2959 N N . THR A 1 361 ? 21.881 -5.439 3.324 1.00 54.09 361 THR A N 1
ATOM 2960 C CA . THR A 1 361 ? 20.674 -5.413 2.483 1.00 54.09 361 THR A CA 1
ATOM 2961 C C . THR A 1 361 ? 20.350 -6.759 1.831 1.00 54.09 361 THR A C 1
ATOM 2963 O O . THR A 1 361 ? 19.252 -6.919 1.305 1.00 54.09 361 THR A O 1
ATOM 2966 N N . ASP A 1 362 ? 21.276 -7.722 1.858 1.00 71.62 362 ASP A N 1
ATOM 2967 C CA . ASP A 1 362 ? 21.131 -8.991 1.145 1.00 71.62 362 ASP A CA 1
ATOM 2968 C C . ASP A 1 362 ? 19.919 -9.797 1.645 1.00 71.62 362 ASP A C 1
ATOM 2970 O O . ASP A 1 362 ? 19.713 -9.985 2.846 1.00 71.62 362 ASP A O 1
ATOM 2974 N N . ARG A 1 363 ? 19.125 -10.333 0.711 1.00 81.00 363 ARG A N 1
ATOM 2975 C CA . ARG A 1 363 ? 18.002 -11.221 1.037 1.00 81.00 363 ARG A CA 1
ATOM 2976 C C . ARG A 1 363 ? 18.528 -12.626 1.279 1.00 81.00 363 ARG A C 1
ATOM 2978 O O . ARG A 1 363 ? 19.216 -13.183 0.424 1.00 81.00 363 ARG A O 1
ATOM 2985 N N . VAL A 1 364 ? 18.150 -13.215 2.409 1.00 83.06 364 VAL A N 1
ATOM 2986 C CA . VAL A 1 364 ? 18.509 -14.589 2.771 1.00 83.06 364 VAL A CA 1
ATOM 2987 C C . VAL A 1 364 ? 17.258 -15.456 2.735 1.00 83.06 364 VAL A C 1
ATOM 2989 O O . VAL A 1 364 ? 16.269 -15.150 3.393 1.00 83.06 364 VAL A O 1
ATOM 2992 N N . LEU A 1 365 ? 17.292 -16.522 1.942 1.00 86.44 365 LEU A N 1
ATOM 2993 C CA . LEU A 1 365 ? 16.181 -17.455 1.766 1.00 86.44 365 LEU A CA 1
ATOM 2994 C C . LEU A 1 365 ? 16.663 -18.877 2.045 1.00 86.44 365 LEU A C 1
ATOM 2996 O O . LEU A 1 365 ? 17.761 -19.245 1.633 1.00 86.44 365 LEU A O 1
ATOM 3000 N N . ASN A 1 366 ? 15.850 -19.692 2.714 1.00 87.50 366 ASN A N 1
ATOM 3001 C CA . ASN A 1 366 ? 16.156 -21.112 2.889 1.00 87.50 366 ASN A CA 1
ATOM 3002 C C . ASN A 1 366 ? 16.231 -21.811 1.530 1.00 87.50 366 ASN A C 1
ATOM 3004 O O . ASN A 1 366 ? 15.547 -21.424 0.580 1.00 87.50 366 ASN A O 1
ATOM 3008 N N . GLY A 1 367 ? 17.036 -22.864 1.425 1.00 93.25 367 GLY A N 1
ATOM 3009 C CA . GLY A 1 367 ? 17.054 -23.629 0.195 1.00 93.25 367 GLY A CA 1
ATOM 3010 C C . GLY A 1 367 ? 17.801 -24.945 0.236 1.00 93.25 367 GLY A C 1
ATOM 3011 O O . GLY A 1 367 ? 18.482 -25.309 1.195 1.00 93.25 367 GLY A O 1
ATOM 3012 N N . VAL A 1 368 ? 17.655 -25.662 -0.869 1.00 96.31 368 VAL A N 1
ATOM 3013 C CA . VAL A 1 368 ? 18.256 -26.971 -1.098 1.00 96.31 368 VAL A CA 1
ATOM 3014 C C . VAL A 1 368 ? 19.047 -26.910 -2.391 1.00 96.31 368 VAL A C 1
ATOM 3016 O O . VAL A 1 368 ? 18.527 -26.477 -3.412 1.00 96.31 368 VAL A O 1
ATOM 3019 N N . TYR A 1 369 ? 20.290 -27.364 -2.363 1.00 97.19 369 TYR A N 1
ATOM 3020 C CA . TYR A 1 369 ? 21.155 -27.493 -3.527 1.00 97.19 369 TYR A CA 1
ATOM 3021 C C . TYR A 1 369 ? 21.362 -28.975 -3.849 1.00 97.19 369 TYR A C 1
ATOM 3023 O O . TYR A 1 369 ? 21.657 -29.765 -2.950 1.00 97.19 369 TYR A O 1
ATOM 3031 N N . ILE A 1 370 ? 21.260 -29.353 -5.123 1.00 97.00 370 ILE A N 1
ATOM 3032 C CA . ILE A 1 370 ? 21.505 -30.716 -5.610 1.00 97.00 370 ILE A CA 1
ATOM 3033 C C . ILE A 1 370 ? 22.594 -30.639 -6.690 1.00 97.00 370 ILE A C 1
ATOM 3035 O O . ILE A 1 370 ? 22.404 -29.997 -7.725 1.00 97.00 370 ILE A O 1
ATOM 3039 N N . ASP A 1 371 ? 23.760 -31.251 -6.452 1.00 96.25 371 ASP A N 1
ATOM 3040 C CA . ASP A 1 371 ? 24.833 -31.321 -7.462 1.00 96.25 371 ASP A CA 1
ATOM 3041 C C . ASP A 1 371 ? 24.555 -32.373 -8.545 1.00 96.25 371 ASP A C 1
ATOM 3043 O O . ASP A 1 371 ? 23.599 -33.144 -8.492 1.00 96.25 371 ASP A O 1
ATOM 3047 N N . LYS A 1 372 ? 25.448 -32.422 -9.538 1.00 95.50 372 LYS A N 1
ATOM 3048 C CA . LYS A 1 372 ? 25.442 -33.415 -10.617 1.00 95.50 372 LYS A CA 1
ATOM 3049 C C . LYS A 1 372 ? 25.653 -34.863 -10.164 1.00 95.50 372 LYS A C 1
ATOM 3051 O O . LYS A 1 372 ? 25.438 -35.754 -10.975 1.00 95.50 372 LYS A O 1
ATOM 3056 N N . THR A 1 373 ? 26.042 -35.118 -8.911 1.00 95.88 373 THR A N 1
ATOM 3057 C CA . THR A 1 373 ? 26.050 -36.480 -8.345 1.00 95.88 373 THR A CA 1
ATOM 3058 C C . THR A 1 373 ? 24.776 -36.775 -7.551 1.00 95.88 373 THR A C 1
ATOM 3060 O O . THR A 1 373 ? 24.735 -37.755 -6.813 1.00 95.88 373 THR A O 1
ATOM 3063 N N . HIS A 1 374 ? 23.750 -35.924 -7.678 1.00 95.12 374 HIS A N 1
ATOM 3064 C CA . HIS A 1 374 ? 22.483 -35.969 -6.948 1.00 95.12 374 HIS A CA 1
ATOM 3065 C C . HIS A 1 374 ? 22.636 -35.917 -5.421 1.00 95.12 374 HIS A C 1
ATOM 3067 O O . HIS A 1 374 ? 21.725 -36.297 -4.685 1.00 95.12 374 HIS A O 1
ATOM 3073 N N . LYS A 1 375 ? 23.772 -35.414 -4.917 1.00 96.50 375 LYS A N 1
ATOM 3074 C CA . LYS A 1 375 ? 23.961 -35.198 -3.486 1.00 96.50 375 LYS A CA 1
ATOM 3075 C C . LYS A 1 375 ? 23.238 -33.916 -3.086 1.00 96.50 375 LYS A C 1
ATOM 3077 O O . LYS A 1 375 ? 23.549 -32.819 -3.557 1.00 96.50 375 LYS A O 1
ATOM 3082 N N . GLN A 1 376 ? 22.284 -34.071 -2.177 1.00 97.00 376 GLN A N 1
ATOM 3083 C CA . GLN A 1 376 ? 21.536 -32.966 -1.598 1.00 97.00 376 GLN A CA 1
ATOM 3084 C C . GLN A 1 376 ? 22.365 -32.247 -0.523 1.00 97.00 376 GLN A C 1
ATOM 3086 O O . GLN A 1 376 ? 23.099 -32.862 0.251 1.00 97.00 376 GLN A O 1
ATOM 3091 N N . THR A 1 377 ? 22.272 -30.922 -0.474 1.00 96.62 377 THR A N 1
ATOM 3092 C CA . THR A 1 377 ? 22.866 -30.071 0.563 1.00 96.62 377 THR A CA 1
ATOM 3093 C C . THR A 1 377 ? 21.845 -29.009 0.955 1.00 96.62 377 THR A C 1
ATOM 3095 O O . THR A 1 377 ? 21.374 -28.272 0.093 1.00 96.62 377 THR A O 1
ATOM 3098 N N . THR A 1 378 ? 21.489 -28.936 2.235 1.00 94.62 378 THR A N 1
ATOM 3099 C CA . THR A 1 378 ? 20.580 -27.908 2.767 1.00 94.62 378 THR A CA 1
ATOM 3100 C C . THR A 1 378 ? 21.381 -26.683 3.198 1.00 94.62 378 THR A C 1
ATOM 3102 O O . THR A 1 378 ? 22.508 -26.813 3.675 1.00 94.62 378 THR A O 1
ATOM 3105 N N . GLY A 1 379 ? 20.822 -25.492 3.000 1.00 92.38 379 GLY A N 1
ATOM 3106 C CA . GLY A 1 379 ? 21.487 -24.241 3.332 1.00 92.38 379 GLY A CA 1
ATOM 3107 C C . GLY A 1 379 ? 20.628 -23.028 3.000 1.00 92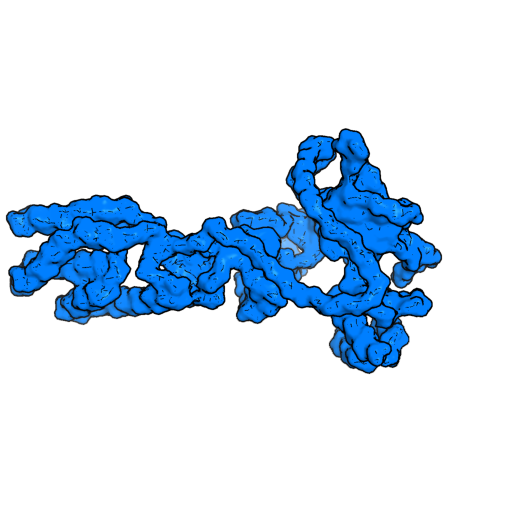.38 379 GLY A C 1
ATOM 3108 O O . GLY A 1 379 ? 19.401 -23.078 3.071 1.00 92.38 379 GLY A O 1
ATOM 3109 N N . TYR A 1 380 ? 21.288 -21.944 2.615 1.00 89.94 380 TYR A N 1
ATOM 3110 C CA . TYR A 1 380 ? 20.682 -20.641 2.391 1.00 89.94 380 TYR A CA 1
ATOM 3111 C C . TYR A 1 380 ? 21.124 -20.071 1.049 1.00 89.94 380 TYR A C 1
ATOM 3113 O O . TYR A 1 380 ? 22.291 -20.149 0.664 1.00 89.94 380 TYR A O 1
ATOM 3121 N N . PHE A 1 381 ? 20.190 -19.446 0.351 1.00 92.94 381 PHE A N 1
ATOM 3122 C CA . PHE A 1 381 ? 20.469 -18.582 -0.778 1.00 92.94 381 PHE A CA 1
ATOM 3123 C C . PHE A 1 381 ? 20.600 -17.155 -0.283 1.00 92.94 381 PHE A C 1
ATOM 3125 O O . PHE A 1 381 ? 19.663 -16.597 0.281 1.00 92.94 381 PHE A O 1
ATOM 3132 N N . VAL A 1 382 ? 21.765 -16.569 -0.523 1.00 87.31 382 VAL A N 1
ATOM 3133 C CA . VAL A 1 382 ? 22.012 -15.152 -0.289 1.00 87.31 382 VAL A CA 1
ATOM 3134 C C . VAL A 1 382 ? 21.976 -14.451 -1.632 1.00 87.31 382 VAL A C 1
ATOM 3136 O O . VAL A 1 382 ? 22.803 -14.727 -2.509 1.00 87.31 382 VAL A O 1
ATOM 3139 N N . ILE A 1 383 ? 20.995 -13.571 -1.783 1.00 88.12 383 ILE A N 1
ATOM 3140 C CA . ILE A 1 383 ? 20.778 -12.763 -2.973 1.00 88.12 383 ILE A CA 1
ATOM 3141 C C . ILE A 1 383 ? 21.266 -11.358 -2.646 1.00 88.12 383 ILE A C 1
ATOM 3143 O O . ILE A 1 383 ? 20.645 -10.652 -1.849 1.00 88.12 383 ILE A O 1
ATOM 3147 N N . ALA A 1 384 ? 22.379 -10.969 -3.262 1.00 78.12 384 ALA A N 1
ATOM 3148 C CA . ALA A 1 384 ? 22.881 -9.611 -3.197 1.00 78.12 384 ALA A CA 1
ATOM 3149 C C . ALA A 1 384 ? 21.832 -8.686 -3.816 1.00 78.12 384 ALA A C 1
ATOM 3151 O O . ALA A 1 384 ? 21.570 -8.731 -5.024 1.00 78.12 384 ALA A O 1
ATOM 3152 N N . THR A 1 385 ? 21.186 -7.881 -2.978 1.00 60.97 385 THR A N 1
ATOM 3153 C CA . THR A 1 385 ? 20.156 -6.940 -3.419 1.00 60.97 385 THR A CA 1
ATOM 3154 C C . THR A 1 385 ? 20.831 -5.733 -4.054 1.00 60.97 385 THR A C 1
ATOM 3156 O O . THR A 1 385 ? 21.098 -4.725 -3.402 1.00 60.97 385 THR A O 1
ATOM 3159 N N . GLY A 1 386 ? 21.148 -5.869 -5.336 1.00 56.75 386 GLY A N 1
ATOM 3160 C CA . GLY A 1 386 ? 21.216 -4.747 -6.258 1.00 56.75 386 GLY A CA 1
ATOM 3161 C C . GLY A 1 386 ? 19.838 -4.463 -6.857 1.00 56.75 386 GLY A C 1
ATOM 3162 O O . GLY A 1 386 ? 18.898 -5.240 -6.695 1.00 56.75 386 GLY A O 1
ATOM 3163 N N . ASP A 1 387 ? 19.771 -3.353 -7.570 1.00 41.56 387 ASP A N 1
ATOM 3164 C CA . ASP A 1 387 ? 18.614 -2.624 -8.088 1.00 41.56 387 ASP A CA 1
ATOM 3165 C C . ASP A 1 387 ? 17.523 -3.379 -8.903 1.00 41.56 387 ASP A C 1
ATOM 3167 O O . ASP A 1 387 ? 16.583 -2.757 -9.372 1.00 41.56 387 ASP A O 1
ATOM 3171 N N . ASP A 1 388 ? 17.547 -4.706 -9.062 1.00 54.09 388 ASP A N 1
ATOM 3172 C CA . ASP A 1 388 ? 16.653 -5.361 -10.037 1.00 54.09 388 ASP A CA 1
ATOM 3173 C C . ASP A 1 388 ? 15.832 -6.5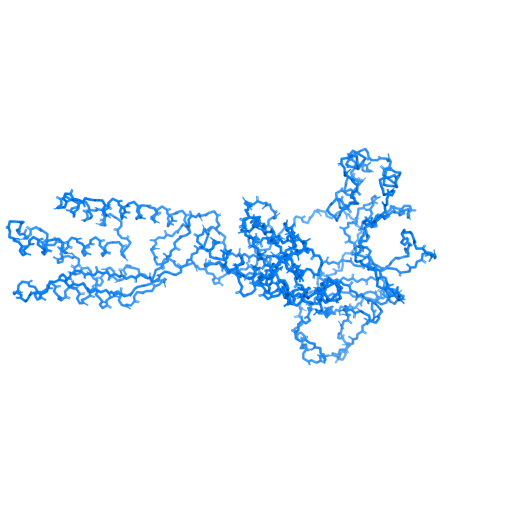68 -9.553 1.00 54.09 388 ASP A C 1
ATOM 3175 O O . ASP A 1 388 ? 15.029 -7.078 -10.334 1.00 54.09 388 ASP A O 1
ATOM 3179 N N . ASP A 1 389 ? 15.978 -7.066 -8.312 1.00 63.06 389 ASP A N 1
ATOM 3180 C CA . ASP A 1 389 ? 15.338 -8.322 -7.819 1.00 63.06 389 ASP A CA 1
ATOM 3181 C C . ASP A 1 389 ? 15.530 -9.560 -8.745 1.00 63.06 389 ASP A C 1
ATOM 3183 O O . ASP A 1 389 ? 15.004 -10.652 -8.495 1.00 63.06 389 ASP A O 1
ATOM 3187 N N . ALA A 1 390 ? 16.280 -9.415 -9.838 1.00 77.12 390 ALA A N 1
ATOM 3188 C CA . ALA A 1 390 ? 16.502 -10.421 -10.851 1.00 77.12 390 ALA A CA 1
ATOM 3189 C C . ALA A 1 390 ? 17.522 -11.421 -10.321 1.00 77.12 390 ALA A C 1
ATOM 3191 O O . ALA A 1 390 ? 18.605 -11.045 -9.883 1.00 77.12 390 ALA A O 1
ATOM 3192 N N . LEU A 1 391 ? 17.187 -12.709 -10.366 1.00 86.69 391 LEU A N 1
ATOM 3193 C CA . LEU A 1 391 ? 18.132 -13.752 -9.981 1.00 86.69 391 LEU A CA 1
ATOM 3194 C C . LEU A 1 391 ? 19.144 -13.959 -11.109 1.00 86.69 391 LEU A C 1
ATOM 3196 O O . LEU A 1 391 ? 18.776 -14.353 -12.215 1.00 86.69 391 LEU A O 1
ATOM 3200 N N . ILE A 1 392 ? 20.414 -13.719 -10.808 1.00 86.38 392 ILE A N 1
ATOM 3201 C CA . ILE A 1 392 ? 21.556 -13.992 -11.672 1.00 86.38 392 ILE A CA 1
ATOM 3202 C C . ILE A 1 392 ? 22.409 -15.038 -10.959 1.00 86.38 392 ILE A C 1
ATOM 3204 O O . ILE A 1 392 ? 23.022 -14.780 -9.923 1.00 86.38 392 ILE A O 1
ATOM 3208 N N . PHE A 1 393 ? 22.418 -16.249 -11.505 1.00 89.50 393 PHE A N 1
ATOM 3209 C CA . PHE A 1 393 ? 23.012 -17.413 -10.844 1.00 89.50 393 PHE A CA 1
ATOM 3210 C C . PHE A 1 393 ? 24.490 -17.633 -11.179 1.00 89.50 393 PHE A C 1
ATOM 3212 O O . PHE A 1 393 ? 25.189 -18.334 -10.453 1.00 89.50 393 PHE A O 1
ATOM 3219 N N . ALA A 1 394 ? 24.981 -17.081 -12.288 1.00 83.38 394 ALA A N 1
ATOM 3220 C CA . ALA A 1 394 ? 26.331 -17.356 -12.760 1.00 83.38 394 ALA A CA 1
ATOM 3221 C C . ALA A 1 394 ? 26.929 -16.195 -13.564 1.00 83.38 394 ALA A C 1
ATOM 3223 O O . ALA A 1 394 ? 26.213 -15.298 -14.007 1.00 83.38 394 ALA A O 1
ATOM 3224 N N . GLY A 1 395 ? 28.249 -16.249 -13.761 1.00 80.69 395 GLY A N 1
ATOM 3225 C CA . GLY A 1 395 ? 29.034 -15.186 -14.391 1.00 80.69 395 GLY A CA 1
ATOM 3226 C C . GLY A 1 395 ? 29.540 -14.147 -13.385 1.00 80.69 395 GLY A C 1
ATOM 3227 O O . GLY A 1 395 ? 29.304 -14.256 -12.184 1.00 80.69 395 GLY A O 1
ATOM 3228 N N . SER A 1 396 ? 30.244 -13.125 -13.878 1.00 73.88 396 SER A N 1
ATOM 3229 C CA . SER A 1 396 ? 30.771 -12.026 -13.049 1.00 73.88 396 SER A CA 1
ATOM 3230 C C . SER A 1 396 ? 29.680 -11.140 -12.438 1.00 73.88 396 SER A C 1
ATOM 3232 O O . SER A 1 396 ? 29.953 -10.418 -11.487 1.00 73.88 396 SER A O 1
ATOM 3234 N N . LEU A 1 397 ? 28.457 -11.212 -12.972 1.00 74.62 397 LEU A N 1
ATOM 3235 C CA . LEU A 1 397 ? 27.271 -10.500 -12.486 1.00 74.62 397 LEU A CA 1
ATOM 3236 C C . LEU A 1 397 ? 26.382 -11.370 -11.583 1.00 74.62 397 LEU A C 1
ATOM 3238 O O . LEU A 1 397 ? 25.260 -10.974 -11.276 1.00 74.62 397 LEU A O 1
ATOM 3242 N N . ALA A 1 398 ? 26.834 -12.570 -11.196 1.00 82.31 398 ALA A N 1
ATOM 3243 C CA . ALA A 1 398 ? 26.068 -13.431 -10.305 1.00 82.31 398 ALA A CA 1
ATOM 3244 C C . ALA A 1 398 ? 25.764 -12.696 -8.996 1.00 82.31 398 ALA A C 1
ATOM 3246 O O . ALA A 1 398 ? 26.676 -12.286 -8.283 1.00 82.31 398 ALA A O 1
ATOM 3247 N N . ASN A 1 399 ? 24.479 -12.552 -8.686 1.00 85.94 399 ASN A N 1
ATOM 3248 C CA . ASN A 1 399 ? 24.014 -11.948 -7.442 1.00 85.94 399 ASN A CA 1
ATOM 3249 C C . ASN A 1 399 ? 23.413 -12.984 -6.489 1.00 85.94 399 ASN A C 1
ATOM 3251 O O . ASN A 1 399 ? 23.102 -12.657 -5.353 1.00 85.94 399 ASN A O 1
ATOM 3255 N N . THR A 1 400 ? 23.227 -14.227 -6.932 1.00 90.62 400 THR A N 1
ATOM 3256 C CA . THR A 1 400 ? 22.626 -15.293 -6.132 1.00 90.62 400 THR A CA 1
ATOM 3257 C C . THR A 1 400 ? 23.681 -16.336 -5.790 1.00 90.62 400 THR A C 1
ATOM 3259 O O . THR A 1 400 ? 24.315 -16.903 -6.678 1.00 90.62 400 THR A O 1
ATOM 3262 N N . HIS A 1 401 ? 23.861 -16.616 -4.499 1.00 91.38 401 HIS A N 1
ATOM 3263 C CA . HIS A 1 401 ? 24.854 -17.575 -4.014 1.00 91.38 401 HIS A CA 1
ATOM 3264 C C . HIS A 1 401 ? 24.234 -18.565 -3.038 1.00 91.38 401 HIS A C 1
ATOM 3266 O O . HIS A 1 401 ? 23.467 -18.162 -2.169 1.00 91.38 401 HIS A O 1
ATOM 3272 N N . PHE A 1 402 ? 24.622 -19.836 -3.136 1.00 94.94 402 PHE A N 1
ATOM 3273 C CA . PHE A 1 402 ? 24.251 -20.846 -2.152 1.00 94.94 402 PHE A CA 1
ATOM 3274 C C . PHE A 1 402 ? 25.340 -21.006 -1.092 1.00 94.94 402 PHE A C 1
ATOM 3276 O O . PHE A 1 402 ? 26.522 -21.177 -1.411 1.00 94.94 402 PHE A O 1
ATOM 3283 N N . ILE A 1 403 ? 24.917 -20.972 0.164 1.00 91.88 403 ILE A N 1
ATOM 3284 C CA . ILE A 1 403 ? 25.742 -21.064 1.360 1.00 91.88 403 ILE A CA 1
ATOM 3285 C C . ILE A 1 403 ? 25.229 -22.223 2.211 1.00 91.88 403 ILE A C 1
ATOM 3287 O O . ILE A 1 403 ? 24.025 -22.381 2.378 1.00 91.88 403 ILE A O 1
ATOM 3291 N N . TYR A 1 404 ? 26.126 -23.024 2.770 1.00 92.88 404 TYR A N 1
ATOM 3292 C CA . TYR A 1 404 ? 25.783 -24.128 3.668 1.00 92.88 404 TYR A CA 1
ATOM 3293 C C . TYR A 1 404 ? 26.763 -24.178 4.841 1.00 92.88 404 TYR A C 1
ATOM 3295 O O . TYR A 1 404 ? 27.808 -23.533 4.797 1.00 92.88 404 TYR A O 1
ATOM 3303 N N . LEU A 1 405 ? 26.429 -24.933 5.884 1.00 87.56 405 LEU A N 1
ATOM 3304 C CA . LEU A 1 405 ? 27.359 -25.260 6.964 1.00 87.56 405 LEU A CA 1
ATOM 3305 C C . LEU A 1 405 ? 27.909 -26.665 6.718 1.00 87.56 405 LEU A C 1
ATOM 3307 O O . LEU A 1 405 ? 27.142 -27.582 6.418 1.00 87.56 405 LEU A O 1
ATOM 3311 N N . ASP A 1 406 ? 29.226 -26.825 6.789 1.00 89.50 406 ASP A N 1
ATOM 3312 C CA . ASP A 1 406 ? 29.858 -28.142 6.750 1.00 89.50 406 ASP A CA 1
ATOM 3313 C C . ASP A 1 406 ? 29.675 -28.906 8.076 1.00 89.50 406 ASP A C 1
ATOM 3315 O O . ASP A 1 406 ? 29.038 -28.431 9.019 1.00 89.50 406 ASP A O 1
ATOM 3319 N N . GLU A 1 407 ? 30.223 -30.120 8.149 1.00 89.38 407 GLU A N 1
ATOM 3320 C CA . GLU A 1 407 ? 30.140 -30.982 9.337 1.00 89.38 407 GLU A CA 1
ATOM 3321 C C . GLU A 1 407 ? 30.791 -30.348 10.580 1.00 89.38 407 GLU A C 1
ATOM 3323 O O . GLU A 1 407 ? 30.457 -30.707 11.707 1.00 89.38 407 GLU A O 1
ATOM 3328 N N . GLN A 1 408 ? 31.697 -29.387 10.386 1.00 88.69 408 GLN A N 1
ATOM 3329 C CA . GLN A 1 408 ? 32.378 -28.636 11.437 1.00 88.69 408 GLN A CA 1
ATOM 3330 C C . GLN A 1 408 ? 31.644 -27.326 11.780 1.00 88.69 408 GLN A C 1
ATOM 3332 O O . GLN A 1 408 ? 32.144 -26.531 12.579 1.00 88.69 408 GLN A O 1
ATOM 3337 N N . GLY A 1 409 ? 30.472 -27.078 11.184 1.00 82.50 409 GLY A N 1
ATOM 3338 C CA . GLY A 1 409 ? 29.698 -25.850 11.365 1.00 82.50 409 GLY A CA 1
ATOM 3339 C C . GLY A 1 409 ? 30.340 -24.619 10.719 1.00 82.50 409 GLY A C 1
ATOM 3340 O O . GLY A 1 409 ? 29.972 -23.488 11.048 1.00 82.50 409 GLY A O 1
ATOM 3341 N N . SER A 1 410 ? 31.312 -24.811 9.825 1.00 82.31 410 SER A N 1
ATOM 3342 C CA . SER A 1 410 ? 31.969 -23.730 9.098 1.00 82.31 410 SER A CA 1
ATOM 3343 C C . SER A 1 410 ? 31.224 -23.427 7.794 1.00 82.31 410 SER A C 1
ATOM 3345 O O . SER A 1 410 ? 30.700 -24.330 7.137 1.00 82.31 410 SER A O 1
ATOM 3347 N N . PRO A 1 411 ? 31.128 -22.146 7.404 1.00 83.69 411 PRO A N 1
ATOM 3348 C CA . PRO A 1 411 ? 30.397 -21.769 6.208 1.00 83.69 411 PRO A CA 1
ATOM 3349 C C . PRO A 1 411 ? 31.126 -22.183 4.925 1.00 83.69 411 PRO A C 1
ATOM 3351 O O . PRO A 1 411 ? 32.233 -21.723 4.642 1.00 83.69 411 PRO A O 1
ATOM 3354 N N . GLY A 1 412 ? 30.456 -22.985 4.103 1.00 89.56 412 GLY A N 1
ATOM 3355 C CA . GLY A 1 412 ? 30.842 -23.315 2.737 1.00 89.56 412 GLY A CA 1
ATOM 3356 C C . GLY A 1 412 ? 29.965 -22.601 1.706 1.00 89.56 412 GLY A C 1
ATOM 3357 O O . GLY A 1 412 ? 28.851 -22.166 1.993 1.00 89.56 412 GLY A O 1
ATOM 3358 N N . THR A 1 413 ? 30.446 -22.506 0.465 1.00 91.56 413 THR A N 1
ATOM 3359 C CA . THR A 1 413 ? 29.639 -22.032 -0.674 1.00 91.56 413 THR A CA 1
ATOM 3360 C C . THR A 1 413 ? 29.619 -23.076 -1.781 1.00 91.56 413 THR A C 1
ATOM 3362 O O . THR A 1 413 ? 30.596 -23.809 -1.962 1.00 91.56 413 THR A O 1
ATOM 3365 N N . LYS A 1 414 ? 28.510 -23.168 -2.524 1.00 92.56 414 LYS A N 1
ATOM 3366 C CA . LYS A 1 414 ? 28.461 -23.936 -3.776 1.00 92.56 414 LYS A CA 1
ATOM 3367 C C . LYS A 1 414 ? 28.136 -23.011 -4.955 1.00 92.56 414 LYS A C 1
ATOM 3369 O O . LYS A 1 414 ? 27.224 -22.189 -4.848 1.00 92.56 414 LYS A O 1
ATOM 3374 N N . PRO A 1 415 ? 28.867 -23.123 -6.077 1.00 90.12 415 PRO A N 1
ATOM 3375 C CA . PRO A 1 415 ? 28.588 -22.343 -7.278 1.00 90.12 415 PRO A CA 1
ATOM 3376 C C . PRO A 1 415 ? 27.281 -22.800 -7.933 1.00 90.12 415 PRO A C 1
ATOM 3378 O O . PRO A 1 415 ? 27.034 -23.996 -8.061 1.00 90.12 415 PRO A O 1
ATOM 3381 N N . LEU A 1 416 ? 26.484 -21.853 -8.428 1.00 93.12 416 LEU A N 1
ATOM 3382 C CA . LEU A 1 416 ? 25.257 -22.123 -9.191 1.00 93.12 416 LEU A CA 1
ATOM 3383 C C . LEU A 1 416 ? 25.523 -22.146 -10.705 1.00 93.12 416 LEU A C 1
ATOM 3385 O O . LEU A 1 416 ? 24.664 -21.830 -11.518 1.00 93.12 416 LEU A O 1
ATOM 3389 N N . GLU A 1 417 ? 26.736 -22.519 -11.110 1.00 91.31 417 GLU A N 1
ATOM 3390 C CA . GLU A 1 417 ? 27.074 -22.715 -12.518 1.00 91.31 417 GLU A CA 1
ATOM 3391 C C . GLU A 1 417 ? 26.313 -23.938 -13.064 1.00 91.31 417 GLU A C 1
ATOM 3393 O O . GLU A 1 417 ? 26.426 -25.016 -12.472 1.00 91.31 417 GLU A O 1
ATOM 3398 N N . PRO A 1 418 ? 25.624 -23.852 -14.222 1.00 92.50 418 PRO A N 1
ATOM 3399 C CA . PRO A 1 418 ? 24.849 -24.967 -14.783 1.00 92.50 418 PRO A CA 1
ATOM 3400 C C . PRO A 1 418 ? 25.639 -26.276 -14.967 1.00 92.50 418 PRO A C 1
ATOM 3402 O O . PRO A 1 418 ? 25.077 -27.366 -14.980 1.00 92.50 418 PRO A O 1
ATOM 3405 N N . LYS A 1 419 ? 26.968 -26.196 -15.096 1.00 91.50 419 LYS A N 1
ATOM 3406 C CA . LYS A 1 419 ? 27.840 -27.375 -15.208 1.00 91.50 419 LYS A CA 1
ATOM 3407 C C . LYS A 1 419 ? 28.051 -28.120 -13.882 1.00 91.50 419 LYS A C 1
ATOM 3409 O O . LYS A 1 419 ? 28.506 -29.257 -13.912 1.00 91.50 419 LYS A O 1
ATOM 3414 N N . ARG A 1 420 ? 27.769 -27.492 -12.736 1.00 93.44 420 ARG A N 1
ATOM 3415 C CA . ARG A 1 420 ? 28.063 -28.013 -11.386 1.00 93.44 420 ARG A CA 1
ATOM 3416 C C . ARG A 1 420 ? 26.814 -28.321 -10.562 1.00 93.44 420 ARG A C 1
ATOM 3418 O O . ARG A 1 420 ? 26.866 -29.181 -9.682 1.00 93.44 420 ARG A O 1
ATOM 3425 N N . VAL A 1 421 ? 25.712 -27.632 -10.843 1.00 96.06 421 VAL A N 1
ATOM 3426 C CA . VAL A 1 421 ? 24.424 -27.830 -10.171 1.00 96.06 421 VAL A CA 1
ATOM 3427 C C . VAL A 1 421 ? 23.468 -28.594 -11.074 1.00 96.06 421 VAL A C 1
ATOM 3429 O O . VAL A 1 421 ? 23.449 -28.387 -12.286 1.00 96.06 421 VAL A O 1
ATOM 3432 N N . ASP A 1 422 ? 22.696 -29.506 -10.497 1.00 96.94 422 ASP A N 1
ATOM 3433 C CA . ASP A 1 422 ? 21.649 -30.225 -11.213 1.00 96.94 422 ASP A CA 1
ATOM 3434 C C . ASP A 1 422 ? 20.289 -29.557 -11.034 1.00 96.94 422 ASP A C 1
ATOM 3436 O O . ASP A 1 422 ? 19.600 -29.238 -12.001 1.00 96.94 422 ASP A O 1
ATOM 3440 N N . SER A 1 423 ? 19.938 -29.266 -9.786 1.00 97.69 423 SER A N 1
ATOM 3441 C CA . SER A 1 423 ? 18.737 -28.522 -9.425 1.00 97.69 423 SER A CA 1
ATOM 3442 C C . SER A 1 423 ? 18.915 -27.862 -8.065 1.00 97.69 423 SER A C 1
ATOM 3444 O O . SER A 1 423 ? 19.857 -28.151 -7.325 1.00 97.69 423 SER A O 1
ATOM 3446 N N . PHE A 1 424 ? 18.030 -26.931 -7.746 1.00 97.88 424 PHE A N 1
ATOM 3447 C CA . PHE A 1 424 ? 17.984 -26.322 -6.431 1.00 97.88 424 PHE A CA 1
ATOM 3448 C C . PHE A 1 424 ? 16.602 -25.750 -6.129 1.00 97.88 424 PHE A C 1
ATOM 3450 O O . PHE A 1 424 ? 15.776 -25.565 -7.021 1.00 97.88 424 PHE A O 1
ATOM 3457 N N . ILE A 1 425 ? 16.344 -25.485 -4.856 1.00 96.19 425 ILE A N 1
ATOM 3458 C CA . ILE A 1 425 ? 15.102 -24.906 -4.359 1.00 96.19 425 ILE A CA 1
ATOM 3459 C C . ILE A 1 425 ? 15.463 -23.658 -3.564 1.00 96.19 425 ILE A C 1
ATOM 3461 O O . ILE A 1 425 ? 16.313 -23.733 -2.680 1.00 96.19 425 ILE A O 1
ATOM 3465 N N . ILE A 1 426 ? 14.823 -22.534 -3.881 1.00 94.69 426 ILE A N 1
ATOM 3466 C CA . ILE A 1 426 ? 14.900 -21.294 -3.104 1.00 94.69 426 ILE A CA 1
ATOM 3467 C C . ILE A 1 426 ? 13.517 -21.059 -2.513 1.00 94.69 426 ILE A C 1
ATOM 3469 O O . ILE A 1 426 ? 12.585 -20.735 -3.251 1.00 94.69 426 ILE A O 1
ATOM 3473 N N . ASP A 1 427 ? 13.392 -21.226 -1.201 1.00 89.81 427 ASP A N 1
ATOM 3474 C CA . ASP A 1 427 ? 12.116 -21.214 -0.491 1.00 89.81 427 ASP A CA 1
ATOM 3475 C C . ASP A 1 427 ? 11.118 -22.216 -1.116 1.00 89.81 427 ASP A C 1
ATOM 3477 O O . ASP A 1 427 ? 11.357 -23.422 -1.079 1.00 89.81 427 ASP A O 1
ATOM 3481 N N . SER A 1 428 ? 10.046 -21.747 -1.757 1.00 86.81 428 SER A N 1
ATOM 3482 C CA . SER A 1 428 ? 9.057 -22.583 -2.455 1.00 86.81 428 SER A CA 1
ATOM 3483 C C . SER A 1 428 ? 9.318 -22.749 -3.961 1.00 86.81 428 SER A C 1
ATOM 3485 O O . SER A 1 428 ? 8.584 -23.457 -4.654 1.00 86.81 428 SER A O 1
ATOM 3487 N N . ARG A 1 429 ? 10.354 -22.100 -4.505 1.00 93.62 429 ARG A N 1
ATOM 3488 C CA . ARG A 1 429 ? 10.626 -22.036 -5.949 1.00 93.62 429 ARG A CA 1
ATOM 3489 C C . ARG A 1 429 ? 11.635 -23.098 -6.358 1.00 93.62 429 ARG A C 1
ATOM 3491 O O . ARG A 1 429 ? 12.752 -23.126 -5.845 1.00 93.62 429 ARG A O 1
ATOM 3498 N N . GLN A 1 430 ? 11.267 -23.934 -7.323 1.00 96.94 430 GLN A N 1
ATOM 3499 C CA . GLN A 1 430 ? 12.124 -24.997 -7.840 1.00 96.94 430 GLN A CA 1
ATOM 3500 C C . GLN A 1 430 ? 12.868 -24.546 -9.100 1.00 96.94 430 GLN A C 1
ATOM 3502 O O . GLN A 1 430 ? 12.269 -24.011 -10.032 1.00 96.94 430 GLN A O 1
ATOM 3507 N N . PHE A 1 431 ? 14.164 -24.834 -9.157 1.00 96.94 431 PHE A N 1
ATOM 3508 C CA . PHE A 1 431 ? 15.039 -24.568 -10.290 1.00 96.94 431 PHE A CA 1
ATOM 3509 C C . PHE A 1 431 ? 15.714 -25.857 -10.746 1.00 96.94 431 PHE A C 1
ATOM 3511 O O . PHE A 1 431 ? 16.166 -26.659 -9.931 1.00 96.94 431 PHE A O 1
ATOM 3518 N N . VAL A 1 432 ? 15.806 -26.057 -12.054 1.00 97.25 432 VAL A N 1
ATOM 3519 C CA . VAL A 1 432 ? 16.453 -27.217 -12.673 1.00 97.25 432 VAL A CA 1
ATOM 3520 C C . VAL A 1 432 ? 17.436 -26.760 -13.737 1.00 97.25 432 VAL A C 1
ATOM 3522 O O . VAL A 1 432 ? 17.250 -25.713 -14.360 1.00 97.25 432 VAL A O 1
ATOM 3525 N N . VAL A 1 433 ? 18.480 -27.550 -13.964 1.00 95.81 433 VAL A N 1
ATOM 3526 C CA . VAL A 1 433 ? 19.382 -27.362 -15.094 1.00 95.81 433 VAL A CA 1
ATOM 3527 C C . VAL A 1 433 ? 18.984 -28.298 -16.218 1.00 95.81 433 VAL A C 1
ATOM 3529 O O . VAL A 1 433 ? 18.959 -29.513 -16.047 1.00 95.81 433 VAL A O 1
ATOM 3532 N N . MET A 1 434 ? 18.725 -27.737 -17.395 1.00 94.44 434 MET A N 1
ATOM 3533 C CA . MET A 1 434 ? 18.439 -28.521 -18.593 1.00 94.44 434 MET A CA 1
ATOM 3534 C C . MET A 1 434 ? 19.141 -27.956 -19.823 1.00 94.44 434 MET A C 1
ATOM 3536 O O . MET A 1 434 ? 19.379 -26.751 -19.927 1.00 94.44 434 MET A O 1
ATOM 3540 N N . ASP A 1 435 ? 19.445 -28.835 -20.774 1.00 92.69 435 ASP A N 1
ATOM 3541 C CA . ASP A 1 435 ? 20.006 -28.441 -22.059 1.00 92.69 435 ASP A CA 1
ATOM 3542 C C . ASP A 1 435 ? 18.952 -27.734 -22.903 1.00 92.69 435 ASP A C 1
ATOM 3544 O O . ASP A 1 435 ? 17.960 -28.320 -23.350 1.00 92.69 435 ASP A O 1
ATOM 3548 N N . TYR A 1 436 ? 19.189 -26.453 -23.152 1.00 90.38 436 TYR A N 1
ATOM 3549 C CA . TYR A 1 436 ? 18.249 -25.598 -23.849 1.00 90.38 436 TYR A CA 1
ATOM 3550 C C . TYR A 1 436 ? 18.963 -24.706 -24.861 1.00 90.38 436 TYR A C 1
ATOM 3552 O O . TYR A 1 436 ? 20.102 -24.286 -24.666 1.00 90.38 436 TYR A O 1
ATOM 3560 N N . LYS A 1 437 ? 18.283 -24.442 -25.977 1.00 87.50 437 LYS A N 1
ATOM 3561 C CA . LYS A 1 437 ? 18.722 -23.504 -27.006 1.00 87.50 437 LYS A CA 1
ATOM 3562 C C . LYS A 1 437 ? 17.673 -22.410 -27.115 1.00 87.50 437 LYS A C 1
ATOM 3564 O O . LYS A 1 437 ? 16.565 -22.670 -27.583 1.00 87.50 437 LYS A O 1
ATOM 3569 N N . ALA A 1 438 ? 18.030 -21.202 -26.696 1.00 81.50 438 ALA A N 1
ATOM 3570 C CA . ALA A 1 438 ? 17.152 -20.050 -26.829 1.00 81.50 438 ALA A CA 1
ATOM 3571 C C . ALA A 1 438 ? 16.839 -19.763 -28.307 1.00 81.50 438 ALA A C 1
ATOM 3573 O O . ALA A 1 438 ? 17.700 -19.865 -29.184 1.00 81.50 438 ALA A O 1
ATOM 3574 N N . SER A 1 439 ? 15.586 -19.409 -28.599 1.00 76.00 439 SER A N 1
ATOM 3575 C CA . SER A 1 439 ? 15.183 -19.039 -29.957 1.00 76.00 439 SER A CA 1
ATOM 3576 C C . SER A 1 439 ? 16.017 -17.850 -30.449 1.00 76.00 439 SER A C 1
ATOM 3578 O O . SER A 1 439 ? 16.045 -16.805 -29.806 1.00 76.00 439 SER A O 1
ATOM 3580 N N . GLY A 1 440 ? 16.666 -18.001 -31.605 1.00 74.31 440 GLY A N 1
ATOM 3581 C CA . GLY A 1 440 ? 17.464 -16.943 -32.236 1.00 74.31 440 GLY A CA 1
ATOM 3582 C C . GLY A 1 440 ? 18.949 -16.910 -31.857 1.00 74.31 440 GLY A C 1
ATOM 3583 O O . GLY A 1 440 ? 19.671 -16.090 -32.415 1.00 74.31 440 GLY A O 1
ATOM 3584 N N . THR A 1 441 ? 19.442 -17.791 -30.977 1.00 72.50 441 THR A N 1
ATOM 3585 C CA . THR A 1 441 ? 20.882 -17.853 -30.673 1.00 72.50 441 THR A CA 1
ATOM 3586 C C . THR A 1 441 ? 21.650 -18.725 -31.671 1.00 72.50 441 THR A C 1
ATOM 3588 O O . THR A 1 441 ? 21.199 -19.803 -32.083 1.00 72.50 441 THR A O 1
ATOM 3591 N N . MET A 1 442 ? 22.843 -18.262 -32.065 1.00 71.38 442 MET A N 1
ATOM 3592 C CA . MET A 1 442 ? 23.813 -19.079 -32.799 1.00 71.38 442 MET A CA 1
ATOM 3593 C C . MET A 1 442 ? 24.479 -20.052 -31.816 1.00 71.38 442 MET A C 1
ATOM 3595 O O . MET A 1 442 ? 25.055 -19.621 -30.823 1.00 71.38 442 MET A O 1
ATOM 3599 N N . GLY A 1 443 ? 24.372 -21.361 -32.063 1.00 79.44 443 GLY A N 1
ATOM 3600 C CA . GLY A 1 443 ? 24.933 -22.399 -31.187 1.00 79.44 443 GLY A CA 1
ATOM 3601 C C . GLY A 1 443 ? 24.051 -23.641 -31.026 1.00 79.44 443 GLY A C 1
ATOM 3602 O O . GLY A 1 443 ? 22.941 -23.715 -31.563 1.00 79.44 443 GLY A O 1
ATOM 3603 N N . GLY A 1 444 ? 24.578 -24.641 -30.316 1.00 84.75 444 GLY A N 1
ATOM 3604 C CA . GLY A 1 444 ? 23.848 -25.840 -29.889 1.00 84.75 444 GLY A CA 1
ATOM 3605 C C . GLY A 1 444 ? 23.016 -25.603 -28.624 1.00 84.75 444 GLY A C 1
ATOM 3606 O O . GLY A 1 444 ? 22.913 -24.477 -28.141 1.00 84.75 444 GLY A O 1
ATOM 3607 N N . LYS A 1 445 ? 22.409 -26.667 -28.086 1.00 87.19 445 LYS A N 1
ATOM 3608 C CA . LYS A 1 445 ? 21.827 -26.623 -26.737 1.00 87.19 445 LYS A CA 1
ATOM 3609 C C . LYS A 1 445 ? 22.953 -26.482 -25.709 1.00 87.19 445 LYS A C 1
ATOM 3611 O O . LYS A 1 445 ? 24.013 -27.080 -25.887 1.00 87.19 445 LYS A O 1
ATOM 3616 N N . SER A 1 446 ? 22.716 -25.717 -24.651 1.00 88.31 446 SER A N 1
ATOM 3617 C CA . SER A 1 446 ? 23.648 -25.573 -23.532 1.00 88.31 446 SER A CA 1
ATOM 3618 C C . SER A 1 446 ? 22.928 -25.714 -22.189 1.00 88.31 446 SER A C 1
ATOM 3620 O O . SER A 1 446 ? 21.774 -25.271 -22.086 1.00 88.31 446 SER A O 1
ATOM 3622 N N . PRO A 1 447 ? 23.599 -26.251 -21.151 1.00 91.88 447 PRO A N 1
ATOM 3623 C CA . PRO A 1 447 ? 23.037 -26.337 -19.810 1.00 91.88 447 PRO A CA 1
ATOM 3624 C C . PRO A 1 447 ? 22.592 -24.962 -19.318 1.00 91.88 447 PRO A C 1
ATOM 3626 O O . PRO A 1 447 ? 23.377 -24.013 -19.292 1.00 91.88 447 PRO A O 1
ATOM 3629 N N . SER A 1 448 ? 21.321 -24.861 -18.950 1.00 91.50 448 SER A N 1
ATOM 3630 C CA . SER A 1 448 ? 20.643 -23.609 -18.629 1.00 91.50 448 SER A CA 1
ATOM 3631 C C . SER A 1 448 ? 19.809 -23.763 -17.368 1.00 91.50 448 SER A C 1
ATOM 3633 O O . SER A 1 448 ? 19.167 -24.796 -17.190 1.00 91.50 448 SER A O 1
ATOM 3635 N N . ILE A 1 449 ? 19.781 -22.732 -16.522 1.00 94.00 449 ILE A N 1
ATOM 3636 C CA . ILE A 1 449 ? 18.929 -22.725 -15.329 1.00 94.00 449 ILE A CA 1
ATOM 3637 C C . ILE A 1 449 ? 17.509 -22.323 -15.718 1.00 94.00 449 ILE A C 1
ATOM 3639 O O . ILE A 1 449 ? 17.281 -21.344 -16.431 1.00 94.00 449 ILE A O 1
ATOM 3643 N N . MET A 1 450 ? 16.558 -23.103 -15.223 1.00 95.12 450 MET A N 1
ATOM 3644 C CA . MET A 1 450 ? 15.137 -22.985 -15.496 1.00 95.12 450 MET A CA 1
ATOM 3645 C C . MET A 1 450 ? 14.370 -23.016 -14.182 1.00 95.12 450 MET A C 1
ATOM 3647 O O . MET A 1 450 ? 14.511 -23.964 -13.418 1.00 95.12 450 MET A O 1
ATOM 3651 N N . GLU A 1 451 ? 13.529 -22.022 -13.923 1.00 95.50 451 GLU A N 1
ATOM 3652 C CA . GLU A 1 451 ? 12.562 -22.088 -12.823 1.00 95.50 451 GLU A CA 1
ATOM 3653 C C . GLU A 1 451 ? 11.326 -22.861 -13.274 1.00 95.50 451 GLU A C 1
ATOM 3655 O O . GLU A 1 451 ? 10.756 -22.556 -14.321 1.00 95.50 451 GLU A O 1
ATOM 3660 N N . VAL A 1 452 ? 10.894 -23.839 -12.484 1.00 96.94 452 VAL A N 1
ATOM 3661 C CA . VAL A 1 452 ? 9.685 -24.624 -12.736 1.00 96.94 452 VAL A CA 1
ATOM 3662 C C . VAL A 1 452 ? 8.467 -23.784 -12.362 1.00 96.94 452 VAL A C 1
ATOM 3664 O O . VAL A 1 452 ? 8.237 -23.494 -11.192 1.00 96.94 452 VAL A O 1
ATOM 3667 N N . LEU A 1 453 ? 7.669 -23.393 -13.356 1.00 95.25 453 LEU A N 1
ATOM 3668 C CA . LEU A 1 453 ? 6.435 -22.633 -13.140 1.00 95.25 453 LEU A CA 1
ATOM 3669 C C . LEU A 1 453 ? 5.187 -23.516 -13.131 1.00 95.25 453 LEU A C 1
ATOM 3671 O O . LEU A 1 453 ? 4.199 -23.135 -12.507 1.00 95.25 453 LEU A O 1
ATOM 3675 N N . ALA A 1 454 ? 5.221 -24.637 -13.856 1.00 95.19 454 ALA A N 1
ATOM 3676 C CA . ALA A 1 454 ? 4.201 -25.680 -13.843 1.00 95.19 454 ALA A CA 1
ATOM 3677 C C . ALA A 1 454 ? 4.808 -27.023 -14.286 1.00 95.19 454 ALA A C 1
ATOM 3679 O O . ALA A 1 454 ? 5.696 -27.058 -15.141 1.00 95.19 454 ALA A O 1
ATOM 3680 N N . ASN A 1 455 ? 4.321 -28.128 -13.723 1.00 96.31 455 ASN A N 1
ATOM 3681 C CA . ASN A 1 455 ? 4.836 -29.475 -13.975 1.00 96.31 455 ASN A CA 1
ATOM 3682 C C . ASN A 1 455 ? 3.673 -30.465 -14.134 1.00 96.31 455 ASN A C 1
ATOM 3684 O O . ASN A 1 455 ? 3.401 -31.258 -13.235 1.00 96.31 455 ASN A O 1
ATOM 3688 N N . TYR A 1 456 ? 2.965 -30.377 -15.259 1.00 96.38 456 TYR A N 1
ATOM 3689 C CA . TYR A 1 456 ? 1.866 -31.283 -15.579 1.00 96.38 456 TYR A CA 1
ATOM 3690 C C . TYR A 1 456 ? 2.374 -32.541 -16.309 1.00 96.38 456 TYR A C 1
ATOM 3692 O O . TYR A 1 456 ? 3.436 -32.494 -16.941 1.00 96.38 456 TYR A O 1
ATOM 3700 N N . PRO A 1 457 ? 1.636 -33.669 -16.270 1.00 96.06 457 PRO A N 1
ATOM 3701 C CA . PRO A 1 457 ? 2.024 -34.890 -16.978 1.00 96.06 457 PRO A CA 1
ATOM 3702 C C . PRO A 1 457 ? 2.214 -34.689 -18.486 1.00 96.06 457 PRO A C 1
ATOM 3704 O O . PRO A 1 457 ? 3.137 -35.250 -19.076 1.00 96.06 457 PRO A O 1
ATOM 3707 N N . SER A 1 458 ? 1.366 -33.874 -19.117 1.00 97.00 458 SER A N 1
ATOM 3708 C CA . SER A 1 458 ? 1.405 -33.648 -20.566 1.00 97.00 458 SER A CA 1
ATOM 3709 C C . SER A 1 458 ? 2.324 -32.503 -21.007 1.00 97.00 458 SER A C 1
ATOM 3711 O O . SER A 1 458 ? 2.642 -32.405 -22.198 1.00 97.00 458 SER A O 1
ATOM 3713 N N . ILE A 1 459 ? 2.726 -31.617 -20.087 1.00 97.62 459 ILE A N 1
ATOM 3714 C CA . ILE A 1 459 ? 3.526 -30.431 -20.392 1.00 97.62 459 ILE A CA 1
ATOM 3715 C C . ILE A 1 459 ? 4.161 -29.821 -19.141 1.00 97.62 459 ILE A C 1
ATOM 3717 O O . ILE A 1 459 ? 3.555 -29.715 -18.076 1.00 97.62 459 ILE A O 1
ATOM 3721 N N . LYS A 1 460 ? 5.387 -29.331 -19.291 1.00 97.75 460 LYS A N 1
ATOM 3722 C CA . LYS A 1 460 ? 6.087 -28.542 -18.279 1.00 97.75 460 LYS A CA 1
ATOM 3723 C C . LYS A 1 460 ? 6.274 -27.118 -18.774 1.00 97.75 460 LYS A C 1
ATOM 3725 O O . LYS A 1 460 ? 6.518 -26.905 -19.963 1.00 97.75 460 LYS A O 1
ATOM 3730 N N . LEU A 1 461 ? 6.185 -26.161 -17.859 1.00 97.12 461 LEU A N 1
ATOM 3731 C CA . LEU A 1 461 ? 6.441 -24.750 -18.116 1.00 97.12 461 LEU A CA 1
ATOM 3732 C C . LEU A 1 461 ? 7.595 -24.275 -17.246 1.00 97.12 461 LEU A C 1
ATOM 3734 O O . LEU A 1 461 ? 7.561 -24.416 -16.021 1.00 97.12 461 LEU A O 1
ATOM 3738 N N . PHE A 1 462 ? 8.562 -23.633 -17.885 1.00 96.31 462 PHE A N 1
ATOM 3739 C CA . PHE A 1 462 ? 9.722 -23.063 -17.228 1.00 96.31 462 PHE A CA 1
ATOM 3740 C C . PHE A 1 462 ? 9.870 -21.571 -17.514 1.00 96.31 462 PHE A C 1
ATOM 3742 O O . PHE A 1 462 ? 9.484 -21.090 -18.580 1.00 96.31 462 PHE A O 1
ATOM 3749 N N . LYS A 1 463 ? 10.499 -20.847 -16.589 1.00 92.88 463 LYS A N 1
ATOM 3750 C CA . LYS A 1 463 ? 11.082 -19.526 -16.841 1.00 92.88 463 LYS A CA 1
ATOM 3751 C C . LYS A 1 463 ? 12.588 -19.678 -17.020 1.00 92.88 463 LYS A C 1
ATOM 3753 O O . LYS A 1 463 ? 13.272 -20.186 -16.135 1.00 92.88 463 LYS A O 1
ATOM 3758 N N . TYR A 1 464 ? 13.088 -19.238 -18.167 1.00 91.38 464 TYR A N 1
ATOM 3759 C CA . TYR A 1 464 ? 14.499 -19.328 -18.527 1.00 91.38 464 TYR A CA 1
ATOM 3760 C C . TYR A 1 464 ? 15.322 -18.200 -17.908 1.00 91.38 464 TYR A C 1
ATOM 3762 O O . TYR A 1 464 ? 14.966 -17.025 -18.030 1.00 91.38 464 TYR A O 1
ATOM 3770 N N . TYR A 1 465 ? 16.444 -18.577 -17.294 1.00 88.75 465 TYR A N 1
ATOM 3771 C CA . TYR A 1 465 ? 17.448 -17.672 -16.749 1.00 88.75 465 TYR A CA 1
ATOM 3772 C C . TYR A 1 465 ? 18.727 -17.760 -17.594 1.00 88.75 465 TYR A C 1
ATOM 3774 O O . TYR A 1 465 ? 19.417 -18.785 -17.550 1.00 88.75 465 TYR A O 1
ATOM 3782 N N . PRO A 1 466 ? 19.050 -16.728 -18.396 1.00 78.12 466 PRO A N 1
ATOM 3783 C CA . PRO A 1 466 ? 20.198 -16.778 -19.289 1.00 78.12 466 PRO A CA 1
ATOM 3784 C C . PRO A 1 466 ? 21.517 -16.844 -18.513 1.00 78.12 466 PRO A C 1
ATOM 3786 O O . PRO A 1 466 ? 21.736 -16.111 -17.551 1.00 78.12 466 PRO A O 1
ATOM 3789 N N . TYR A 1 467 ? 22.419 -17.713 -18.968 1.00 72.12 467 TYR A N 1
ATOM 3790 C CA . TYR A 1 467 ? 23.796 -17.778 -18.484 1.00 72.12 467 TYR A CA 1
ATOM 3791 C C . TYR A 1 467 ? 24.615 -16.669 -19.168 1.00 72.12 467 TYR A C 1
ATOM 3793 O O . TYR A 1 467 ? 24.947 -16.779 -20.350 1.00 72.12 467 TYR A O 1
ATOM 3801 N N . ILE A 1 468 ? 24.893 -15.571 -18.458 1.00 59.25 468 ILE A N 1
ATOM 3802 C CA . ILE A 1 468 ? 25.577 -14.398 -19.023 1.00 59.25 468 ILE A CA 1
ATOM 3803 C C . ILE A 1 468 ? 27.093 -14.630 -19.027 1.00 59.25 468 ILE A C 1
ATOM 3805 O O . ILE A 1 468 ? 27.738 -14.674 -17.983 1.00 59.25 468 ILE A O 1
ATOM 3809 N N . GLY A 1 469 ? 27.662 -14.735 -20.229 1.00 45.78 469 GLY A N 1
ATOM 3810 C CA . GLY A 1 469 ? 29.103 -14.635 -20.487 1.00 45.78 469 GLY A CA 1
ATOM 3811 C C . GLY A 1 469 ? 29.473 -13.599 -21.556 1.00 45.78 469 GLY A C 1
ATOM 3812 O O . GLY A 1 469 ? 30.642 -13.485 -21.904 1.00 45.78 469 GLY A O 1
ATOM 3813 N N . GLY A 1 470 ? 28.511 -12.843 -22.095 1.00 34.44 470 GLY A N 1
ATOM 3814 C CA . GLY A 1 470 ? 28.796 -11.835 -23.112 1.00 34.44 470 GLY A CA 1
ATOM 3815 C C . GLY A 1 470 ? 27.573 -11.008 -23.492 1.00 34.44 470 GLY A C 1
ATOM 3816 O O . GLY A 1 470 ? 26.605 -11.553 -24.010 1.00 34.44 470 GLY A O 1
ATOM 3817 N N . ILE A 1 471 ? 27.705 -9.695 -23.285 1.00 34.75 471 ILE A N 1
ATOM 3818 C CA . ILE A 1 471 ? 26.873 -8.596 -23.795 1.00 34.75 471 ILE A CA 1
ATOM 3819 C C . ILE A 1 471 ? 25.493 -8.472 -23.128 1.00 34.75 471 ILE A C 1
ATOM 3821 O O . ILE A 1 471 ? 24.644 -9.357 -23.192 1.00 34.75 471 ILE A O 1
ATOM 3825 N N . GLU A 1 472 ? 25.302 -7.319 -22.486 1.00 41.34 472 GLU A N 1
ATOM 3826 C CA . GLU A 1 472 ? 24.056 -6.831 -21.903 1.00 41.34 472 GLU A CA 1
ATOM 3827 C C . GLU A 1 472 ? 22.910 -6.926 -22.916 1.00 41.34 472 GLU A C 1
ATOM 3829 O O . GLU A 1 472 ? 22.898 -6.249 -23.945 1.00 41.34 472 GLU A O 1
ATOM 3834 N N . PHE A 1 473 ? 21.917 -7.759 -22.617 1.00 41.31 473 PHE A N 1
ATOM 3835 C CA . PHE A 1 473 ? 20.632 -7.721 -23.296 1.00 41.31 473 PHE A CA 1
ATOM 3836 C C . PHE A 1 473 ? 19.546 -7.502 -22.254 1.00 41.31 473 PHE A C 1
ATOM 3838 O O . PHE A 1 473 ? 19.456 -8.243 -21.277 1.00 41.31 473 PHE A O 1
ATOM 3845 N N . ASN A 1 474 ? 18.726 -6.477 -22.509 1.00 45.09 474 ASN A N 1
ATOM 3846 C CA . ASN A 1 474 ? 17.441 -6.235 -21.862 1.00 45.09 474 ASN A CA 1
ATOM 3847 C C . ASN A 1 474 ? 16.744 -7.555 -21.505 1.00 45.09 474 ASN A C 1
ATOM 3849 O O . ASN A 1 474 ? 16.641 -8.451 -22.346 1.00 45.09 474 ASN A O 1
ATOM 3853 N N . SER A 1 475 ? 16.287 -7.613 -20.257 1.00 48.16 475 SER A N 1
ATOM 3854 C CA . SER A 1 475 ? 15.726 -8.711 -19.462 1.00 48.16 475 SER A CA 1
ATOM 3855 C C . SER A 1 475 ? 14.460 -9.379 -20.026 1.00 48.16 475 SER A C 1
ATOM 3857 O O . SER A 1 475 ? 13.500 -9.644 -19.301 1.00 48.16 475 SER A O 1
ATOM 3859 N N . ASP A 1 476 ? 14.450 -9.713 -21.316 1.00 58.44 476 ASP A N 1
ATOM 3860 C CA . ASP A 1 476 ? 13.380 -10.477 -21.946 1.00 58.44 476 ASP A CA 1
ATOM 3861 C C . ASP A 1 476 ? 13.441 -11.927 -21.436 1.00 58.44 476 ASP A C 1
ATOM 3863 O O . ASP A 1 476 ? 14.044 -12.809 -22.050 1.00 58.44 476 ASP A O 1
ATOM 3867 N N . TYR A 1 477 ? 12.832 -12.183 -20.276 1.00 70.56 477 TYR A N 1
ATOM 3868 C CA . TYR A 1 477 ? 12.599 -13.536 -19.781 1.00 70.56 477 TYR A CA 1
ATOM 3869 C C . TYR A 1 477 ? 11.884 -14.355 -20.864 1.00 70.56 477 TYR A C 1
ATOM 3871 O O . TYR A 1 477 ? 10.918 -13.888 -21.471 1.00 70.56 477 TYR A O 1
ATOM 3879 N N . ALA A 1 478 ? 12.340 -15.587 -21.091 1.00 84.00 478 ALA A N 1
ATOM 3880 C CA . ALA A 1 478 ? 11.659 -16.518 -21.984 1.00 84.00 478 ALA A CA 1
ATOM 3881 C C . ALA A 1 478 ? 10.870 -17.541 -21.162 1.00 84.00 478 ALA A C 1
ATOM 3883 O O . ALA A 1 478 ? 11.405 -18.141 -20.227 1.00 84.00 478 ALA A O 1
ATOM 3884 N N . PHE A 1 479 ? 9.614 -17.770 -21.537 1.00 91.44 479 PHE A N 1
ATOM 3885 C CA . PHE A 1 479 ? 8.826 -18.885 -21.017 1.00 91.44 479 PHE A CA 1
ATOM 3886 C C . PHE A 1 479 ? 8.993 -20.080 -21.949 1.00 91.44 479 PHE A C 1
ATOM 3888 O O . PHE A 1 479 ? 8.781 -19.947 -23.155 1.00 91.44 479 PHE A O 1
ATOM 3895 N N . VAL A 1 480 ? 9.414 -21.219 -21.401 1.00 94.75 480 VAL A N 1
ATOM 3896 C CA . VAL A 1 480 ? 9.760 -22.427 -22.155 1.00 94.75 480 VAL A CA 1
ATOM 3897 C C . VAL A 1 480 ? 8.763 -23.525 -21.827 1.00 94.75 480 VAL A C 1
ATOM 3899 O O . VAL A 1 480 ? 8.661 -23.955 -20.681 1.00 94.75 480 VAL A O 1
ATOM 3902 N N . PHE A 1 481 ? 8.052 -23.998 -22.841 1.00 96.44 481 PHE A N 1
ATOM 3903 C CA . PHE A 1 481 ? 7.187 -25.163 -22.736 1.00 96.44 481 PHE A CA 1
ATOM 3904 C C . PHE A 1 481 ? 7.941 -26.403 -23.200 1.00 96.44 481 PHE A C 1
ATOM 3906 O O . PHE A 1 481 ? 8.671 -26.349 -24.194 1.00 96.44 481 PHE A O 1
ATOM 3913 N N . VAL A 1 482 ? 7.758 -27.510 -22.486 1.00 96.56 482 VAL A N 1
ATOM 3914 C CA . VAL A 1 482 ? 8.408 -28.793 -22.770 1.00 96.56 482 VAL A CA 1
ATOM 3915 C C . VAL A 1 482 ? 7.375 -29.907 -22.673 1.00 96.56 482 VAL A C 1
ATOM 3917 O O . VAL A 1 482 ? 6.759 -30.092 -21.625 1.00 96.56 482 VAL A O 1
ATOM 3920 N N . LYS A 1 483 ? 7.191 -30.663 -23.754 1.00 96.44 483 LYS A N 1
ATOM 3921 C CA . LYS A 1 483 ? 6.332 -31.855 -23.785 1.00 96.44 483 LYS A CA 1
ATOM 3922 C C . LYS A 1 483 ? 7.111 -33.118 -23.379 1.00 96.44 483 LYS A C 1
ATOM 3924 O O . LYS A 1 483 ? 8.344 -33.098 -23.385 1.00 96.44 483 LYS A O 1
ATOM 3929 N N . PRO A 1 484 ? 6.423 -34.238 -23.078 1.00 95.94 484 PRO A N 1
ATOM 3930 C CA . PRO A 1 484 ? 7.055 -35.519 -22.754 1.00 95.94 484 PRO A CA 1
ATOM 3931 C C . PRO A 1 484 ? 8.051 -36.015 -23.810 1.00 95.94 484 PRO A C 1
ATOM 3933 O O . PRO A 1 484 ? 9.094 -36.564 -23.461 1.00 95.94 484 PRO A O 1
ATOM 3936 N N . ASP A 1 485 ? 7.773 -35.745 -25.089 1.00 94.75 485 ASP A N 1
ATOM 3937 C CA . ASP A 1 485 ? 8.636 -36.066 -26.235 1.00 94.75 485 ASP A CA 1
ATOM 3938 C C . ASP A 1 485 ? 9.880 -35.162 -26.359 1.00 94.75 485 ASP A C 1
ATOM 3940 O O . ASP A 1 485 ? 10.603 -35.231 -27.351 1.00 94.75 485 ASP A O 1
ATOM 3944 N N . GLN A 1 486 ? 10.134 -34.305 -25.363 1.00 92.81 486 GLN A N 1
ATOM 3945 C CA . GLN A 1 486 ? 11.224 -33.326 -25.319 1.00 92.81 486 GLN A CA 1
ATOM 3946 C C . GLN A 1 486 ? 11.143 -32.235 -26.394 1.00 92.81 486 GLN A C 1
ATOM 3948 O O . GLN A 1 486 ? 12.097 -31.468 -26.567 1.00 92.81 486 GLN A O 1
ATOM 3953 N N . SER A 1 487 ? 10.016 -32.113 -27.104 1.00 93.00 487 SER A N 1
ATOM 3954 C CA . SER A 1 487 ? 9.787 -30.968 -27.977 1.00 93.00 487 SER A CA 1
ATOM 3955 C C . SER A 1 487 ? 9.615 -29.709 -27.131 1.00 93.00 487 SER A C 1
ATOM 3957 O O . SER A 1 487 ? 8.855 -29.677 -26.155 1.00 93.00 487 SER A O 1
ATOM 3959 N N . THR A 1 488 ? 10.330 -28.650 -27.506 1.00 94.12 488 THR A N 1
ATOM 3960 C CA . THR A 1 488 ? 10.325 -27.387 -26.771 1.00 94.12 488 THR A CA 1
ATOM 3961 C C . THR A 1 488 ? 9.876 -26.229 -27.644 1.00 94.12 488 THR A C 1
ATOM 3963 O O . THR A 1 488 ? 10.130 -26.191 -28.850 1.00 94.12 488 THR A O 1
ATOM 3966 N N . ILE A 1 489 ? 9.215 -25.260 -27.023 1.00 93.75 489 ILE A N 1
ATOM 3967 C CA . ILE A 1 489 ? 8.964 -23.951 -27.617 1.00 93.75 489 ILE A CA 1
ATOM 3968 C C . ILE A 1 489 ? 9.212 -22.879 -26.571 1.00 93.75 489 ILE A C 1
ATOM 3970 O O . ILE A 1 489 ? 8.986 -23.088 -25.381 1.00 93.75 489 ILE A O 1
ATOM 3974 N N . SER A 1 490 ? 9.664 -21.721 -27.024 1.00 91.06 490 SER A N 1
ATOM 3975 C CA . SER A 1 490 ? 9.822 -20.555 -26.176 1.00 91.06 490 SER A CA 1
ATOM 3976 C C . SER A 1 490 ? 9.363 -19.306 -26.882 1.00 91.06 490 SER A C 1
ATOM 3978 O O . SER A 1 490 ? 9.566 -19.181 -28.093 1.00 91.06 490 SER A O 1
ATOM 3980 N N . PHE A 1 491 ? 8.873 -18.353 -26.107 1.00 83.88 491 PHE A N 1
ATOM 3981 C CA . PHE A 1 491 ? 8.510 -17.039 -26.608 1.00 83.88 491 PHE A CA 1
ATOM 3982 C C . PHE A 1 491 ? 9.334 -15.985 -25.878 1.00 83.88 491 PHE A C 1
ATOM 3984 O O . PHE A 1 491 ? 9.453 -16.027 -24.655 1.00 83.88 491 PHE A O 1
ATOM 3991 N N . THR A 1 492 ? 9.908 -15.058 -26.638 1.00 78.00 492 THR A N 1
ATOM 3992 C CA . THR A 1 492 ? 10.507 -13.828 -26.112 1.00 78.00 492 THR A CA 1
ATOM 3993 C C . THR A 1 492 ? 9.668 -12.645 -26.581 1.00 78.00 492 THR A C 1
ATOM 3995 O O . THR A 1 492 ? 8.988 -12.740 -27.609 1.00 78.00 492 THR A O 1
ATOM 3998 N N . GLY A 1 493 ? 9.740 -11.515 -25.869 1.00 68.06 493 GLY A N 1
ATOM 3999 C CA . GLY A 1 493 ? 9.006 -10.287 -26.211 1.00 68.06 493 GLY A CA 1
ATOM 4000 C C . GLY A 1 493 ? 9.214 -9.789 -27.647 1.00 68.06 493 GLY A C 1
ATOM 4001 O O . GLY A 1 493 ? 8.384 -9.058 -28.178 1.00 68.06 493 GLY A O 1
ATOM 4002 N N . LYS A 1 494 ? 10.301 -10.221 -28.296 1.00 69.88 494 LYS A N 1
ATOM 4003 C CA . LYS A 1 494 ? 10.726 -9.794 -29.634 1.00 69.88 494 LYS A CA 1
ATOM 4004 C C . LYS A 1 494 ? 10.435 -10.806 -30.750 1.00 69.88 494 LYS A C 1
ATOM 4006 O O . LYS A 1 494 ? 10.761 -10.539 -31.905 1.00 69.88 494 LYS A O 1
ATO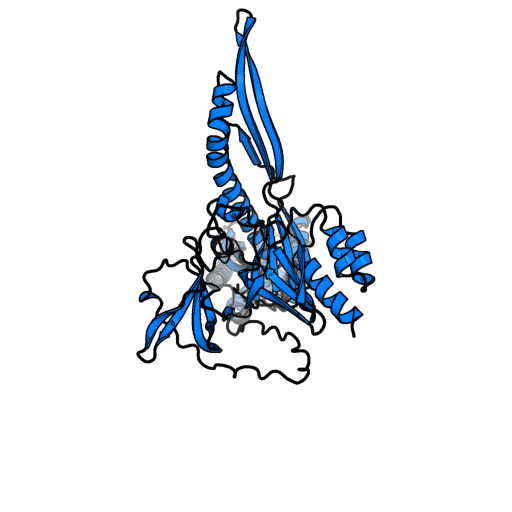M 4011 N N . ASP A 1 495 ? 9.857 -11.971 -30.454 1.00 78.56 495 ASP A N 1
ATOM 4012 C CA . ASP A 1 495 ? 9.619 -12.998 -31.477 1.00 78.56 495 ASP A CA 1
ATOM 4013 C C . ASP A 1 495 ? 8.411 -12.648 -32.363 1.00 78.56 495 ASP A C 1
ATOM 4015 O O . ASP A 1 495 ? 7.283 -13.035 -32.076 1.00 78.56 495 ASP A O 1
ATOM 4019 N N . MET A 1 496 ? 8.638 -11.956 -33.485 1.00 81.81 496 MET A N 1
ATOM 4020 C CA . MET A 1 496 ? 7.579 -11.556 -34.432 1.00 81.81 496 MET A CA 1
ATOM 4021 C C . MET A 1 496 ? 6.739 -12.726 -34.980 1.00 81.81 496 MET A C 1
ATOM 4023 O O . MET A 1 496 ? 5.628 -12.512 -35.463 1.00 81.81 496 MET A O 1
ATOM 4027 N N . PHE A 1 497 ? 7.231 -13.966 -34.892 1.00 87.69 497 PHE A N 1
ATOM 4028 C CA . PHE A 1 497 ? 6.533 -15.159 -35.377 1.00 87.69 497 PHE A CA 1
ATOM 4029 C C . PHE A 1 497 ? 5.999 -16.049 -34.247 1.00 87.69 497 PHE A C 1
ATOM 4031 O O . PHE A 1 497 ? 5.603 -17.192 -34.510 1.00 87.69 497 PHE A O 1
ATOM 4038 N N . TRP A 1 498 ? 5.944 -15.541 -33.009 1.00 89.69 498 TRP A N 1
ATOM 4039 C CA . TRP A 1 498 ? 5.549 -16.323 -31.836 1.00 89.69 498 TRP A CA 1
ATOM 4040 C C . TRP A 1 498 ? 4.185 -16.999 -32.022 1.00 89.69 498 TRP A C 1
ATOM 4042 O O . TRP A 1 498 ? 4.058 -18.184 -31.727 1.00 89.69 498 TRP A O 1
ATOM 4052 N N . LYS A 1 499 ? 3.192 -16.310 -32.608 1.00 93.19 499 LYS A N 1
ATOM 4053 C CA . LYS A 1 499 ? 1.845 -16.867 -32.842 1.00 93.19 499 LYS A CA 1
ATOM 4054 C C . LYS A 1 499 ? 1.864 -18.109 -33.718 1.00 93.19 499 LYS A C 1
ATOM 4056 O O . LYS A 1 499 ? 1.233 -19.110 -33.392 1.00 93.19 499 LYS A O 1
ATOM 4061 N N . LYS A 1 500 ? 2.594 -18.053 -34.835 1.00 93.88 500 LYS A N 1
ATOM 4062 C CA . LYS A 1 500 ? 2.693 -19.176 -35.775 1.00 93.88 500 LYS A CA 1
ATOM 4063 C C . LYS A 1 500 ? 3.361 -20.373 -35.102 1.00 93.88 500 LYS A C 1
ATOM 4065 O O . LYS A 1 500 ? 2.868 -21.492 -35.220 1.00 93.88 500 LYS A O 1
ATOM 4070 N N . LYS A 1 501 ? 4.449 -20.135 -34.362 1.00 93.00 501 LYS A N 1
ATOM 4071 C CA . LYS A 1 501 ? 5.134 -21.189 -33.603 1.00 93.00 501 LYS A CA 1
ATOM 4072 C C . LYS A 1 501 ? 4.218 -21.777 -32.522 1.00 93.00 501 LYS A C 1
ATOM 4074 O O . LYS A 1 501 ? 4.120 -22.995 -32.428 1.00 93.00 501 LYS A O 1
ATOM 4079 N N . ALA A 1 502 ? 3.513 -20.930 -31.766 1.00 94.56 502 ALA A N 1
ATOM 4080 C CA . ALA A 1 502 ? 2.582 -21.338 -30.716 1.00 94.56 502 ALA A CA 1
ATOM 4081 C C . ALA A 1 502 ? 1.447 -22.201 -31.273 1.00 94.56 502 ALA A C 1
ATOM 4083 O O . ALA A 1 502 ? 1.224 -23.298 -30.773 1.00 94.56 502 ALA A O 1
ATOM 4084 N N . ARG A 1 503 ? 0.792 -21.766 -32.358 1.00 96.19 503 ARG A N 1
ATOM 4085 C CA . ARG A 1 503 ? -0.265 -22.542 -33.023 1.00 96.19 503 ARG A CA 1
ATOM 4086 C C . ARG A 1 503 ? 0.225 -23.915 -33.470 1.00 96.19 503 ARG A C 1
ATOM 4088 O O . ARG A 1 503 ? -0.467 -24.899 -33.253 1.00 96.19 503 ARG A O 1
ATOM 4095 N N . ASN A 1 504 ? 1.421 -23.992 -34.052 1.00 96.50 504 ASN A N 1
ATOM 4096 C CA . ASN A 1 504 ? 1.997 -25.270 -34.470 1.00 96.50 504 ASN A CA 1
ATOM 4097 C C . ASN A 1 504 ? 2.303 -26.174 -33.269 1.00 96.50 504 ASN A C 1
ATOM 4099 O O . ASN A 1 504 ? 2.007 -27.365 -33.297 1.00 96.50 504 ASN A O 1
ATOM 4103 N N . TYR A 1 505 ? 2.876 -25.613 -32.203 1.00 96.94 505 TYR A N 1
ATOM 4104 C CA . TYR A 1 505 ? 3.214 -26.376 -31.006 1.00 96.94 505 TYR A CA 1
ATOM 4105 C C . TYR A 1 505 ? 1.964 -26.863 -30.262 1.00 96.94 505 TYR A C 1
ATOM 4107 O O . TYR A 1 505 ? 1.921 -28.009 -29.823 1.00 96.94 505 TYR A O 1
ATOM 4115 N N . PHE A 1 506 ? 0.919 -26.042 -30.175 1.00 97.44 506 PHE A N 1
ATOM 4116 C CA . PHE A 1 506 ? -0.340 -26.345 -29.489 1.00 97.44 506 PHE A CA 1
ATOM 4117 C C . PHE A 1 506 ? -1.462 -26.800 -30.435 1.00 97.44 506 PHE A C 1
ATOM 4119 O O . PHE A 1 506 ? -2.632 -26.749 -30.066 1.00 97.44 506 PHE A O 1
ATOM 4126 N N . ALA A 1 507 ? -1.126 -27.288 -31.636 1.00 97.00 507 ALA A N 1
ATOM 4127 C CA . ALA A 1 507 ? -2.095 -27.587 -32.698 1.00 97.00 507 ALA A CA 1
ATOM 4128 C C . ALA A 1 507 ? -3.218 -28.556 -32.282 1.00 97.00 507 ALA A C 1
ATOM 4130 O O . ALA A 1 507 ? -4.300 -28.530 -32.861 1.00 97.00 507 ALA A O 1
ATOM 4131 N N . SER A 1 508 ? -2.982 -29.396 -31.270 1.00 96.25 508 SER A N 1
ATOM 4132 C CA . SER A 1 508 ? -3.964 -30.358 -30.763 1.00 96.25 508 SER A CA 1
ATOM 4133 C C . SER A 1 508 ? -4.893 -29.823 -29.667 1.00 96.25 508 SER A C 1
ATOM 4135 O O . SER A 1 508 ? -5.681 -30.605 -29.152 1.00 96.25 508 SER A O 1
ATOM 4137 N N . CYS A 1 509 ? -4.778 -28.563 -29.235 1.00 97.81 509 CYS A N 1
ATOM 4138 C CA . CYS A 1 509 ? -5.562 -28.023 -28.117 1.00 97.81 509 CYS A CA 1
ATOM 4139 C C . CYS A 1 509 ? -6.311 -26.753 -28.535 1.00 97.81 509 CYS A C 1
ATOM 4141 O O . CYS A 1 509 ? -5.787 -25.642 -28.453 1.00 97.81 509 CYS A O 1
ATOM 4143 N N . LYS A 1 510 ? -7.561 -26.931 -28.984 1.00 97.62 510 LYS A N 1
ATOM 4144 C CA . LYS A 1 510 ? -8.434 -25.852 -29.479 1.00 97.62 510 LYS A CA 1
ATOM 4145 C C . LYS A 1 510 ? -8.571 -24.660 -28.508 1.00 97.62 510 LYS A C 1
ATOM 4147 O O . LYS A 1 510 ? -8.416 -23.544 -28.992 1.00 97.62 510 LYS A O 1
ATOM 4152 N N . PRO A 1 511 ? -8.762 -24.842 -27.183 1.00 97.88 511 PRO A N 1
ATOM 4153 C CA . PRO A 1 511 ? -8.859 -23.716 -26.247 1.00 97.88 511 PRO A CA 1
ATOM 4154 C C . PRO A 1 511 ? -7.655 -22.765 -26.290 1.00 97.88 511 PRO A C 1
ATOM 4156 O O . PRO A 1 511 ? -7.825 -21.548 -26.290 1.00 97.88 511 PRO A O 1
ATOM 4159 N N . ILE A 1 512 ? -6.438 -23.307 -26.411 1.00 97.12 512 ILE A N 1
ATOM 4160 C CA . ILE A 1 512 ? -5.217 -22.495 -26.514 1.00 97.12 512 ILE A CA 1
ATOM 4161 C C . ILE A 1 512 ? -5.167 -21.760 -27.853 1.00 97.12 512 ILE A C 1
ATOM 4163 O O . ILE A 1 512 ? -4.779 -20.595 -27.900 1.00 97.12 512 ILE A O 1
ATOM 4167 N N . LEU A 1 513 ? -5.570 -22.413 -28.948 1.00 97.62 513 LEU A N 1
ATOM 4168 C CA . LEU A 1 513 ? -5.636 -21.766 -30.263 1.00 97.62 513 LEU A CA 1
ATOM 4169 C C . LEU A 1 513 ? -6.601 -20.572 -30.241 1.00 97.62 513 LEU A C 1
ATOM 4171 O O . LEU A 1 513 ? -6.253 -19.500 -30.736 1.00 97.62 513 LEU A O 1
ATOM 4175 N N . ASP A 1 514 ? -7.756 -20.731 -29.596 1.00 96.94 514 ASP A N 1
ATOM 4176 C CA . ASP A 1 514 ? -8.740 -19.660 -29.437 1.00 96.94 514 ASP A CA 1
ATOM 4177 C C . ASP A 1 514 ? -8.183 -18.495 -28.588 1.00 96.94 514 ASP A C 1
ATOM 4179 O O . ASP A 1 514 ? -8.486 -17.331 -28.860 1.00 96.94 514 ASP A O 1
ATOM 4183 N N . GLU A 1 515 ? -7.341 -18.760 -27.578 1.00 96.19 515 GLU A N 1
ATOM 4184 C CA . GLU A 1 515 ? -6.640 -17.703 -26.830 1.00 96.19 515 GLU A CA 1
ATOM 4185 C C . GLU A 1 515 ? -5.555 -17.000 -27.651 1.00 96.19 515 GLU A C 1
ATOM 4187 O O . GLU A 1 515 ? -5.483 -15.769 -27.640 1.00 96.19 515 GLU A O 1
ATOM 4192 N N . ILE A 1 516 ? -4.735 -17.747 -28.399 1.00 95.12 516 ILE A N 1
ATOM 4193 C CA . ILE A 1 516 ? -3.693 -17.179 -29.273 1.00 95.12 516 ILE A CA 1
ATOM 4194 C C . ILE A 1 516 ? -4.296 -16.162 -30.255 1.00 95.12 516 ILE A C 1
ATOM 4196 O O . ILE A 1 516 ? -3.672 -15.143 -30.580 1.00 95.12 516 ILE A O 1
ATOM 4200 N N . ASP A 1 517 ? -5.520 -16.418 -30.705 1.00 93.81 517 ASP A N 1
ATOM 4201 C CA . ASP A 1 517 ? -6.219 -15.597 -31.690 1.00 93.81 517 ASP A CA 1
ATOM 4202 C C . ASP A 1 517 ? -6.739 -14.286 -31.101 1.00 93.81 517 ASP A C 1
ATOM 4204 O O . ASP A 1 517 ? -6.761 -13.267 -31.795 1.00 93.81 517 ASP A O 1
ATOM 4208 N N . LYS A 1 518 ? -7.057 -14.282 -29.803 1.00 93.94 518 LYS A N 1
ATOM 4209 C CA . LYS A 1 518 ? -7.472 -13.088 -29.052 1.00 93.94 518 LYS A CA 1
ATOM 4210 C C . LYS A 1 518 ? -6.300 -12.174 -28.698 1.00 93.94 518 LYS A C 1
ATOM 4212 O O . LYS A 1 518 ? -6.484 -10.964 -28.555 1.00 93.94 518 LYS A O 1
ATOM 4217 N N . LEU A 1 519 ? -5.098 -12.727 -28.536 1.00 87.56 519 LEU A N 1
ATOM 4218 C CA . LEU A 1 519 ? -3.913 -11.938 -28.195 1.00 87.56 519 LEU A CA 1
ATOM 4219 C C . LEU A 1 519 ? -3.526 -11.006 -29.350 1.00 87.56 519 LEU A C 1
ATOM 4221 O O . LEU A 1 519 ? -3.641 -11.363 -30.517 1.00 87.56 519 LEU A O 1
ATOM 4225 N N . LYS A 1 520 ? -3.045 -9.795 -29.055 1.00 84.06 520 LYS A N 1
ATOM 4226 C CA . LYS A 1 520 ? -2.526 -8.860 -30.077 1.00 84.06 520 LYS A CA 1
ATOM 4227 C C . LYS A 1 520 ? -1.065 -9.205 -30.430 1.00 84.06 520 LYS A C 1
ATOM 4229 O O . LYS A 1 520 ? -0.655 -10.355 -30.317 1.00 84.06 520 LYS A O 1
ATOM 4234 N N . PHE A 1 521 ? -0.266 -8.238 -30.882 1.00 73.25 521 PHE A N 1
ATOM 4235 C CA . PHE A 1 521 ? 1.143 -8.434 -31.264 1.00 73.25 521 PHE A CA 1
ATOM 4236 C C . PHE A 1 521 ? 2.100 -8.741 -30.091 1.00 73.25 521 PHE A C 1
ATOM 4238 O O . PHE A 1 521 ? 3.299 -8.875 -30.309 1.00 73.25 521 PHE A O 1
ATOM 4245 N N . VAL A 1 522 ? 1.600 -8.881 -28.861 1.00 75.81 522 VAL A N 1
ATOM 4246 C CA . VAL A 1 522 ? 2.419 -9.066 -27.653 1.00 75.81 522 VAL A CA 1
ATOM 4247 C C . VAL A 1 522 ? 2.562 -10.554 -27.334 1.00 75.81 522 VAL A C 1
ATOM 4249 O O . VAL A 1 522 ? 1.567 -11.275 -27.342 1.00 75.81 522 VAL A O 1
ATOM 4252 N N . SER A 1 523 ? 3.785 -11.008 -27.053 1.00 77.62 523 SER A N 1
ATOM 4253 C CA . SER A 1 523 ? 4.057 -12.377 -26.595 1.00 77.62 523 SER A CA 1
ATOM 4254 C C . SER A 1 523 ? 3.328 -12.692 -25.277 1.00 77.62 523 SER A C 1
ATOM 4256 O O . SER A 1 523 ? 3.124 -11.782 -24.468 1.00 77.62 523 SER A O 1
ATOM 4258 N N . PRO A 1 524 ? 2.983 -13.963 -25.001 1.00 84.31 524 PRO A N 1
ATOM 4259 C CA . PRO A 1 524 ? 2.343 -14.334 -23.741 1.00 84.31 524 PRO A CA 1
ATOM 4260 C C . PRO A 1 524 ? 3.229 -13.974 -22.538 1.00 84.31 524 PRO A C 1
ATOM 4262 O O . PRO A 1 524 ? 4.433 -14.231 -22.535 1.00 84.31 524 PRO A O 1
ATOM 4265 N N . ASN A 1 525 ? 2.625 -13.380 -21.506 1.00 87.38 525 ASN A N 1
ATOM 4266 C CA . ASN A 1 525 ? 3.281 -13.151 -20.217 1.00 87.38 525 ASN A CA 1
ATOM 4267 C C . ASN A 1 525 ? 3.220 -14.419 -19.338 1.00 87.38 525 ASN A C 1
ATOM 4269 O O . ASN A 1 525 ? 2.719 -15.463 -19.766 1.00 87.38 525 ASN A O 1
ATOM 4273 N N . MET A 1 526 ? 3.719 -14.341 -18.099 1.00 87.69 526 MET A N 1
ATOM 4274 C CA . MET A 1 526 ? 3.763 -15.489 -17.183 1.00 87.69 526 MET A CA 1
ATOM 4275 C C . MET A 1 526 ? 2.378 -16.092 -16.911 1.00 87.69 526 MET A C 1
ATOM 4277 O O . MET A 1 526 ? 2.229 -17.312 -16.924 1.00 87.69 526 MET A O 1
ATOM 4281 N N . ASN A 1 527 ? 1.367 -15.248 -16.688 1.00 87.75 527 ASN A N 1
ATOM 4282 C CA . ASN A 1 527 ? 0.018 -15.695 -16.339 1.00 87.75 527 ASN A CA 1
ATOM 4283 C C . ASN A 1 527 ? -0.648 -16.408 -17.518 1.00 87.75 527 ASN A C 1
ATOM 4285 O O . ASN A 1 527 ? -1.182 -17.500 -17.349 1.00 87.75 527 ASN A O 1
ATOM 4289 N N . ILE A 1 528 ? -0.534 -15.837 -18.721 1.00 91.94 528 ILE A N 1
ATOM 4290 C CA . ILE A 1 528 ? -1.020 -16.475 -19.952 1.00 91.94 528 ILE A CA 1
ATOM 4291 C C . ILE A 1 528 ? -0.288 -17.802 -20.178 1.00 91.94 528 ILE A C 1
ATOM 4293 O O . ILE A 1 528 ? -0.911 -18.812 -20.482 1.00 91.94 528 ILE A O 1
ATOM 4297 N N . SER A 1 529 ? 1.030 -17.830 -19.971 1.00 94.44 529 SER A N 1
ATOM 4298 C CA . SER A 1 529 ? 1.815 -19.048 -20.180 1.00 94.44 529 SER A CA 1
ATOM 4299 C C . SER A 1 529 ? 1.420 -20.171 -19.213 1.00 94.44 529 SER A C 1
ATOM 4301 O O . SER A 1 529 ? 1.326 -21.325 -19.627 1.00 94.44 529 SER A O 1
ATOM 4303 N N . ARG A 1 530 ? 1.147 -19.843 -17.940 1.00 94.50 530 ARG A N 1
ATOM 4304 C CA . ARG A 1 530 ? 0.618 -20.798 -16.950 1.00 94.50 530 ARG A CA 1
ATOM 4305 C C . ARG A 1 530 ? -0.761 -21.317 -17.348 1.00 94.50 530 ARG A C 1
ATOM 4307 O O . ARG A 1 530 ? -0.951 -22.528 -17.357 1.00 94.50 530 ARG A O 1
ATOM 4314 N N . SER A 1 531 ? -1.657 -20.415 -17.754 1.00 95.56 531 SER A N 1
ATOM 4315 C CA . SER A 1 531 ? -2.986 -20.762 -18.272 1.00 95.56 531 SER A CA 1
ATOM 4316 C C . SER A 1 531 ? -2.889 -21.755 -19.436 1.00 95.56 531 SER A C 1
ATOM 4318 O O . SER A 1 531 ? -3.545 -22.791 -19.438 1.00 95.56 531 SER A O 1
ATOM 4320 N N . TRP A 1 532 ? -1.984 -21.522 -20.392 1.00 97.12 532 TRP A N 1
ATOM 4321 C CA . TRP A 1 532 ? -1.782 -22.443 -21.516 1.00 97.12 532 TRP A CA 1
ATOM 4322 C C . TRP A 1 532 ? -1.250 -23.808 -21.101 1.00 97.12 532 TRP A C 1
ATOM 4324 O O . TRP A 1 532 ? -1.662 -24.811 -21.675 1.00 97.12 532 TRP A O 1
ATOM 4334 N N . ALA A 1 533 ? -0.338 -23.868 -20.129 1.00 96.94 533 ALA A N 1
ATOM 4335 C CA . ALA A 1 533 ? 0.160 -25.143 -19.626 1.00 96.94 533 ALA A CA 1
ATOM 4336 C C . ALA A 1 533 ? -0.977 -25.970 -18.998 1.00 96.94 533 ALA A C 1
ATOM 4338 O O . ALA A 1 533 ? -1.101 -27.155 -19.294 1.00 96.94 533 ALA A O 1
ATOM 4339 N N . GLU A 1 534 ? -1.842 -25.329 -18.211 1.00 97.12 534 GLU A N 1
ATOM 4340 C CA . GLU A 1 534 ? -3.016 -25.964 -17.607 1.00 97.12 534 GLU A CA 1
ATOM 4341 C C . GLU A 1 534 ? -4.045 -26.406 -18.659 1.00 97.12 534 GLU A C 1
ATOM 4343 O O . GLU A 1 534 ? -4.475 -27.559 -18.670 1.00 97.12 534 GLU A O 1
ATOM 4348 N N . MET A 1 535 ? -4.403 -25.522 -19.598 1.00 97.50 535 MET A N 1
ATOM 4349 C CA . MET A 1 535 ? -5.322 -25.853 -20.692 1.00 97.50 535 MET A CA 1
ATOM 4350 C C . MET A 1 535 ? -4.812 -27.022 -21.534 1.00 97.50 535 MET A C 1
ATOM 4352 O O . MET A 1 535 ? -5.599 -27.871 -21.949 1.00 97.50 535 MET A O 1
ATOM 4356 N N . TYR A 1 536 ? -3.505 -27.070 -21.801 1.00 97.56 536 TYR A N 1
ATOM 4357 C CA . TYR A 1 536 ? -2.922 -28.139 -22.601 1.00 97.56 536 TYR A CA 1
ATOM 4358 C C . TYR A 1 536 ? -3.012 -29.483 -21.885 1.00 97.56 536 TYR A C 1
ATOM 4360 O O . TYR A 1 536 ? -3.280 -30.489 -22.541 1.00 97.56 536 TYR A O 1
ATOM 4368 N N . ASP A 1 537 ? -2.838 -29.497 -20.562 1.00 97.31 537 ASP A N 1
ATOM 4369 C CA . ASP A 1 537 ? -3.007 -30.712 -19.772 1.00 97.31 537 ASP A CA 1
ATOM 4370 C C . ASP A 1 537 ? -4.436 -31.226 -19.794 1.00 97.31 537 ASP A C 1
ATOM 4372 O O . ASP A 1 537 ? -4.662 -32.395 -20.100 1.00 97.31 537 ASP A O 1
ATOM 4376 N N . ASN A 1 538 ? -5.405 -30.329 -19.643 1.00 96.19 538 ASN A N 1
ATOM 4377 C CA . ASN A 1 538 ? -6.818 -30.676 -19.761 1.00 96.19 538 ASN A CA 1
ATOM 4378 C C . ASN A 1 538 ? -7.206 -31.157 -21.173 1.00 96.19 538 ASN A C 1
ATOM 4380 O O . ASN A 1 538 ? -8.154 -31.915 -21.324 1.00 96.19 538 ASN A O 1
ATOM 4384 N N . CYS A 1 539 ? -6.481 -30.746 -22.218 1.00 95.75 539 CYS A N 1
ATOM 4385 C CA . CYS A 1 539 ? -6.671 -31.240 -23.587 1.00 95.75 539 CYS A CA 1
ATOM 4386 C C . CYS A 1 539 ? -6.110 -32.660 -23.822 1.00 95.75 539 CYS A C 1
ATOM 4388 O O . CYS A 1 539 ? -6.300 -33.204 -24.915 1.00 95.75 539 CYS A O 1
ATOM 4390 N N . LYS A 1 540 ? -5.326 -33.212 -22.886 1.00 89.25 540 LYS A N 1
ATOM 4391 C CA . LYS A 1 540 ? -4.611 -34.495 -23.031 1.00 89.25 540 LYS A CA 1
ATOM 4392 C C . LYS A 1 540 ? -5.015 -35.562 -22.016 1.00 89.25 540 LYS A C 1
ATOM 4394 O O . LYS A 1 540 ? -4.610 -36.709 -22.207 1.00 89.25 540 LYS A O 1
ATOM 4399 N N . GLN A 1 541 ? -5.766 -35.182 -20.986 1.00 73.00 541 GLN A N 1
ATOM 4400 C CA . GLN A 1 541 ? -6.575 -36.095 -20.178 1.00 73.00 541 GLN A CA 1
ATOM 4401 C C . GLN A 1 541 ? -7.762 -36.583 -21.012 1.00 73.00 541 GLN A C 1
ATOM 4403 O O . GLN A 1 541 ? -8.078 -37.787 -20.901 1.00 73.00 541 GLN A O 1
#

pLDDT: mean 85.53, std 15.16, range [32.62, 98.12]

Sequence (541 aa):
MDKNSTPISHTCFPESSALSPLKTYQPRISEPVGFLSAQGTNRIMLINNFIDIGGYKKLEADGEFIIDILLDGIQYTENRKITNSTADKAGKITNSYSYKVVFYIPITIRILDANQNTMTTFEIRNSKNLQDWTSSRYAHSRDLDEKINDERDQSIKPLVKKYIETALRDLSIHLTKQYGFREERDWVTFYELDSPHPKYTNYKKQIDLIEKEFKSYKSGMNVQDARQRIQPAMDYFADQISKLNKSDKQQYKLLKHTLINLFQLHFYLDDYEGFKKYGDLYSKLEDDSVWEDSRLLSLDKLHKSMKACGATSLYHMRDLTDIKPYATTFPTREKGSGVQQPNEISSTQEVDLSRFKRNPTDRVLNGVYIDKTHKQTTGYFVIATGDDDALIFAGSLANTHFIYLDEQGSPGTKPLEPKRVDSFIIDSRQFVVMDYKASGTMGGKSPSIMEVLANYPSIKLFKYYPYIGGIEFNSDYAFVFVKPDQSTISFTGKDMFWKKKARNYFASCKPILDEIDKLKFVSPNMNISRSWAEMYDNCKQ

=== Feature glossary ===
The record interleaves many kinds of information about one protein. Here is each kind framed as the question it answers.

Q: What does the local fold look like, residue by residue?
A: The Foldseek 3Di string encodes local tertiary geometry as a 20-letter alphabet — one character per residue — derived from the relative positions of nearby Cα atoms. Unlike the amino-acid sequence, 3Di is a direct function of the 3D structure, so two proteins with the same fold have similar 3Di strings even at low sequence identity.

Q: Which residues are in helices, strands, or loops?
A: The SS8 string is DSSP's per-residue secondary-structure call. α-helix (H) means an i→i+4 H-bond ladder; β-strand (E) means the residue participates in a β-sheet; 3₁₀ (G) and π (I) are tighter and wider helices; T/S are turns/bends; '-' is loop.

Q: How big and how compact is the whole molecule?
A: Radius of gyration (Rg) is the root-mean-square distance of Cα atoms from their centroid — a single number for overall size and compactness. A globular domain of N residues has Rg ≈ 2.2·N^0.38 Å; an extended or disordered chain has a much larger Rg. The Cα contact count is the number of residue pairs whose Cα atoms are within 8 Å and are more than four positions apart in sequence — a standard proxy for tertiary packing density. The bounding box is the smallest axis-aligned box enclosing all Cα atoms.

Q: Where is each backbone atom in 3D?
A: Structure coordinates are given as an mmCIF _atom_site loop: one row per atom with element, residue name, chain id, sequence number, and x/y/z position in Å. Only the four main-chain atoms per residue are included here; side chains are omitted to keep the record compact.

Q: What is the amino-acid chain?
A: Primary structure: the covalent order of the twenty standard amino acids along the backbone. Two proteins with the same sequence will (almost always) fold to the same structure; two with 30% identity often share a fold but not the details.

Q: What if only a Cα trace is available?
A: Three-state secondary structure (P-SEA) collapses the eight DSSP classes into helix (a), strand (b), and coil (c). P-SEA assigns these from Cα geometry alone — distances and angles — without requiring backbone oxygens, so it works on any Cα trace.

Q: What family and function is it annotated with?
A: Database cross-references. InterPro integrates a dozen domain/family signature databases into unified entries with residue-range hits. GO terms attach function/process/location labels with evidence codes. CATH codes position the fold in a four-level structural taxonomy. Organism is the NCBI-taxonomy species name.

Q: How confident is the AlphaFold model at each residue?
A: pLDDT is the predicted lDDT-Cα score: AlphaFold's confidence that the local environment of each residue (all inter-atomic distances within 15 Å) is correctly placed. It is a per-residue number between 0 and 100, with higher meaning more reliable.

Q: How mobile is each atom in the crystal?
A: B-factor (Debye–Waller factor) reflects atomic displacement in the crystal lattice. It is an experimental observable (units Å²), not a prediction; low values mean the atom is pinned down, high values mean it moves or is heterogeneous across the crystal.

Q: Which residues are buried vs exposed?
A: SASA measures how much of the protein is reachable by solvent. It is computed by rolling a water-sized probe over the atomic surface and summing the exposed area (Å²). Per-residue SASA distinguishes core (buried, low SASA) from surface (exposed, high SASA) residues; total SASA is a whole-molecule size measure.

Q: What do the diagnostic plots show?
A: Plot images: a contact map (which residues are close in 3D, as an N×N binary image), a Ramachandran scatter (backbone torsion angles, revealing secondary-structure composition at a glance), and — for AlphaFold structures — a PAE heatmap (pairwise prediction confidence).

Q: What known structures does this most resemble?
A: The Foldseek neighbor list gives the closest experimentally determined structures in the PDB, ranked by structural alignment. TM-score near 1 means near-identical fold; near 0.3 means only rough topology match. This is how one finds what a novel AlphaFold prediction most resembles in the solved-structure universe.

Q: Are the domains correctly placed relative to each other?
A: Predicted aligned error is AlphaFold's pairwise confidence. Unlike pLDDT (per-residue), PAE is per-residue-pair and captures whether two parts of the structure are correctly placed relative to each other. Units are ångströms of expected positional error.

Q: What do the rendered images show?
A: Structure images are PyMOL renders from six orthogonal camera directions. Cartoon representation draws helices as coils and strands as arrows; sticks shows the backbone as bonds; surface shows the solvent-excluded envelope. Rainbow coloring maps sequence position to hue (blue→red, N→C); chain coloring assigns a distinct color per polypeptide.

Q: What are the backbone torsion angles?
A: φ (phi) and ψ (psi) are the two rotatable backbone dihedrals per residue: φ is the C(i-1)–N–Cα–C torsion, ψ is the N–Cα–C–N(i+1) torsion, both in degrees on (−180°, 180°]. α-helical residues cluster near (−60°, −45°); β-strand residues near (−120°, +130°). A Ramachandran plot is simply a scatter of (φ, ψ) for every residue.